Protein AF-A0A3R7BNQ1-F1 (afdb_monomer_lite)

Sequence (386 aa):
MLLGCMGVLMGVQVLVTVVGLSRGGGIFRRPANNYADFEPDLLHLNHLNDLCLHENNSIIPWTYNSPKESRAAHLLSKDAPLADLLAELARCPEVDVLLPDHLHGHGYCEDAMVYVKYLHTRSLPLWVFDLEFTLDGRVQTYFDLCPHSAILFLNHFWEGLHTHIMTVTEKKTLCMNPGPIAFEKDVLDAFAHEGISHVDPYFIDVFLAQDGQPLVVTGSGTLGWDMVASNLLEAGDDVLVINTGRPFIPSFLLCLPYLMTYLGVADYTAAIRAAQPDALVIVDSVCALGGEELRMKAWDVDVVLTGSQKCLGVPAGLSILVIRPRALKVHEKLSAAKPKYYCDWTNWLAIMKNYEARRPSYFATPAVNHVLALHKCTKDLATFRI

Organism: Aphanomyces astaci (NCBI:txid112090)

pLDDT: mean 73.63, std 19.95, range [23.52, 94.12]

InterPro domains:
  IPR000192 Aminotransferase class V domain [PF00266] (261-334)
  IPR015421 Pyridoxal phosphate-dependent transferase, major domain [G3DSA:3.40.640.10] (162-248)
  IPR015421 Pyridoxal phosphate-dependent transferase, major domain [G3DSA:3.40.640.10] (252-383)
  IPR015424 Pyridoxal phosphate-dependent transferase [SSF53383] (172-379)
  IPR020578 Aminotransferase class-V, pyridoxal-phosphate binding site [PS00595] (301-321)

Secondary structure (DSSP, 8-state):
---SS-S--------EEEEE-S------PPP----TTTHHHHHHHHHHHHHHHH-SSEEEETTTT-TT--S----EETTS-HHHHHHHHTS--SEEEE--GGG-SHHHHHHHHHHHHHTT-EEE-GGGTT--EEETTEEE-HHHHSTT-EEEE-TT--TTTHHHHTT-TTPPP---SSSSPPPPHHHHHHHT-----TTSHHHHTT---SSSEEEEEES-HHHHHHHHHHHH--TT-EEEEE--S--SSSSS------S---TTHHHHHHHHHHH-TT-EEEEE-TTTBTTB---TTTTT--EEEEETTSTT---S-EEEEEE-HHHHHHHHHHTTSS--STT-HHHHHHHHHHHHTT----SS---HHHHHHHHHHHHH-TT---

Radius of gyration: 24.3 Å; chains: 1; bounding box: 63×40×72 Å

Structure (mmCIF, N/CA/C/O backbone):
data_AF-A0A3R7BNQ1-F1
#
_entry.id   AF-A0A3R7BNQ1-F1
#
loop_
_atom_site.group_PDB
_atom_site.id
_atom_site.type_symbol
_atom_site.label_atom_id
_atom_site.label_alt_id
_atom_site.label_comp_id
_atom_site.label_asym_id
_atom_site.label_entity_id
_atom_site.label_seq_id
_atom_site.pdbx_PDB_ins_code
_atom_site.Cartn_x
_atom_site.Cartn_y
_atom_site.Cartn_z
_atom_site.occupancy
_atom_site.B_iso_or_equiv
_atom_site.auth_seq_id
_atom_site.auth_comp_id
_atom_site.auth_asym_id
_atom_site.auth_atom_id
_atom_site.pdbx_PDB_model_num
ATOM 1 N N . MET A 1 1 ? -0.046 -18.681 11.309 1.00 25.00 1 MET A N 1
ATOM 2 C CA . MET A 1 1 ? -1.218 -17.971 11.864 1.00 25.00 1 MET A CA 1
ATOM 3 C C . MET A 1 1 ? -1.448 -16.785 10.937 1.00 25.00 1 MET A C 1
ATOM 5 O O . MET A 1 1 ? -1.002 -15.694 11.239 1.00 25.00 1 MET A O 1
ATOM 9 N N . LEU A 1 2 ? -2.057 -17.046 9.771 1.00 23.78 2 LEU A N 1
ATOM 10 C CA . LEU A 1 2 ? -2.260 -16.128 8.629 1.00 23.78 2 LEU A CA 1
ATOM 11 C C . LEU A 1 2 ? -3.330 -15.052 8.924 1.00 23.78 2 LEU A C 1
ATOM 13 O O . LEU A 1 2 ? -4.277 -14.871 8.166 1.00 23.78 2 LEU A O 1
ATOM 17 N N . LEU A 1 3 ? -3.235 -14.392 10.078 1.00 28.19 3 LEU A N 1
ATOM 18 C CA . LEU A 1 3 ? -4.252 -13.461 10.584 1.00 28.19 3 LEU A CA 1
ATOM 19 C C . LEU A 1 3 ? -3.807 -11.992 10.568 1.00 28.19 3 LEU A C 1
ATOM 21 O O . LEU A 1 3 ? -4.579 -11.132 10.964 1.00 28.19 3 LEU A O 1
ATOM 25 N N . GLY A 1 4 ? -2.606 -11.679 10.067 1.00 28.88 4 GLY A N 1
ATOM 26 C CA . GLY A 1 4 ? -2.189 -10.288 9.831 1.00 28.88 4 GLY A CA 1
ATOM 27 C C . GLY A 1 4 ? -2.832 -9.644 8.594 1.00 28.88 4 GLY A C 1
ATOM 28 O O . GLY A 1 4 ? -2.860 -8.423 8.495 1.00 28.88 4 GLY A O 1
ATOM 29 N N . CYS A 1 5 ? -3.370 -10.458 7.674 1.00 28.56 5 CYS A N 1
ATOM 30 C CA . CYS A 1 5 ? -3.982 -10.009 6.415 1.00 28.56 5 CYS A CA 1
ATOM 31 C C . CYS A 1 5 ? -5.430 -10.494 6.209 1.00 28.56 5 CYS A C 1
ATOM 33 O O . CYS A 1 5 ? -5.943 -10.386 5.099 1.00 28.56 5 CYS A O 1
ATOM 35 N N . MET A 1 6 ? -6.111 -11.024 7.235 1.00 27.86 6 MET A N 1
ATOM 36 C CA . MET A 1 6 ? -7.535 -11.372 7.120 1.00 27.86 6 MET A CA 1
ATOM 37 C C . MET A 1 6 ? -8.425 -10.457 7.963 1.00 27.86 6 MET A C 1
ATOM 39 O O . MET A 1 6 ? -8.371 -10.495 9.188 1.00 27.86 6 MET A O 1
ATOM 43 N N . GLY A 1 7 ? -9.280 -9.710 7.254 1.00 26.11 7 GLY A N 1
ATOM 44 C CA . GLY A 1 7 ? -10.395 -8.907 7.766 1.00 26.11 7 GLY A CA 1
ATOM 45 C C . GLY A 1 7 ? -10.133 -7.416 7.550 1.00 26.11 7 GLY A C 1
ATOM 46 O O . GLY A 1 7 ? -9.681 -6.747 8.464 1.00 26.11 7 GLY A O 1
ATO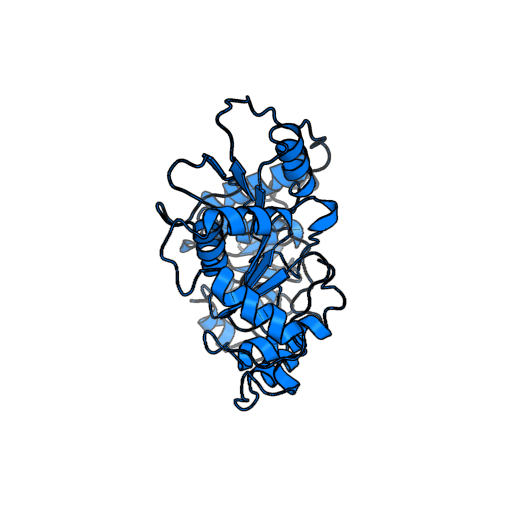M 47 N N . VAL A 1 8 ? -10.286 -6.835 6.358 1.00 26.78 8 VAL A N 1
ATOM 48 C CA . VAL A 1 8 ? -11.423 -6.892 5.425 1.00 26.78 8 VAL A CA 1
ATOM 49 C C . VAL A 1 8 ? -10.911 -6.736 3.987 1.00 26.78 8 VAL A C 1
ATOM 51 O O . VAL A 1 8 ? -9.947 -6.014 3.757 1.00 26.78 8 VAL A O 1
ATOM 54 N N . LEU A 1 9 ? -11.574 -7.371 3.014 1.00 28.70 9 LEU A N 1
ATOM 55 C CA . LEU A 1 9 ? -11.465 -7.024 1.589 1.00 28.70 9 LEU A CA 1
ATOM 56 C C . LEU A 1 9 ? -11.882 -5.556 1.388 1.00 28.70 9 LEU A C 1
ATOM 58 O O . LEU A 1 9 ? -13.058 -5.256 1.188 1.00 28.70 9 LEU A O 1
ATOM 62 N N . MET A 1 10 ? -10.933 -4.634 1.497 1.00 30.69 10 MET A N 1
ATOM 63 C CA . MET A 1 10 ? -11.147 -3.202 1.319 1.00 30.69 10 MET A CA 1
ATOM 64 C C . MET A 1 10 ? -10.058 -2.666 0.419 1.00 30.69 10 MET A C 1
ATOM 66 O O . MET A 1 10 ? -8.893 -2.571 0.798 1.00 30.69 10 MET A O 1
ATOM 70 N N . GLY A 1 11 ? -10.475 -2.389 -0.809 1.00 35.75 11 GLY A N 1
ATOM 71 C CA . GLY A 1 11 ? -9.564 -2.212 -1.916 1.00 35.75 11 GLY A CA 1
ATOM 72 C C . GLY A 1 11 ? -8.684 -0.972 -1.819 1.00 35.75 11 GLY A C 1
ATOM 73 O O . GLY A 1 11 ? -8.988 -0.017 -1.110 1.00 35.75 11 GLY A O 1
ATOM 74 N N . VAL A 1 12 ? -7.591 -1.004 -2.578 1.00 32.16 12 VAL A N 1
ATOM 75 C CA . VAL A 1 12 ? -6.521 0.001 -2.598 1.00 32.16 12 VAL A CA 1
ATOM 76 C C . VAL A 1 12 ? -6.293 0.505 -4.029 1.00 32.16 12 VAL A C 1
ATOM 78 O O . VAL A 1 12 ? -6.372 -0.275 -4.981 1.00 32.16 12 VAL A O 1
ATOM 81 N N . GLN A 1 13 ? -6.047 1.815 -4.180 1.00 39.47 13 GLN A N 1
ATOM 82 C CA . GLN A 1 13 ? -6.100 2.530 -5.461 1.00 39.47 13 GLN A CA 1
ATOM 83 C C . GLN A 1 13 ? -4.691 2.822 -5.986 1.00 39.47 13 GLN A C 1
ATOM 85 O O . GLN A 1 13 ? -3.786 3.177 -5.229 1.00 39.47 13 GLN A O 1
ATOM 90 N N . VAL A 1 14 ? -4.528 2.662 -7.299 1.00 33.03 14 VAL A N 1
ATOM 91 C CA . VAL A 1 14 ? -3.262 2.729 -8.037 1.00 33.03 14 VAL A CA 1
ATOM 92 C C . VAL A 1 14 ? -3.074 4.109 -8.663 1.00 33.03 14 VAL A C 1
ATOM 94 O O . VAL A 1 14 ? -3.956 4.595 -9.369 1.00 33.03 14 VAL A O 1
ATOM 97 N N . LEU A 1 15 ? -1.886 4.695 -8.501 1.00 34.12 15 LEU A N 1
ATOM 98 C CA . LEU A 1 15 ? -1.439 5.807 -9.337 1.00 34.12 15 LEU A CA 1
ATOM 99 C C . LEU A 1 15 ? -0.958 5.233 -10.679 1.00 34.12 15 LEU A C 1
ATOM 101 O O . LEU A 1 15 ? 0.073 4.558 -10.738 1.00 34.12 15 LEU A O 1
ATOM 105 N N . VAL A 1 16 ? -1.725 5.472 -11.748 1.00 36.94 16 VAL A N 1
ATOM 106 C CA . VAL A 1 16 ? -1.310 5.148 -13.120 1.00 36.94 16 VAL A CA 1
ATOM 107 C C . VAL A 1 16 ? -0.671 6.387 -13.729 1.00 36.94 16 VAL A C 1
ATOM 109 O O . VAL A 1 16 ? -1.344 7.396 -13.954 1.00 36.94 16 VAL A O 1
ATOM 112 N N . THR A 1 17 ? 0.623 6.299 -14.015 1.00 39.50 17 THR A N 1
ATOM 113 C CA . THR A 1 17 ? 1.340 7.328 -14.769 1.00 39.50 17 THR A CA 1
ATOM 114 C C . THR A 1 17 ? 1.547 6.824 -16.188 1.00 39.50 17 THR A C 1
ATOM 116 O O . THR A 1 17 ? 2.140 5.767 -16.412 1.00 39.50 17 THR A O 1
ATOM 119 N N . VAL A 1 18 ? 1.036 7.583 -17.148 1.00 43.00 18 VAL A N 1
ATOM 120 C CA . VAL A 1 18 ? 1.169 7.324 -18.577 1.00 43.00 18 VAL A CA 1
ATOM 121 C C . VAL A 1 18 ? 2.241 8.240 -19.127 1.00 43.00 18 VAL A C 1
ATOM 123 O O . VAL A 1 18 ? 2.127 9.456 -19.001 1.00 43.00 18 VAL A O 1
ATOM 126 N N . VAL A 1 19 ? 3.250 7.667 -19.773 1.00 44.72 19 VAL A N 1
ATOM 127 C CA . VAL A 1 19 ? 4.238 8.441 -20.532 1.00 44.72 19 VAL A CA 1
ATOM 128 C C . VAL A 1 19 ? 3.861 8.368 -22.003 1.00 44.72 19 VAL A C 1
ATOM 130 O O . VAL A 1 19 ? 3.937 7.302 -22.622 1.00 44.72 19 VAL A O 1
ATOM 133 N N . GLY A 1 20 ? 3.398 9.491 -22.544 1.00 35.88 20 GLY A N 1
ATOM 134 C CA . GLY A 1 20 ? 3.079 9.655 -23.953 1.00 35.88 20 GLY A CA 1
ATOM 135 C C . GLY A 1 20 ? 4.295 10.163 -24.719 1.00 35.88 20 GLY A C 1
ATOM 136 O O . GLY A 1 20 ? 4.674 11.321 -24.594 1.00 35.88 20 GLY A O 1
ATOM 137 N N . LEU A 1 21 ? 4.870 9.319 -25.575 1.00 39.91 21 LEU A N 1
ATOM 138 C CA . LEU A 1 21 ? 5.839 9.740 -26.590 1.00 39.91 21 LEU A CA 1
ATOM 139 C C . LEU A 1 21 ? 5.107 10.123 -27.889 1.00 39.91 21 LEU A C 1
ATOM 141 O O . LEU A 1 21 ? 5.368 9.535 -28.935 1.00 39.91 21 LEU A O 1
ATOM 145 N N . SER A 1 22 ? 4.147 11.059 -27.863 1.00 37.62 22 SER A N 1
ATOM 146 C CA . SER A 1 22 ? 3.671 11.682 -29.111 1.00 37.62 22 SER A CA 1
ATOM 147 C C . SER A 1 22 ? 2.910 12.999 -28.913 1.00 37.62 22 SER A C 1
ATOM 149 O O . SER A 1 22 ? 2.041 13.124 -28.054 1.00 37.62 22 SER A O 1
ATOM 151 N N . ARG A 1 23 ? 3.199 13.965 -29.798 1.00 35.25 23 ARG A N 1
ATOM 152 C CA . ARG A 1 23 ? 2.463 15.225 -29.972 1.00 35.25 23 ARG A CA 1
ATOM 153 C C . ARG A 1 23 ? 1.111 14.949 -30.641 1.00 35.25 23 ARG A C 1
ATOM 155 O O . ARG A 1 23 ? 1.018 14.977 -31.867 1.00 35.25 23 ARG A O 1
ATOM 162 N N . GLY A 1 24 ? 0.061 14.703 -29.864 1.00 36.31 24 GLY A N 1
ATOM 163 C CA . GLY A 1 24 ? -1.283 14.508 -30.412 1.00 36.31 24 GLY A CA 1
ATOM 164 C C . GLY A 1 24 ? -2.387 14.757 -29.392 1.00 36.31 24 GLY A C 1
ATOM 165 O O . GLY A 1 24 ? -2.638 13.924 -28.529 1.00 36.31 24 GLY A O 1
ATOM 166 N N . GLY A 1 25 ? -3.083 15.892 -29.515 1.00 33.56 25 GLY A N 1
ATOM 167 C CA . GLY A 1 25 ? -4.240 16.237 -28.686 1.00 33.56 25 GLY A CA 1
ATOM 168 C C . GLY A 1 25 ? -5.462 15.379 -29.022 1.00 33.56 25 GLY A C 1
ATOM 169 O O . GLY A 1 25 ? -6.239 15.722 -29.910 1.00 33.56 25 GLY A O 1
ATOM 170 N N . GLY A 1 26 ? -5.629 14.262 -28.314 1.00 37.72 26 GLY A N 1
ATOM 171 C CA . GLY A 1 26 ? -6.836 13.437 -28.341 1.00 37.72 26 GLY A CA 1
ATOM 172 C C . GLY A 1 26 ? -7.742 13.730 -27.144 1.00 37.72 26 GLY A C 1
ATOM 173 O O . GLY A 1 26 ? -7.279 13.798 -26.009 1.00 37.72 26 GLY A O 1
ATOM 174 N N . ILE A 1 27 ? -9.045 13.895 -27.384 1.00 35.69 27 ILE A N 1
ATOM 175 C CA . ILE A 1 27 ? -10.047 14.080 -26.326 1.00 35.69 27 ILE A CA 1
ATOM 176 C C . ILE A 1 27 ? -10.316 12.728 -25.653 1.00 35.69 27 ILE A C 1
ATOM 178 O O . ILE A 1 27 ? -10.838 11.806 -26.280 1.00 35.69 27 ILE A O 1
ATOM 182 N N . PHE A 1 28 ? -9.989 12.632 -24.363 1.00 38.94 28 PHE A N 1
ATOM 183 C CA . PHE A 1 28 ? -10.265 11.472 -23.518 1.00 38.94 28 PHE A CA 1
ATOM 184 C C . PHE A 1 28 ? -11.780 11.347 -23.292 1.00 38.94 28 PHE A C 1
ATOM 186 O O . PHE A 1 28 ? -12.399 12.217 -22.677 1.00 38.94 28 PHE A O 1
ATOM 193 N N . ARG A 1 29 ? -12.406 10.279 -23.796 1.00 35.91 29 ARG A N 1
ATOM 194 C CA . ARG A 1 29 ? -13.791 9.939 -23.442 1.00 35.91 29 ARG A CA 1
ATOM 195 C C . ARG A 1 29 ? -13.782 8.858 -22.371 1.00 35.91 29 ARG A C 1
ATOM 197 O O . ARG A 1 29 ? -13.180 7.806 -22.553 1.00 35.91 29 ARG A O 1
ATOM 204 N N . ARG A 1 30 ? -14.463 9.147 -21.260 1.00 36.56 30 ARG A N 1
ATOM 205 C CA . ARG A 1 30 ? -14.671 8.228 -20.136 1.00 36.56 30 ARG A CA 1
ATOM 206 C C . ARG A 1 30 ? -15.336 6.935 -20.650 1.00 36.56 30 ARG A C 1
ATOM 208 O O . ARG A 1 30 ? -16.325 7.054 -21.379 1.00 36.56 30 ARG A O 1
ATOM 215 N N . PRO A 1 31 ? -14.846 5.732 -20.298 1.00 36.72 31 PRO A N 1
ATOM 216 C CA . PRO A 1 31 ? -15.565 4.501 -20.597 1.00 36.72 31 PRO A CA 1
ATOM 217 C C . PRO A 1 31 ? -16.901 4.496 -19.844 1.00 36.72 31 PRO A C 1
ATOM 219 O O . PRO A 1 31 ? -16.984 4.954 -18.702 1.00 36.72 31 PRO A O 1
ATOM 222 N N . ALA A 1 32 ? -17.954 4.003 -20.492 1.00 37.72 32 ALA A N 1
ATOM 223 C CA . ALA A 1 32 ? -19.250 3.799 -19.862 1.00 37.72 32 ALA A CA 1
ATOM 224 C C . ALA A 1 32 ? -19.200 2.504 -19.038 1.00 37.72 32 ALA A C 1
ATOM 226 O O . ALA A 1 32 ? -19.364 1.419 -19.587 1.00 37.72 32 ALA A O 1
ATOM 227 N N . ASN A 1 33 ? -18.947 2.615 -17.734 1.00 47.69 33 ASN A N 1
ATOM 228 C CA . ASN A 1 33 ? -19.074 1.484 -16.817 1.00 47.69 33 ASN A CA 1
ATOM 229 C C . ASN A 1 33 ? -20.527 1.351 -16.334 1.00 47.69 33 ASN A C 1
ATOM 231 O O . ASN A 1 33 ? -21.196 2.349 -16.057 1.00 47.69 33 ASN A O 1
ATOM 235 N N . ASN A 1 34 ? -20.991 0.108 -16.177 1.00 43.97 34 ASN A N 1
ATOM 236 C CA . ASN A 1 34 ? -22.199 -0.220 -15.418 1.00 43.97 34 ASN A CA 1
ATOM 237 C C . ASN A 1 34 ? -21.898 -0.042 -13.919 1.00 43.97 34 ASN A C 1
ATOM 239 O O . ASN A 1 34 ? -21.531 -0.986 -13.229 1.00 43.97 34 ASN A O 1
ATOM 243 N N . TYR A 1 35 ? -22.018 1.189 -13.421 1.00 45.47 35 TYR A N 1
ATOM 244 C CA . TYR A 1 35 ? -21.847 1.525 -11.999 1.00 45.47 35 TYR A CA 1
ATOM 245 C C . TYR A 1 35 ? -23.042 1.132 -11.115 1.00 45.47 35 TYR A C 1
ATOM 247 O O . TYR A 1 35 ? -22.953 1.254 -9.894 1.00 45.47 35 TYR A O 1
ATOM 255 N N . ALA A 1 36 ? -24.134 0.647 -11.713 1.00 50.84 36 ALA A N 1
ATOM 256 C CA . ALA A 1 36 ? -25.421 0.451 -11.045 1.00 50.84 36 ALA A CA 1
ATOM 257 C C . ALA A 1 36 ? -25.354 -0.446 -9.793 1.00 50.84 36 ALA A C 1
ATOM 259 O O . ALA A 1 36 ? -26.110 -0.224 -8.851 1.00 50.84 36 ALA A O 1
ATOM 260 N N . ASP A 1 37 ? -24.427 -1.408 -9.747 1.00 51.88 37 ASP A N 1
ATOM 261 C CA . ASP A 1 37 ? -24.325 -2.354 -8.628 1.00 51.88 37 ASP A CA 1
ATOM 262 C C . ASP A 1 37 ? -23.526 -1.805 -7.426 1.00 51.88 37 ASP A C 1
ATOM 264 O O . ASP A 1 37 ? -23.744 -2.234 -6.294 1.00 51.88 37 ASP A O 1
ATOM 268 N N . PHE A 1 38 ? -22.626 -0.832 -7.635 1.00 54.50 38 PHE A N 1
ATOM 269 C CA . PHE A 1 38 ? -21.747 -0.273 -6.586 1.00 54.50 38 PHE A CA 1
ATOM 270 C C . PHE A 1 38 ? -22.184 1.104 -6.081 1.00 54.50 38 PHE A C 1
ATOM 272 O O . PHE A 1 38 ? -21.739 1.554 -5.023 1.00 54.50 38 PHE A O 1
ATOM 279 N N . GLU A 1 39 ? -23.041 1.789 -6.833 1.00 65.94 39 GLU A N 1
ATOM 280 C CA . GLU A 1 39 ? -23.495 3.149 -6.547 1.00 65.94 39 GLU A CA 1
ATOM 281 C C . GLU A 1 39 ? -24.127 3.311 -5.149 1.00 65.94 39 GLU A C 1
ATOM 283 O O . GLU A 1 39 ? -23.752 4.260 -4.457 1.00 65.94 39 GLU A O 1
ATOM 288 N N . PRO A 1 40 ? -24.971 2.383 -4.647 1.00 70.94 40 PRO A N 1
ATOM 289 C CA . PRO A 1 40 ? -25.557 2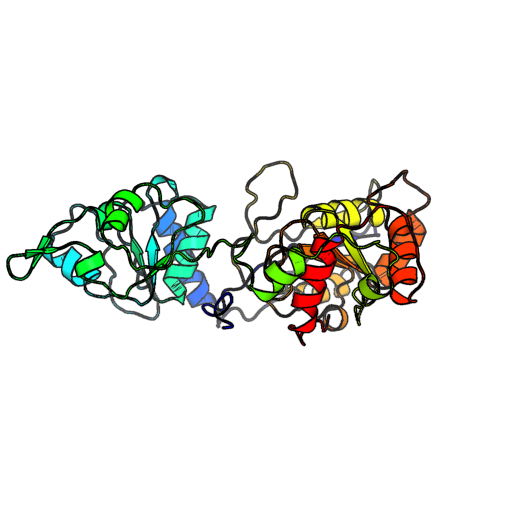.516 -3.311 1.00 70.94 40 PRO A CA 1
ATOM 290 C C . PRO A 1 40 ? -24.516 2.423 -2.190 1.00 70.94 40 PRO A C 1
ATOM 292 O O . PRO A 1 40 ? -24.578 3.158 -1.205 1.00 70.94 40 PRO A O 1
ATOM 295 N N . ASP A 1 41 ? -23.539 1.531 -2.347 1.00 72.12 41 ASP A N 1
ATOM 296 C CA . ASP A 1 41 ? -22.494 1.312 -1.355 1.00 72.12 41 ASP A CA 1
ATOM 297 C C . ASP A 1 41 ? -21.485 2.480 -1.366 1.00 72.12 41 ASP A C 1
ATOM 299 O O . ASP A 1 41 ? -21.063 2.937 -0.301 1.00 72.12 41 ASP A O 1
ATOM 303 N N . LEU A 1 42 ? -21.113 3.010 -2.534 1.00 72.56 42 LEU A N 1
ATOM 304 C CA . LEU A 1 42 ? -20.258 4.201 -2.633 1.00 72.56 42 LEU A CA 1
ATOM 305 C C . LEU A 1 42 ? -20.949 5.452 -2.082 1.00 72.56 42 LEU A C 1
ATOM 307 O O . LEU A 1 42 ? -20.323 6.227 -1.362 1.00 72.56 42 LEU A O 1
ATOM 311 N N . LEU A 1 43 ? -22.240 5.629 -2.370 1.00 77.38 43 LEU A N 1
ATOM 312 C CA . LEU A 1 43 ? -23.022 6.745 -1.844 1.00 77.38 43 LEU A CA 1
ATOM 313 C C . LEU A 1 43 ? -23.108 6.695 -0.315 1.00 77.38 43 LEU A C 1
ATOM 315 O O . LEU A 1 43 ? -22.889 7.706 0.346 1.00 77.38 43 LEU A O 1
ATOM 319 N N . HIS A 1 44 ? -23.352 5.511 0.247 1.00 80.94 44 HIS A N 1
ATOM 320 C CA . HIS A 1 44 ? -23.361 5.317 1.693 1.00 80.94 44 HIS A CA 1
ATOM 321 C C . HIS A 1 44 ? -22.003 5.654 2.328 1.00 80.94 44 HIS A C 1
ATOM 323 O O . HIS A 1 44 ? -21.949 6.369 3.326 1.00 80.94 44 HIS A O 1
ATOM 329 N N . LEU A 1 45 ? -20.897 5.213 1.720 1.00 82.50 45 LEU A N 1
ATOM 330 C CA . LEU A 1 45 ? -19.561 5.556 2.209 1.00 82.50 45 LEU A CA 1
ATOM 331 C C . LEU A 1 45 ? -19.305 7.072 2.159 1.00 82.50 45 LEU A C 1
ATOM 333 O O . LEU A 1 45 ? -18.761 7.631 3.107 1.00 82.50 45 LEU A O 1
ATOM 337 N N . ASN A 1 46 ? -19.749 7.751 1.098 1.00 80.88 46 ASN A N 1
ATOM 338 C CA . ASN A 1 46 ? -19.649 9.207 1.000 1.00 80.88 46 ASN A CA 1
ATOM 339 C C . ASN A 1 46 ? -20.453 9.922 2.094 1.00 80.88 46 ASN A C 1
ATOM 341 O O . ASN A 1 46 ? -19.972 10.915 2.630 1.00 80.88 46 ASN A O 1
ATOM 345 N N . HIS A 1 47 ? -21.640 9.423 2.453 1.00 84.25 47 HIS A N 1
ATOM 346 C CA . HIS A 1 47 ? -22.424 9.985 3.557 1.00 84.25 47 HIS A CA 1
ATOM 347 C C . HIS A 1 47 ? -21.722 9.829 4.909 1.00 84.25 47 HIS A C 1
ATOM 349 O O . HIS A 1 47 ? -21.721 10.770 5.698 1.00 84.25 47 HIS A O 1
ATOM 355 N N . LEU A 1 48 ? -21.112 8.669 5.171 1.00 87.00 48 LEU A N 1
ATOM 356 C CA . LEU A 1 48 ? -20.329 8.444 6.389 1.00 87.00 48 LEU A CA 1
ATOM 357 C C . LEU A 1 48 ? -19.100 9.365 6.439 1.00 87.00 48 LEU A C 1
ATOM 359 O O . LEU A 1 48 ? -18.832 9.975 7.471 1.00 87.00 48 LEU A O 1
ATOM 363 N N . ASN A 1 49 ? -18.392 9.520 5.316 1.00 84.62 49 ASN A N 1
ATOM 364 C CA . ASN A 1 49 ? -17.248 10.428 5.206 1.00 84.62 49 ASN A CA 1
ATOM 365 C C . ASN A 1 49 ? -17.644 11.885 5.466 1.00 84.62 49 ASN A C 1
ATOM 367 O O . ASN A 1 49 ? -16.991 12.565 6.253 1.00 84.62 49 ASN A O 1
ATOM 371 N N . ASP A 1 50 ? -18.713 12.360 4.822 1.00 85.44 50 ASP A N 1
ATOM 372 C CA . ASP A 1 50 ? -19.210 13.725 5.005 1.00 85.44 50 ASP A CA 1
ATOM 373 C C . ASP A 1 50 ? -19.631 13.974 6.456 1.00 85.44 50 ASP A C 1
ATOM 375 O O . ASP A 1 50 ? -19.236 14.977 7.050 1.00 85.44 50 ASP A O 1
ATOM 379 N N . LEU A 1 51 ? -20.334 13.014 7.064 1.00 89.62 51 LEU A N 1
ATOM 380 C CA . LEU A 1 51 ? -20.687 13.068 8.476 1.00 89.62 51 LEU A CA 1
ATOM 381 C C . LEU A 1 51 ? -19.443 13.178 9.363 1.00 89.62 51 LEU A C 1
ATOM 383 O O . LEU A 1 51 ? -19.370 14.084 10.186 1.00 89.62 51 LEU A O 1
ATOM 387 N N . CYS A 1 52 ? -18.455 12.302 9.180 1.00 89.62 52 CYS A N 1
ATOM 388 C CA . CYS A 1 52 ? -17.229 12.322 9.974 1.00 89.62 52 CYS A CA 1
ATOM 389 C C . CYS A 1 52 ? -16.497 13.670 9.891 1.00 89.62 52 CYS A C 1
ATOM 391 O O . CYS A 1 52 ? -15.931 14.127 10.879 1.00 89.62 52 CYS A O 1
ATOM 393 N N . LEU A 1 53 ? -16.525 14.347 8.741 1.00 87.38 53 LEU A N 1
ATOM 394 C CA . LEU A 1 53 ? -15.876 15.652 8.586 1.00 87.38 53 LEU A CA 1
ATOM 395 C C . LEU A 1 53 ? -16.547 16.776 9.384 1.00 87.38 53 LEU A C 1
ATOM 397 O O . LEU A 1 53 ? -15.883 17.759 9.713 1.00 87.38 53 LEU A O 1
ATOM 401 N N . HIS A 1 54 ? -17.844 16.654 9.660 1.00 88.69 54 HIS A N 1
ATOM 402 C CA . HIS A 1 54 ? -18.643 17.711 10.284 1.00 88.69 54 HIS A CA 1
ATOM 403 C C . HIS A 1 54 ? -19.025 17.390 11.730 1.00 88.69 54 HIS A C 1
ATOM 405 O O . HIS A 1 54 ? -19.308 18.308 12.497 1.00 88.69 54 HIS A O 1
ATOM 411 N N . GLU A 1 55 ? -19.010 16.112 12.101 1.00 88.88 55 GLU A N 1
ATOM 412 C CA . GLU A 1 55 ? -19.370 15.620 13.420 1.00 88.88 55 GLU A CA 1
ATOM 413 C C . GLU A 1 55 ? -18.171 14.921 14.061 1.00 88.88 55 GLU A C 1
ATOM 415 O O . GLU A 1 55 ? -17.780 13.825 13.658 1.00 88.88 55 GLU A O 1
ATOM 420 N N . ASN A 1 56 ? -17.588 15.570 15.068 1.00 85.94 56 ASN A N 1
ATOM 421 C CA . ASN A 1 56 ? -16.362 15.121 15.728 1.00 85.94 56 ASN A CA 1
ATOM 422 C C . ASN A 1 56 ? -16.543 14.703 17.186 1.00 85.94 56 ASN A C 1
ATOM 424 O O . ASN A 1 56 ? -15.558 14.427 17.859 1.00 85.94 56 ASN A O 1
ATOM 428 N N . ASN A 1 57 ? -17.783 14.676 17.680 1.00 87.81 57 ASN A N 1
ATOM 429 C CA . ASN A 1 57 ? -18.064 14.421 19.089 1.00 87.81 57 ASN A CA 1
ATOM 430 C C . ASN A 1 57 ? -19.226 13.436 19.303 1.00 87.81 57 ASN A C 1
ATOM 432 O O . ASN A 1 57 ? -19.792 13.355 20.397 1.00 87.81 57 ASN A O 1
ATOM 436 N N . SER A 1 58 ? -19.578 12.667 18.273 1.00 92.44 58 SER A N 1
ATOM 437 C CA . SER A 1 58 ? -20.665 11.689 18.325 1.00 92.44 58 SER A CA 1
ATOM 438 C C . SER A 1 58 ? -20.202 10.293 17.929 1.00 92.44 58 SER A C 1
ATOM 440 O O . SER A 1 58 ? -19.246 10.117 17.176 1.00 92.44 58 SER A O 1
ATOM 442 N N . ILE A 1 59 ? -20.921 9.285 18.421 1.00 93.31 59 ILE A N 1
ATOM 443 C CA . ILE A 1 59 ? -20.794 7.905 17.950 1.00 93.31 59 ILE A CA 1
ATOM 444 C C . ILE A 1 59 ? -21.343 7.839 16.520 1.00 93.31 59 ILE A C 1
ATOM 446 O O . ILE A 1 59 ? -22.506 8.186 16.295 1.00 93.31 59 ILE A O 1
ATOM 450 N N . ILE A 1 60 ? -20.530 7.373 15.566 1.00 92.88 60 ILE A N 1
ATOM 451 C CA . ILE A 1 60 ? -20.936 7.219 14.160 1.00 92.88 60 ILE A CA 1
ATOM 452 C C . ILE A 1 60 ? -21.130 5.729 13.862 1.00 92.88 60 ILE A C 1
ATOM 454 O O . ILE A 1 60 ? -20.143 5.013 13.681 1.00 92.88 60 ILE A O 1
ATOM 458 N N . PRO A 1 61 ? -22.373 5.223 13.816 1.00 91.75 61 PRO A N 1
ATOM 459 C CA . PRO A 1 61 ? -22.639 3.837 13.455 1.00 91.75 61 PRO A CA 1
ATOM 460 C C . PRO A 1 61 ? -22.639 3.643 11.933 1.00 91.75 61 PRO A C 1
ATOM 462 O O . PRO A 1 61 ? -23.081 4.512 11.182 1.00 91.75 61 PRO A O 1
ATOM 465 N N . TRP A 1 62 ? -22.253 2.452 11.470 1.00 89.38 62 TRP A N 1
ATOM 466 C CA . TRP A 1 62 ? -22.316 2.070 10.050 1.00 89.38 62 TRP A CA 1
ATOM 467 C C . TRP A 1 62 ? -23.721 2.111 9.455 1.00 89.38 62 TRP A C 1
ATOM 469 O O . TRP A 1 62 ? -23.884 2.065 8.244 1.00 89.38 62 TRP A O 1
ATOM 479 N N . THR A 1 63 ? -24.744 2.141 10.298 1.00 87.94 63 THR A N 1
ATOM 480 C CA . THR A 1 63 ? -26.148 2.144 9.898 1.00 87.94 63 THR A CA 1
ATOM 481 C C . THR A 1 63 ? -26.621 3.537 9.477 1.00 87.94 63 THR A C 1
ATOM 483 O O . THR A 1 63 ? -27.702 3.676 8.901 1.00 87.94 63 THR A O 1
ATOM 486 N N . TYR A 1 64 ? -25.818 4.578 9.727 1.00 85.94 64 TYR A N 1
ATOM 487 C CA . TYR A 1 64 ? -26.163 5.957 9.409 1.00 85.94 64 TYR A CA 1
ATOM 488 C C . TYR A 1 64 ? -26.370 6.175 7.909 1.00 85.94 64 TYR A C 1
ATOM 490 O O . TYR A 1 64 ? -25.449 6.073 7.104 1.00 85.94 64 TYR A O 1
ATOM 498 N N . ASN A 1 65 ? -27.606 6.530 7.546 1.00 80.81 65 ASN A N 1
ATOM 499 C CA . ASN A 1 65 ? -28.028 6.774 6.166 1.00 80.81 65 ASN A CA 1
ATOM 500 C C . ASN A 1 65 ? -27.712 5.597 5.215 1.00 80.81 65 ASN A C 1
ATOM 502 O O . ASN A 1 65 ? -27.439 5.788 4.025 1.00 80.81 65 ASN A O 1
ATOM 506 N N . SER A 1 66 ? -27.742 4.375 5.759 1.00 77.69 66 SER A N 1
ATOM 507 C CA . SER A 1 66 ? -27.553 3.141 5.007 1.00 77.69 66 SER A CA 1
ATOM 508 C C . SER A 1 66 ? -28.814 2.811 4.201 1.00 77.69 66 SER A C 1
ATOM 510 O O . SER A 1 66 ? -29.901 2.723 4.770 1.00 77.69 66 SER A O 1
ATOM 512 N N . PRO A 1 67 ? -28.713 2.533 2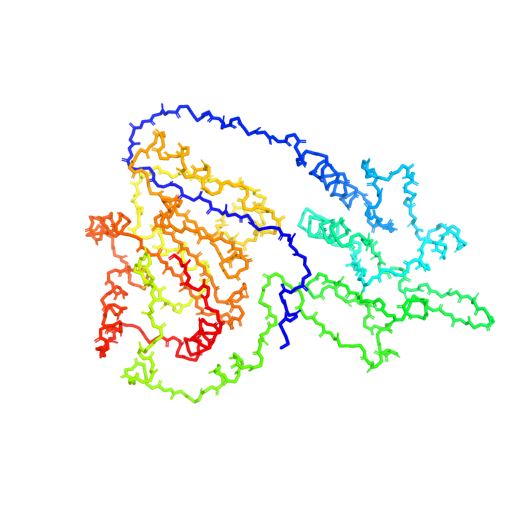.889 1.00 67.81 67 PRO A N 1
ATOM 513 C CA . PRO A 1 67 ? -29.869 2.142 2.079 1.00 67.81 67 PRO A CA 1
ATOM 514 C C . PRO A 1 67 ? -30.416 0.749 2.442 1.00 67.81 67 PRO A C 1
ATOM 516 O O . PRO A 1 67 ? -31.522 0.399 2.033 1.00 67.81 67 PRO A O 1
ATOM 519 N N . LYS A 1 68 ? -29.640 -0.059 3.179 1.00 66.06 68 LYS A N 1
ATOM 520 C CA . LYS A 1 68 ? -29.970 -1.445 3.555 1.00 66.06 68 LYS A CA 1
ATOM 521 C C . LYS A 1 68 ? -30.635 -1.552 4.934 1.00 66.06 68 LYS A C 1
ATOM 523 O O . LYS A 1 68 ? -31.232 -2.585 5.224 1.00 66.06 68 LYS A O 1
ATOM 528 N N . GLU A 1 69 ? -30.582 -0.505 5.760 1.00 64.19 69 GLU A N 1
ATOM 529 C CA . GLU A 1 69 ? -31.247 -0.464 7.065 1.00 64.19 69 GLU A CA 1
ATOM 530 C C . GLU A 1 69 ? -32.200 0.731 7.167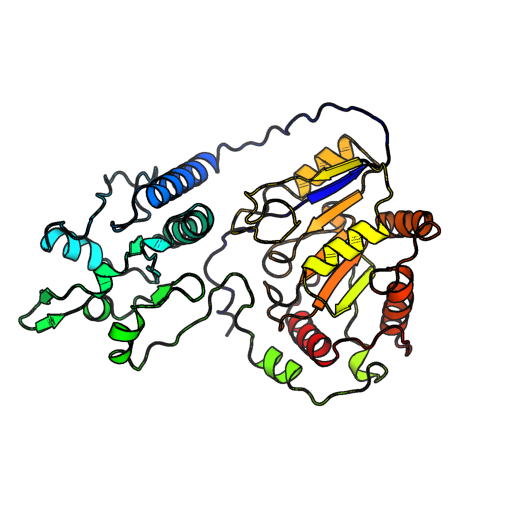 1.00 64.19 69 GLU A C 1
ATOM 532 O O . GLU A 1 69 ? -31.802 1.879 7.027 1.00 64.19 69 GLU A O 1
ATOM 537 N N . SER A 1 70 ? -33.479 0.480 7.470 1.00 50.06 70 SER A N 1
ATOM 538 C CA . SER A 1 70 ? -34.494 1.541 7.582 1.00 50.06 70 SER A CA 1
ATOM 539 C C . SER A 1 70 ? -34.504 2.257 8.942 1.00 50.06 70 SER A C 1
ATOM 541 O O . SER A 1 70 ? -35.487 2.924 9.280 1.00 50.06 70 SER A O 1
ATOM 543 N N . ARG A 1 71 ? -33.476 2.073 9.778 1.00 56.22 71 ARG A N 1
ATOM 544 C CA . ARG A 1 71 ? -33.387 2.770 11.064 1.00 56.22 71 ARG A CA 1
ATOM 545 C C . ARG A 1 71 ? -32.802 4.155 10.833 1.00 56.22 71 ARG A C 1
ATOM 547 O O . ARG A 1 71 ? -31.730 4.294 10.259 1.00 56.22 71 ARG A O 1
ATOM 554 N N . ALA A 1 72 ? -33.488 5.177 11.338 1.00 54.47 72 ALA A N 1
ATOM 555 C CA . ALA A 1 72 ? -32.863 6.469 11.569 1.00 54.47 72 ALA A CA 1
ATOM 556 C C . ALA A 1 72 ? -31.790 6.259 12.645 1.00 54.47 72 ALA A C 1
ATOM 558 O O . ALA A 1 72 ? -32.105 6.198 13.832 1.00 54.47 72 ALA A O 1
ATOM 559 N N . ALA A 1 73 ? -30.542 6.034 12.239 1.00 61.09 73 ALA A N 1
ATOM 560 C CA . ALA A 1 73 ? -29.442 5.992 13.186 1.00 61.09 73 ALA A CA 1
ATOM 561 C C . ALA A 1 73 ? -29.311 7.391 13.798 1.00 61.09 73 ALA A C 1
ATOM 563 O O . ALA A 1 73 ? -29.032 8.363 13.094 1.00 61.09 73 ALA A O 1
ATOM 564 N N . HIS A 1 74 ? -29.593 7.504 15.094 1.00 71.19 74 HIS A N 1
ATOM 565 C CA . HIS A 1 74 ? -29.404 8.748 15.822 1.00 71.19 74 HIS A CA 1
ATOM 566 C C . HIS A 1 74 ? -27.927 8.884 16.172 1.00 71.19 74 HIS A C 1
ATOM 568 O O . HIS A 1 74 ? -27.329 7.963 16.725 1.00 71.19 74 HIS A O 1
ATOM 574 N N . LEU A 1 75 ? -27.348 10.036 15.845 1.00 85.94 75 LEU A N 1
ATOM 575 C CA . LEU A 1 75 ? -26.019 10.397 16.316 1.00 85.94 75 LEU A CA 1
ATOM 576 C C . LEU A 1 75 ? -26.116 10.681 17.810 1.00 85.94 75 LEU A C 1
ATOM 578 O O . LEU A 1 75 ? -26.912 11.521 18.234 1.00 85.94 75 LEU A O 1
ATOM 582 N N . LEU A 1 76 ? -25.345 9.940 18.598 1.00 89.19 76 LEU A N 1
ATOM 583 C CA . LEU A 1 76 ? -25.302 10.094 20.045 1.00 89.19 76 LEU A CA 1
ATOM 584 C C . LEU A 1 76 ? -24.027 10.840 20.418 1.00 89.19 76 LEU A C 1
ATOM 586 O O . LEU A 1 76 ? -22.926 10.308 20.264 1.00 89.19 76 LEU A O 1
ATOM 590 N N . SER A 1 77 ? -24.194 12.065 20.906 1.00 90.56 77 SER A N 1
ATOM 591 C CA . SER A 1 77 ? -23.119 12.864 21.485 1.00 90.56 77 SER A CA 1
ATOM 592 C C . SER A 1 77 ? -22.972 12.581 22.981 1.00 90.56 77 SER A C 1
ATOM 594 O O . SER A 1 77 ? -23.804 11.906 23.594 1.00 90.56 77 SER A O 1
ATOM 596 N N . LYS A 1 78 ? -21.924 13.140 23.590 1.00 88.38 78 LYS A N 1
ATOM 597 C CA . LYS A 1 78 ? -21.630 12.997 25.025 1.00 88.38 78 LYS A CA 1
ATOM 598 C C . LYS A 1 78 ? -22.794 13.380 25.951 1.00 88.38 78 LYS A C 1
ATOM 600 O O . LYS A 1 78 ? -22.918 12.816 27.034 1.00 88.38 78 LYS A O 1
ATOM 605 N N . ASP A 1 79 ? -23.641 14.317 25.524 1.00 88.81 79 ASP A N 1
ATOM 606 C CA . ASP A 1 79 ? -24.757 14.848 26.319 1.00 88.81 79 ASP A CA 1
ATOM 607 C C . ASP A 1 79 ? -26.061 14.045 26.157 1.00 88.81 79 ASP A C 1
ATOM 609 O O . ASP A 1 79 ? -27.089 14.393 26.746 1.00 88.81 79 ASP A O 1
ATOM 613 N N . ALA A 1 80 ? -26.051 12.981 25.345 1.00 89.62 80 ALA A N 1
ATOM 614 C CA . ALA A 1 80 ? -27.214 12.126 25.161 1.00 89.62 80 ALA A CA 1
ATOM 615 C C . ALA A 1 80 ? -27.612 11.417 26.475 1.00 89.62 80 ALA A C 1
ATOM 617 O O . ALA A 1 80 ? -26.758 11.141 27.325 1.00 89.62 80 ALA A O 1
ATOM 618 N N . PRO A 1 81 ? -28.904 11.081 26.668 1.00 91.69 81 PRO A N 1
ATOM 619 C CA . PRO A 1 81 ? -29.345 10.350 27.849 1.00 91.69 81 PRO A CA 1
ATOM 620 C C . PRO A 1 81 ? -28.564 9.044 28.027 1.00 91.69 81 PRO A C 1
ATOM 622 O O . PRO A 1 81 ? -28.421 8.260 27.090 1.00 91.69 81 PRO A O 1
ATOM 625 N N . LEU A 1 82 ? -28.116 8.764 29.256 1.00 88.50 82 LEU A N 1
ATOM 626 C CA . LEU A 1 82 ? -27.312 7.571 29.553 1.00 88.50 82 LEU A CA 1
ATOM 627 C C . LEU A 1 82 ? -27.998 6.267 29.112 1.00 88.50 82 LEU A C 1
ATOM 629 O O . LEU A 1 82 ? -27.328 5.337 28.679 1.00 88.50 82 LEU A O 1
ATOM 633 N N . ALA A 1 83 ? -29.330 6.200 29.185 1.00 89.00 83 ALA A N 1
ATOM 634 C CA . ALA A 1 83 ? -30.091 5.044 28.718 1.00 89.00 83 ALA A CA 1
ATOM 635 C C . ALA A 1 83 ? -29.917 4.792 27.208 1.00 89.00 83 ALA A C 1
ATOM 637 O O . ALA A 1 83 ? -29.778 3.640 26.801 1.00 89.00 83 ALA A O 1
ATOM 638 N N . ASP A 1 84 ? -29.873 5.853 26.400 1.00 90.25 84 ASP A N 1
ATOM 639 C CA . ASP A 1 84 ? -29.696 5.762 24.949 1.00 90.25 84 ASP A CA 1
ATOM 640 C C . ASP A 1 84 ? -28.246 5.401 24.604 1.00 90.25 84 ASP A C 1
ATOM 642 O O . ASP A 1 84 ? -28.008 4.520 23.777 1.00 90.25 84 ASP A O 1
ATOM 646 N N . LEU A 1 85 ? -27.280 6.007 25.310 1.00 90.31 85 LEU A N 1
ATOM 647 C CA . LEU A 1 85 ? -25.861 5.653 25.203 1.00 90.31 85 LEU A CA 1
ATOM 648 C C . LEU A 1 85 ? -25.636 4.174 25.522 1.00 90.31 85 LEU A C 1
ATOM 650 O O . LEU A 1 85 ? -25.005 3.473 24.740 1.00 90.31 85 LEU A O 1
ATOM 654 N N . LEU A 1 86 ? -26.191 3.666 26.625 1.00 90.62 86 LEU A N 1
ATOM 655 C CA . LEU A 1 86 ? -26.057 2.257 27.002 1.00 90.62 86 LEU A CA 1
ATOM 656 C C . LEU A 1 86 ? -26.761 1.319 26.018 1.00 90.62 86 LEU A C 1
ATOM 658 O O . LEU A 1 86 ? -26.219 0.263 25.702 1.00 90.62 86 LEU A O 1
ATOM 662 N N . ALA A 1 87 ? -27.938 1.691 25.506 1.00 89.19 87 ALA A N 1
ATOM 663 C CA . ALA A 1 87 ? -28.662 0.884 24.525 1.00 89.19 87 ALA A CA 1
ATOM 664 C C . ALA A 1 87 ? -27.895 0.732 23.201 1.00 89.19 87 ALA A C 1
ATOM 666 O O . ALA A 1 87 ? -28.022 -0.297 22.527 1.00 89.19 87 ALA A O 1
ATOM 667 N N . GLU A 1 88 ? -27.111 1.746 22.830 1.00 88.94 88 GLU A N 1
ATOM 668 C CA . GLU A 1 88 ? -26.208 1.673 21.690 1.00 88.94 88 GLU A CA 1
ATOM 669 C C . GLU A 1 88 ? -24.925 0.920 22.059 1.00 88.94 88 GLU A C 1
ATOM 671 O O . GLU A 1 88 ? -24.608 -0.085 21.424 1.00 88.94 88 GLU A O 1
ATOM 676 N N . LEU A 1 89 ? -24.216 1.325 23.119 1.00 91.06 89 LEU A N 1
ATOM 677 C CA . LEU A 1 89 ? -22.921 0.760 23.517 1.00 91.06 89 LEU A CA 1
ATOM 678 C C . LEU A 1 89 ? -22.983 -0.735 23.848 1.00 91.06 89 LEU A C 1
ATOM 680 O O . LEU A 1 89 ? -22.063 -1.455 23.472 1.00 91.06 89 LEU A O 1
ATOM 684 N N . ALA A 1 90 ? -24.081 -1.221 24.435 1.00 89.81 90 ALA A N 1
ATOM 685 C CA . ALA A 1 90 ? -24.271 -2.638 24.762 1.00 89.81 90 ALA A CA 1
ATOM 686 C C . ALA A 1 90 ? -24.352 -3.555 23.527 1.00 89.81 90 ALA A C 1
ATOM 688 O O . ALA A 1 90 ? -24.287 -4.779 23.651 1.00 89.81 90 ALA A O 1
ATOM 689 N N . ARG A 1 91 ? -24.488 -2.991 22.320 1.00 89.00 91 ARG A N 1
ATOM 690 C CA . ARG A 1 91 ? -24.263 -3.727 21.074 1.00 89.00 91 ARG A CA 1
ATOM 691 C C . ARG A 1 91 ? -22.761 -3.785 20.840 1.00 89.00 91 ARG A C 1
ATOM 693 O O . ARG A 1 91 ? -22.201 -2.858 20.272 1.00 89.00 91 ARG A O 1
ATOM 700 N N . CYS A 1 92 ? -22.127 -4.847 21.317 1.00 90.56 92 CYS A N 1
ATOM 701 C CA . CYS A 1 92 ? -20.682 -5.032 21.238 1.00 90.56 92 CYS A CA 1
ATOM 702 C C . CYS A 1 92 ? -20.285 -5.690 19.901 1.00 90.56 92 CYS A C 1
ATOM 704 O O . CYS A 1 92 ? -20.455 -6.908 19.773 1.00 90.56 92 CYS A O 1
ATOM 706 N N . PRO A 1 93 ? -19.786 -4.942 18.895 1.00 90.94 93 PRO A N 1
ATOM 707 C CA . PRO A 1 93 ? -19.245 -5.542 17.676 1.00 90.94 93 PRO A CA 1
ATOM 708 C C . PRO A 1 93 ? -17.918 -6.260 17.967 1.00 90.94 93 PRO A C 1
ATOM 710 O O . PRO A 1 93 ? -17.316 -6.085 19.026 1.00 90.94 93 PRO A O 1
ATOM 713 N N . GLU A 1 94 ? -17.423 -7.059 17.018 1.00 88.50 94 GLU A N 1
ATOM 714 C CA . GLU A 1 94 ? -16.106 -7.707 17.158 1.00 88.50 94 GLU A CA 1
ATOM 715 C C . GLU A 1 94 ? -14.964 -6.680 17.233 1.00 88.50 94 GLU A C 1
ATOM 717 O O . GLU A 1 94 ? -13.988 -6.877 17.960 1.00 88.50 94 GLU A O 1
ATOM 722 N N . VAL A 1 95 ? -15.103 -5.569 16.508 1.00 88.56 95 VAL A N 1
ATOM 723 C CA . VAL A 1 95 ? -14.130 -4.476 16.435 1.00 88.56 95 VAL A CA 1
ATOM 724 C C . VAL A 1 95 ? -14.883 -3.158 16.492 1.00 88.56 95 VAL A C 1
ATOM 726 O O . VAL A 1 95 ? -15.807 -3.006 15.709 1.00 88.56 95 VAL A O 1
ATOM 729 N N . ASP A 1 96 ? -14.477 -2.203 17.323 1.00 91.56 96 ASP A N 1
ATOM 730 C CA . ASP A 1 96 ? -14.881 -0.789 17.253 1.00 91.56 96 ASP A CA 1
ATOM 731 C C . ASP A 1 96 ? -13.712 0.075 16.778 1.00 91.56 96 ASP A C 1
ATOM 733 O O . ASP A 1 96 ? -12.552 -0.272 17.000 1.00 91.56 96 ASP A O 1
ATOM 737 N N . VAL A 1 97 ? -13.997 1.222 16.161 1.00 89.69 97 VAL A N 1
ATOM 738 C CA . VAL A 1 97 ? -12.961 2.157 15.696 1.00 89.69 97 VAL A CA 1
ATOM 739 C C . VAL A 1 97 ? -12.845 3.332 16.665 1.00 89.69 97 VAL A C 1
ATOM 741 O O . VAL A 1 97 ? -13.791 4.094 16.813 1.00 89.69 97 VAL A O 1
ATOM 744 N N . LEU A 1 98 ? -11.695 3.534 17.304 1.00 89.56 98 LEU A N 1
ATOM 745 C CA . LEU A 1 98 ? -11.395 4.774 18.021 1.00 89.56 98 LEU A CA 1
ATOM 746 C C . LEU A 1 98 ? -11.066 5.872 17.005 1.00 89.56 98 LEU A C 1
ATOM 748 O O . LEU A 1 98 ? -10.097 5.751 16.249 1.00 89.56 98 LEU A O 1
ATOM 752 N N . LEU A 1 99 ? -11.826 6.964 17.047 1.00 88.88 99 LEU A N 1
ATOM 753 C CA . LEU A 1 99 ? -11.543 8.172 16.278 1.00 88.88 99 LEU A CA 1
ATOM 754 C C . LEU A 1 99 ? -11.587 9.397 17.207 1.00 88.88 99 LEU A C 1
ATOM 756 O O . LEU A 1 99 ? -12.670 9.849 17.566 1.00 88.88 99 LEU A O 1
ATOM 760 N N . PRO A 1 100 ? -10.426 9.916 17.645 1.00 87.50 100 PRO A N 1
ATOM 761 C CA . PRO A 1 100 ? -10.356 11.116 18.473 1.00 87.50 100 PRO A CA 1
ATOM 762 C C . PRO A 1 100 ? -10.757 12.383 17.709 1.00 87.50 100 PRO A C 1
ATOM 764 O O . PRO A 1 100 ? -10.418 12.531 16.535 1.00 87.50 100 PRO A O 1
ATOM 767 N N . ASP A 1 101 ? -11.337 13.355 18.416 1.00 88.12 101 ASP A N 1
ATOM 768 C CA . ASP A 1 101 ? -11.914 14.592 17.867 1.00 88.12 101 ASP A CA 1
ATOM 769 C C . ASP A 1 101 ? -10.954 15.374 16.942 1.00 88.12 101 ASP A C 1
ATOM 771 O O . ASP A 1 101 ? -11.371 15.985 15.959 1.00 88.12 101 ASP A O 1
ATOM 775 N N . HIS A 1 102 ? -9.646 15.343 17.228 1.00 84.94 102 HIS A N 1
ATOM 776 C CA . HIS A 1 102 ? -8.612 16.059 16.469 1.00 84.94 102 HIS A CA 1
ATOM 777 C C . HIS A 1 102 ? -8.183 15.361 15.165 1.00 84.94 102 HIS A C 1
ATOM 779 O O . HIS A 1 102 ? -7.436 15.950 14.383 1.00 84.94 102 HIS A O 1
ATOM 785 N N . LEU A 1 103 ? -8.618 14.119 14.930 1.00 83.62 103 LEU A N 1
ATOM 786 C CA . LEU A 1 103 ? -8.342 13.380 13.695 1.00 83.62 103 LEU A CA 1
ATOM 787 C C . LEU A 1 103 ? -9.443 13.529 12.647 1.00 83.62 103 LEU A C 1
ATOM 789 O O . LEU A 1 103 ? -9.240 13.108 11.511 1.00 83.62 103 LEU A O 1
ATOM 793 N N . HIS A 1 104 ? -10.579 14.140 12.987 1.00 86.81 104 HIS A N 1
ATOM 794 C CA . HIS A 1 104 ? -11.655 14.386 12.032 1.00 86.81 104 HIS A CA 1
ATOM 795 C C . HIS A 1 104 ? -11.168 15.323 10.920 1.00 86.81 104 HIS A C 1
ATOM 797 O O . HIS A 1 104 ? -10.946 16.518 11.111 1.00 86.81 104 HIS A O 1
ATOM 803 N N . GLY A 1 105 ? -10.949 14.750 9.742 1.00 77.75 105 GLY A N 1
ATOM 804 C CA . GLY A 1 105 ? -10.369 15.423 8.592 1.00 77.75 105 GLY A CA 1
ATOM 805 C C . GLY A 1 105 ? -10.312 14.484 7.398 1.00 77.75 105 GLY A C 1
ATOM 806 O O . GLY A 1 105 ? -10.517 13.280 7.530 1.00 77.75 105 GLY A O 1
ATOM 807 N N . HIS A 1 106 ? -10.023 15.034 6.219 1.00 68.69 106 HIS A N 1
ATOM 808 C CA . HIS A 1 106 ? -10.160 14.298 4.958 1.00 68.69 106 HIS A CA 1
ATOM 809 C C . HIS A 1 106 ? -9.394 12.969 4.908 1.00 68.69 106 HIS A C 1
ATOM 811 O O . HIS A 1 106 ? -9.908 12.031 4.329 1.00 68.69 106 HIS A O 1
ATOM 817 N N . GLY A 1 107 ? -8.222 12.854 5.544 1.00 65.31 107 GLY A N 1
ATOM 818 C CA . GLY A 1 107 ? -7.491 11.581 5.592 1.00 65.31 107 GLY A CA 1
ATOM 819 C C . GLY A 1 107 ? -8.156 10.548 6.507 1.00 65.31 107 GLY A C 1
ATOM 820 O O . GLY A 1 107 ? -8.712 9.559 6.050 1.00 65.31 107 GLY A O 1
ATOM 821 N N . TYR A 1 108 ? -8.135 10.787 7.819 1.00 75.38 108 TYR A N 1
ATOM 822 C CA . TYR A 1 108 ? -8.556 9.773 8.792 1.00 75.38 108 TYR A CA 1
ATOM 823 C C . TYR A 1 108 ? -10.064 9.500 8.811 1.00 75.38 108 TYR A C 1
ATOM 825 O O . TYR A 1 108 ? -10.461 8.415 9.230 1.00 75.38 108 TYR A O 1
ATOM 833 N N . CYS A 1 109 ? -10.905 10.431 8.347 1.00 79.31 109 CYS A N 1
ATOM 834 C CA . CYS A 1 109 ? -12.325 10.138 8.159 1.00 79.31 109 CYS A CA 1
ATOM 835 C C . CYS A 1 109 ? -12.550 9.116 7.047 1.00 79.31 109 CYS A C 1
ATOM 837 O O . CYS A 1 109 ? -13.320 8.181 7.249 1.00 79.31 109 CYS A O 1
ATOM 839 N N . GLU A 1 110 ? -11.857 9.256 5.913 1.00 73.06 110 GLU A N 1
ATOM 840 C CA . GLU A 1 110 ? -11.933 8.282 4.818 1.00 73.06 110 GLU A CA 1
ATOM 841 C C . GLU A 1 110 ? -11.473 6.893 5.297 1.00 73.06 110 GLU A C 1
ATOM 843 O O . GLU A 1 110 ? -12.130 5.893 5.005 1.00 73.06 110 GLU A O 1
ATOM 848 N N . ASP A 1 111 ? -10.428 6.836 6.128 1.00 73.31 111 ASP A N 1
ATOM 849 C CA . ASP A 1 111 ? -9.930 5.588 6.720 1.00 73.31 111 ASP A CA 1
ATOM 850 C C . ASP A 1 111 ? -10.943 4.954 7.676 1.00 73.31 111 ASP A C 1
ATOM 852 O O . ASP A 1 111 ? -11.343 3.797 7.521 1.00 73.31 111 ASP A O 1
ATOM 856 N N . ALA A 1 112 ? -11.359 5.716 8.691 1.00 81.38 112 ALA A N 1
ATOM 857 C CA . ALA A 1 112 ? -12.222 5.230 9.756 1.00 81.38 112 ALA A CA 1
ATOM 858 C C . ALA A 1 112 ? -13.576 4.776 9.212 1.00 81.38 112 ALA A C 1
ATOM 860 O O . ALA A 1 112 ? -14.067 3.712 9.587 1.00 81.38 112 ALA A O 1
ATOM 861 N N . MET A 1 113 ? -14.184 5.563 8.322 1.00 87.00 113 MET A N 1
ATOM 862 C CA . MET A 1 113 ? -15.547 5.312 7.854 1.00 87.00 113 MET A CA 1
ATOM 863 C C . MET A 1 113 ? -15.645 4.108 6.933 1.00 87.00 113 MET A C 1
ATOM 865 O O . MET A 1 113 ? -16.683 3.442 6.895 1.00 87.00 113 MET A O 1
ATOM 869 N N . VAL A 1 114 ? -14.563 3.762 6.239 1.00 80.44 114 VAL A N 1
ATOM 870 C CA . VAL A 1 114 ? -14.503 2.489 5.533 1.00 80.44 114 VAL A CA 1
ATOM 871 C C . VAL A 1 114 ? -14.555 1.339 6.535 1.00 80.44 114 VAL A C 1
ATOM 873 O O . VAL A 1 114 ? -15.435 0.487 6.386 1.00 80.44 114 VAL A O 1
ATOM 876 N N . TYR A 1 115 ? -13.708 1.329 7.576 1.00 84.00 115 TYR A N 1
ATOM 877 C CA . TYR A 1 115 ? -13.766 0.312 8.640 1.00 84.00 115 TYR A CA 1
ATOM 878 C C . TYR A 1 115 ? -15.158 0.219 9.252 1.00 84.00 115 TYR A C 1
ATOM 880 O O . TYR A 1 115 ? -15.733 -0.866 9.263 1.00 84.00 115 TYR A O 1
ATOM 888 N N . VAL A 1 116 ? -15.731 1.356 9.653 1.00 87.75 116 VAL A N 1
ATOM 889 C CA . VAL A 1 116 ? -17.108 1.450 10.153 1.00 87.75 116 VAL A CA 1
ATOM 890 C C . VAL A 1 116 ? -18.071 0.746 9.202 1.00 87.75 116 VAL A C 1
ATOM 892 O O . VAL A 1 116 ? -18.745 -0.200 9.608 1.00 87.75 116 VAL A O 1
ATOM 895 N N . LYS A 1 117 ? -18.073 1.125 7.922 1.00 85.31 117 LYS A N 1
ATOM 896 C CA . LYS A 1 117 ? -19.000 0.589 6.928 1.00 85.31 117 LYS A CA 1
ATOM 897 C C . LYS A 1 117 ? -18.884 -0.921 6.743 1.00 85.31 117 LYS A C 1
ATOM 899 O O . LYS A 1 117 ? -19.897 -1.596 6.871 1.00 85.31 117 LYS A O 1
ATOM 904 N N . TYR A 1 118 ? -17.717 -1.462 6.381 1.00 83.00 118 TYR A N 1
ATOM 905 C CA . TYR A 1 118 ? -17.661 -2.874 5.959 1.00 83.00 118 TYR A CA 1
ATOM 906 C C . TYR A 1 118 ? -17.311 -3.863 7.077 1.00 83.00 118 TYR A C 1
ATOM 908 O O . TYR A 1 118 ? -17.503 -5.060 6.879 1.00 83.00 118 TYR A O 1
ATOM 916 N N . LEU A 1 119 ? -16.859 -3.403 8.251 1.00 84.12 119 LEU A N 1
ATOM 917 C CA . LEU A 1 119 ? -16.893 -4.233 9.466 1.00 84.12 119 LEU A CA 1
ATOM 918 C C . LEU A 1 119 ? -18.277 -4.226 10.129 1.00 84.12 119 LEU A C 1
ATOM 920 O O . LEU A 1 119 ? -18.464 -4.915 11.127 1.00 84.12 119 LEU A O 1
ATOM 924 N N . HIS A 1 120 ? -19.233 -3.452 9.597 1.00 88.62 120 HIS A N 1
ATOM 925 C CA . HIS A 1 120 ? -20.541 -3.218 10.209 1.00 88.62 120 HIS A CA 1
ATOM 926 C C . HIS A 1 120 ? -20.407 -2.808 11.684 1.00 88.62 120 HIS A C 1
ATOM 928 O O . HIS A 1 120 ? -21.044 -3.372 12.577 1.00 88.62 120 HIS A O 1
ATOM 934 N N . THR A 1 121 ? -19.547 -1.821 11.931 1.00 91.19 121 THR A N 1
ATOM 935 C CA . THR A 1 121 ? -19.212 -1.339 13.273 1.00 91.19 121 THR A CA 1
ATOM 936 C C . THR A 1 121 ? -19.535 0.148 13.449 1.00 91.19 121 THR A C 1
ATOM 938 O O . THR A 1 121 ? -20.400 0.695 12.773 1.00 91.19 121 THR A O 1
ATOM 941 N N . ARG A 1 122 ? -18.905 0.823 14.401 1.00 93.06 122 ARG A N 1
ATOM 942 C CA . ARG A 1 122 ? -19.074 2.232 14.722 1.00 93.06 122 ARG A CA 1
ATOM 943 C C . ARG A 1 122 ? -17.731 2.865 15.044 1.00 93.06 122 ARG A C 1
ATOM 945 O O . ARG A 1 122 ? -16.806 2.181 15.491 1.00 93.06 122 ARG A O 1
ATOM 952 N N . SER A 1 123 ? -17.636 4.174 14.832 1.00 92.75 123 SER A N 1
ATOM 953 C CA . SER A 1 123 ? -16.550 4.958 15.404 1.00 92.75 123 SER A CA 1
ATOM 954 C C . SER A 1 123 ? -16.958 5.499 16.767 1.00 92.75 123 SER A C 1
ATOM 956 O O . SER A 1 123 ? -18.060 6.028 16.938 1.00 92.75 123 SER A O 1
ATOM 958 N N . LEU A 1 124 ? -16.054 5.367 17.729 1.00 93.25 124 LEU A N 1
ATOM 959 C CA . LEU A 1 124 ? -16.200 5.829 19.095 1.00 93.25 124 LEU A CA 1
ATOM 960 C C . LEU A 1 124 ? -15.248 7.010 19.331 1.00 93.25 124 LEU A C 1
ATOM 962 O O . LEU A 1 124 ? -14.037 6.857 19.129 1.00 93.25 124 LEU A O 1
ATOM 966 N N . PRO A 1 125 ? -15.763 8.169 19.770 1.00 92.12 125 PRO A N 1
ATOM 967 C CA . PRO A 1 125 ? -14.928 9.257 20.263 1.00 92.12 125 PRO A CA 1
ATOM 968 C C . PRO A 1 125 ? -14.306 8.889 21.616 1.00 92.12 125 PRO A C 1
ATOM 970 O O . PRO A 1 125 ? -14.794 8.007 22.331 1.00 92.12 125 PRO A O 1
ATOM 973 N N . LEU A 1 126 ? -13.228 9.581 21.993 1.00 88.50 126 LEU A N 1
ATOM 974 C CA . LEU A 1 126 ? -12.438 9.225 23.179 1.00 88.50 126 LEU A CA 1
ATOM 975 C C . LEU A 1 126 ? -13.269 9.256 24.476 1.00 88.50 126 LEU A C 1
ATOM 977 O O . LEU A 1 126 ? -13.097 8.391 25.332 1.00 88.50 126 LEU A O 1
ATOM 981 N N . TRP A 1 127 ? -14.235 10.177 24.582 1.00 90.19 127 TRP A N 1
ATOM 982 C CA . TRP A 1 127 ? -15.077 10.324 25.774 1.00 90.19 127 TRP A CA 1
ATOM 983 C C . TRP A 1 127 ? -15.934 9.096 26.096 1.00 90.19 127 TRP A C 1
ATOM 985 O O . TRP A 1 127 ? -16.373 8.965 27.234 1.00 90.19 127 TRP A O 1
ATOM 995 N N . VAL A 1 128 ? -16.173 8.190 25.140 1.00 91.62 128 VAL A N 1
ATOM 996 C CA . VAL A 1 128 ? -16.891 6.928 25.399 1.00 91.62 128 VAL A CA 1
ATOM 997 C C . VAL A 1 128 ? -16.120 6.058 26.390 1.00 91.62 128 VAL A C 1
ATOM 999 O O . VAL A 1 128 ? -16.722 5.382 27.222 1.00 91.62 128 VAL A O 1
ATOM 1002 N N . PHE A 1 129 ? -14.789 6.100 26.331 1.00 88.38 129 PHE A N 1
ATOM 1003 C CA . PHE A 1 129 ? -13.914 5.341 27.222 1.00 88.38 129 PHE A CA 1
ATOM 1004 C C . PHE A 1 129 ? -13.761 6.002 28.601 1.00 88.38 129 PHE A C 1
ATOM 1006 O O . PHE A 1 129 ? -13.408 5.316 29.558 1.00 88.38 129 PHE A O 1
ATOM 1013 N N . ASP A 1 130 ? -14.102 7.291 28.713 1.00 86.75 130 ASP A N 1
ATOM 1014 C CA . ASP A 1 130 ? -14.182 8.034 29.978 1.00 86.75 130 ASP A CA 1
ATOM 1015 C C . ASP A 1 130 ? -15.518 7.827 30.715 1.00 86.75 130 ASP A C 1
ATOM 1017 O O . ASP A 1 130 ? -15.674 8.280 31.851 1.00 86.75 130 ASP A O 1
ATOM 1021 N N . LEU A 1 131 ? -16.516 7.202 30.077 1.00 88.12 131 LEU A N 1
ATOM 1022 C CA . LEU A 1 131 ? -17.817 6.987 30.702 1.00 88.12 131 LEU A CA 1
ATOM 1023 C C . LEU A 1 131 ? -17.727 5.951 31.822 1.00 88.12 131 LEU A C 1
ATOM 1025 O O . LEU A 1 131 ? -17.364 4.794 31.602 1.00 88.12 131 LEU A O 1
ATOM 1029 N N . GLU A 1 132 ? -18.198 6.358 32.995 1.00 88.00 132 GLU A N 1
ATOM 1030 C CA . GLU A 1 132 ? -18.474 5.478 34.121 1.00 88.00 132 GLU A CA 1
ATOM 1031 C C . GLU A 1 132 ? -19.983 5.418 34.359 1.00 88.00 132 GLU A C 1
ATOM 1033 O O . GLU A 1 132 ? -20.659 6.443 34.488 1.00 88.00 132 GLU A O 1
ATOM 1038 N N . PHE A 1 133 ? -20.530 4.208 34.427 1.00 87.81 133 PHE A N 1
ATOM 1039 C CA . PHE A 1 133 ? -21.949 3.985 34.689 1.00 87.81 133 PHE A CA 1
ATOM 1040 C C . PHE A 1 133 ? -22.156 2.869 35.701 1.00 87.81 133 PHE A C 1
ATOM 1042 O O . PHE A 1 133 ? -21.379 1.923 35.789 1.00 87.81 133 PHE A O 1
ATOM 1049 N N . THR A 1 134 ? -23.238 2.964 36.470 1.00 88.12 134 THR A N 1
ATOM 1050 C CA . THR A 1 134 ? -23.578 1.945 37.464 1.00 88.12 134 THR A CA 1
ATOM 1051 C C . THR A 1 134 ? -24.542 0.929 36.867 1.00 88.12 134 THR A C 1
ATOM 1053 O O . THR A 1 134 ? -25.710 1.240 36.637 1.00 88.12 134 THR A O 1
ATOM 1056 N N . LEU A 1 135 ? -24.070 -0.299 36.675 1.00 82.00 135 LEU A N 1
ATOM 1057 C CA . LEU A 1 135 ? -24.868 -1.462 36.279 1.00 82.00 135 LEU A CA 1
ATOM 1058 C C . LEU A 1 135 ? -24.698 -2.540 37.354 1.00 82.00 135 LEU A C 1
ATOM 1060 O O . LEU A 1 135 ? -23.584 -2.800 37.813 1.00 82.00 135 LEU A O 1
ATOM 1064 N N . ASP A 1 136 ? -25.809 -3.121 37.811 1.00 83.88 136 ASP A N 1
ATOM 1065 C CA . ASP A 1 136 ? -25.844 -4.133 38.881 1.00 83.88 136 ASP A CA 1
ATOM 1066 C C . ASP A 1 136 ? -25.130 -3.713 40.182 1.00 83.88 136 ASP A C 1
ATOM 1068 O O . ASP A 1 136 ? -24.508 -4.515 40.882 1.00 83.88 136 ASP A O 1
ATOM 1072 N N . GLY A 1 137 ? -25.209 -2.420 40.516 1.00 85.38 137 GLY A N 1
ATOM 1073 C CA . GLY A 1 137 ? -24.604 -1.856 41.727 1.00 85.38 137 GLY A CA 1
ATOM 1074 C C . GLY A 1 137 ? -23.077 -1.737 41.680 1.00 85.38 137 GLY A C 1
ATOM 1075 O O . GLY A 1 137 ? -22.464 -1.471 42.712 1.00 85.38 137 GLY A O 1
ATOM 1076 N N . ARG A 1 138 ? -22.460 -1.921 40.507 1.00 87.12 138 ARG A N 1
ATOM 1077 C CA . ARG A 1 138 ? -21.025 -1.723 40.275 1.00 87.12 138 ARG A CA 1
ATOM 1078 C C . ARG A 1 138 ? -20.808 -0.625 39.247 1.00 87.12 138 ARG A C 1
ATOM 1080 O O . ARG A 1 138 ? -21.555 -0.543 38.276 1.00 87.12 138 ARG A O 1
ATOM 1087 N N . VAL A 1 139 ? -19.780 0.189 39.466 1.00 87.50 139 VAL A N 1
ATOM 1088 C CA . VAL A 1 139 ? -19.281 1.115 38.445 1.00 87.50 139 VAL A CA 1
ATOM 1089 C C . VAL A 1 139 ? -18.605 0.282 37.361 1.00 87.50 139 VAL A C 1
ATOM 1091 O O . VAL A 1 139 ? -17.784 -0.580 37.671 1.00 87.50 139 VAL A O 1
ATOM 1094 N N . GLN A 1 140 ? -19.013 0.503 36.120 1.00 86.75 140 GLN A N 1
ATOM 1095 C CA . GLN A 1 140 ? -18.558 -0.194 34.929 1.00 86.75 140 GLN A CA 1
ATOM 1096 C C . GLN A 1 140 ? -18.155 0.828 33.866 1.00 86.75 140 GLN A C 1
ATOM 1098 O O . GLN A 1 140 ? -18.671 1.948 33.830 1.00 86.75 140 GLN A O 1
ATOM 1103 N N . THR A 1 141 ? -17.232 0.411 33.009 1.00 88.69 141 THR A N 1
ATOM 1104 C CA . THR A 1 141 ? -16.712 1.164 31.866 1.00 88.69 141 THR A CA 1
ATOM 1105 C C . THR A 1 141 ? -17.107 0.490 30.552 1.00 88.69 141 THR A C 1
ATOM 1107 O O . THR A 1 141 ? -17.685 -0.601 30.534 1.00 88.69 141 THR A O 1
ATOM 1110 N N . TYR A 1 142 ? -16.734 1.094 29.421 1.00 89.12 142 TYR A N 1
ATOM 1111 C CA . TYR A 1 142 ? -16.893 0.465 28.107 1.00 89.12 142 TYR A CA 1
ATOM 1112 C C . TYR A 1 142 ? -16.281 -0.945 28.030 1.00 89.12 142 TYR A C 1
ATOM 1114 O O . TYR A 1 142 ? -16.877 -1.857 27.458 1.00 89.12 142 TYR A O 1
ATOM 1122 N N . PHE A 1 143 ? -15.100 -1.144 28.621 1.00 86.38 143 PHE A N 1
ATOM 1123 C CA . PHE A 1 143 ? -14.400 -2.428 28.559 1.00 86.38 143 PHE A CA 1
ATOM 1124 C C . PHE A 1 143 ? -15.073 -3.519 29.395 1.00 86.38 143 PHE A C 1
ATOM 1126 O O . PHE A 1 143 ? -14.936 -4.694 29.057 1.00 86.38 143 PHE A O 1
ATOM 1133 N N . ASP A 1 144 ? -15.820 -3.145 30.435 1.00 87.19 144 ASP A N 1
ATOM 1134 C CA . ASP A 1 144 ? -16.640 -4.080 31.211 1.00 87.19 144 ASP A CA 1
ATOM 1135 C C . ASP A 1 144 ? -17.913 -4.462 30.447 1.00 87.19 144 ASP A C 1
ATOM 1137 O O . ASP A 1 144 ? -18.329 -5.620 30.468 1.00 87.19 144 ASP A O 1
ATOM 1141 N N . LEU A 1 145 ? -18.497 -3.501 29.721 1.00 89.00 145 LEU A N 1
ATOM 1142 C CA . LEU A 1 145 ? -19.683 -3.715 28.894 1.00 89.00 145 LEU A CA 1
ATOM 1143 C C . LEU A 1 145 ? -19.383 -4.591 27.667 1.00 89.00 145 LEU A C 1
ATOM 1145 O O . LEU A 1 145 ? -20.159 -5.488 27.346 1.00 89.00 145 LEU A O 1
ATOM 1149 N N . CYS A 1 146 ? -18.244 -4.354 27.010 1.00 89.56 146 CYS A N 1
ATOM 1150 C CA . CYS A 1 146 ? -17.812 -5.047 25.796 1.00 89.56 146 CYS A CA 1
ATOM 1151 C C . CYS A 1 146 ? -16.412 -5.678 25.958 1.00 89.56 146 CYS A C 1
ATOM 1153 O O . CYS A 1 146 ? -15.443 -5.262 25.311 1.00 89.56 146 CYS A O 1
ATOM 1155 N N . PRO A 1 147 ? -16.268 -6.730 26.789 1.00 85.75 147 PRO A N 1
ATOM 1156 C CA . PRO A 1 147 ? -14.962 -7.293 27.138 1.00 85.75 147 PRO A CA 1
ATOM 1157 C C . PRO A 1 147 ? -14.249 -7.952 25.953 1.00 85.75 147 PRO A C 1
ATOM 1159 O O . PRO A 1 147 ? -13.017 -7.960 25.901 1.00 85.75 147 PRO A O 1
ATOM 1162 N N . HIS A 1 148 ? -14.998 -8.454 24.970 1.00 85.56 148 HIS A N 1
ATOM 1163 C CA . HIS A 1 148 ? -14.455 -9.168 23.811 1.00 85.56 148 HIS A CA 1
ATOM 1164 C C . HIS A 1 148 ? -14.263 -8.301 22.565 1.00 85.56 148 HIS A C 1
ATOM 1166 O O . HIS A 1 148 ? -13.616 -8.756 21.625 1.00 85.56 148 HIS A O 1
ATOM 1172 N N . SER A 1 149 ? -14.757 -7.061 22.564 1.00 87.25 149 SER A N 1
ATOM 1173 C CA . SER A 1 149 ? -14.554 -6.140 21.447 1.00 87.25 149 SER A CA 1
ATOM 1174 C C . SER A 1 149 ? -13.095 -5.688 21.388 1.00 87.25 149 SER A C 1
ATOM 1176 O O . SER A 1 149 ? -12.482 -5.321 22.406 1.00 87.25 149 SER A O 1
ATOM 1178 N N . ALA A 1 150 ? -12.520 -5.749 20.189 1.00 85.81 150 ALA A N 1
ATOM 1179 C CA . ALA A 1 150 ? -11.236 -5.142 19.881 1.00 85.81 150 ALA A CA 1
ATOM 1180 C C . ALA A 1 150 ? -11.426 -3.654 19.561 1.00 85.81 150 ALA A C 1
ATOM 1182 O O . ALA A 1 150 ? -12.452 -3.261 19.017 1.00 85.81 150 ALA A O 1
ATOM 1183 N N . ILE A 1 151 ? -10.427 -2.828 19.873 1.00 85.12 151 ILE A N 1
ATOM 1184 C CA . ILE A 1 151 ? -10.421 -1.412 19.491 1.00 85.12 151 ILE A CA 1
ATOM 1185 C C . ILE A 1 151 ? -9.380 -1.215 18.393 1.00 85.12 151 ILE A C 1
ATOM 1187 O O . ILE A 1 151 ? -8.189 -1.435 18.618 1.00 85.12 151 ILE A O 1
ATOM 1191 N N . LEU A 1 152 ? -9.835 -0.797 17.217 1.00 83.75 152 LEU A N 1
ATOM 1192 C CA . LEU A 1 152 ? -8.998 -0.345 16.117 1.00 83.75 152 LEU A CA 1
ATOM 1193 C C . LEU A 1 152 ? -8.728 1.148 16.294 1.00 83.75 152 LEU A C 1
ATOM 1195 O O . LEU A 1 152 ? -9.658 1.941 16.343 1.00 83.75 152 LEU A O 1
ATOM 1199 N N . PHE A 1 153 ? -7.467 1.551 16.358 1.00 79.56 153 PHE A N 1
ATOM 1200 C CA . PHE A 1 153 ? -7.068 2.957 16.399 1.00 79.56 153 PHE A CA 1
ATOM 1201 C C . PHE A 1 153 ? -6.153 3.265 15.217 1.00 79.56 153 PHE A C 1
ATOM 1203 O O . PHE A 1 153 ? -5.419 2.404 14.725 1.00 79.56 153 PHE A O 1
ATOM 1210 N N . LEU A 1 154 ? -6.202 4.506 14.744 1.00 74.06 154 LEU A N 1
ATOM 1211 C CA . LEU A 1 154 ? -5.432 4.925 13.581 1.00 74.06 154 LEU A CA 1
ATOM 1212 C C . LEU A 1 154 ? -4.005 5.284 14.018 1.00 74.06 154 LEU A C 1
ATOM 1214 O O . LEU A 1 154 ? -3.786 6.206 14.800 1.00 74.06 154 LEU A O 1
ATOM 1218 N N . ASN A 1 155 ? -3.012 4.559 13.497 1.00 70.50 155 ASN A N 1
ATOM 1219 C CA . ASN A 1 155 ? -1.586 4.833 13.712 1.00 70.50 155 ASN A CA 1
ATOM 1220 C C . ASN A 1 155 ? -1.182 4.874 15.211 1.00 70.50 155 ASN A C 1
ATOM 1222 O O . ASN A 1 155 ? -1.365 3.890 15.923 1.00 70.50 155 ASN A O 1
ATOM 1226 N N . HIS A 1 156 ? -0.602 5.983 15.687 1.00 67.62 156 HIS A N 1
ATOM 1227 C CA . HIS A 1 156 ? -0.164 6.183 17.073 1.00 67.62 156 HIS A CA 1
ATOM 1228 C C . HIS A 1 156 ? -1.173 6.990 17.905 1.00 67.62 156 HIS A C 1
ATOM 1230 O O . HIS A 1 156 ? -0.893 7.299 19.060 1.00 67.62 156 HIS A O 1
ATOM 1236 N N . PHE A 1 157 ? -2.355 7.302 17.361 1.00 73.50 157 PHE A N 1
ATOM 1237 C CA . PHE A 1 157 ? -3.358 8.144 18.018 1.00 73.50 157 PHE A CA 1
ATOM 1238 C C . PHE A 1 157 ? -4.239 7.355 18.997 1.00 73.50 157 PHE A C 1
ATOM 1240 O O . PHE A 1 157 ? -5.463 7.332 18.903 1.00 73.50 157 PHE A O 1
ATOM 1247 N N . TRP A 1 158 ? -3.588 6.690 19.946 1.00 71.88 158 TRP A N 1
ATOM 1248 C CA . TRP A 1 158 ? -4.197 6.021 21.102 1.00 71.88 158 TRP A CA 1
ATOM 1249 C C . TRP A 1 158 ? -3.822 6.731 22.417 1.00 71.88 158 TRP A C 1
ATOM 1251 O O . TRP A 1 158 ? -3.982 6.192 23.516 1.00 71.88 158 TRP A O 1
ATOM 1261 N N . GLU A 1 159 ? -3.302 7.958 22.313 1.00 66.50 159 GLU A N 1
ATOM 1262 C CA . GLU A 1 159 ? -3.089 8.851 23.449 1.00 66.50 159 GLU A CA 1
ATOM 1263 C C . GLU A 1 159 ? -4.416 9.062 24.196 1.00 66.50 159 GLU A C 1
ATOM 1265 O O . GLU A 1 159 ? -5.475 9.184 23.588 1.00 66.50 159 GLU A O 1
ATOM 1270 N N . GLY A 1 160 ? -4.379 9.022 25.528 1.00 67.19 160 GLY A N 1
ATOM 1271 C CA . GLY A 1 160 ? -5.577 9.018 26.373 1.00 67.19 160 GLY A CA 1
ATOM 1272 C C . GLY A 1 160 ? -6.206 7.636 26.571 1.00 67.19 160 GLY A C 1
ATOM 1273 O O . GLY A 1 160 ? -6.644 7.342 27.669 1.00 67.19 160 GLY A O 1
ATOM 1274 N N . LEU A 1 161 ? -6.154 6.714 25.604 1.00 70.06 161 LEU A N 1
ATOM 1275 C CA . LEU A 1 161 ? -6.694 5.359 25.818 1.00 70.06 161 LEU A CA 1
ATOM 1276 C C . LEU A 1 161 ? -5.842 4.554 26.821 1.00 70.06 161 LEU A C 1
ATOM 1278 O O . LEU A 1 161 ? -6.350 3.724 27.573 1.00 70.06 161 LEU A O 1
ATOM 1282 N N . HIS A 1 162 ? -4.534 4.824 26.874 1.00 60.88 162 HIS A N 1
ATOM 1283 C CA . HIS A 1 162 ? -3.589 4.130 27.752 1.00 60.88 162 HIS A CA 1
ATOM 1284 C C . HIS A 1 162 ? -3.908 4.272 29.248 1.00 60.88 162 HIS A C 1
ATOM 1286 O O . HIS A 1 162 ? -3.675 3.320 29.988 1.00 60.88 162 HIS A O 1
ATOM 1292 N N . THR A 1 163 ? -4.481 5.397 29.695 1.00 60.59 163 THR A N 1
ATOM 1293 C CA . THR A 1 163 ? -4.898 5.585 31.098 1.00 60.59 163 THR A CA 1
ATOM 1294 C C . THR A 1 163 ? -6.053 4.666 31.497 1.00 60.59 163 THR A C 1
ATOM 1296 O O . THR A 1 163 ? -6.164 4.330 32.672 1.00 60.59 163 THR A O 1
ATOM 1299 N N . HIS A 1 164 ? -6.842 4.187 30.528 1.00 59.25 164 HIS A N 1
ATOM 1300 C CA . HIS A 1 164 ? -7.920 3.205 30.721 1.00 59.25 164 HIS A CA 1
ATOM 1301 C C . HIS A 1 164 ? -7.476 1.765 30.409 1.00 59.25 164 HIS A C 1
ATOM 1303 O O . HIS A 1 164 ? -8.060 0.815 30.917 1.00 59.25 164 HIS A O 1
ATOM 1309 N N . ILE A 1 165 ? -6.427 1.582 29.595 1.00 53.88 165 ILE A N 1
ATOM 1310 C CA . ILE A 1 165 ? -5.858 0.262 29.260 1.00 53.88 165 ILE A CA 1
ATOM 1311 C C . ILE A 1 165 ? -4.957 -0.282 30.380 1.00 53.88 165 ILE A C 1
ATOM 1313 O O . ILE A 1 165 ? -4.818 -1.497 30.494 1.00 53.88 165 ILE A O 1
ATOM 1317 N N . MET A 1 166 ? -4.365 0.559 31.242 1.00 48.06 166 MET A N 1
ATOM 1318 C CA . MET A 1 166 ? -3.478 0.072 32.319 1.00 48.06 166 MET A CA 1
ATOM 1319 C C . MET A 1 166 ? -4.182 -0.829 33.359 1.00 48.06 166 MET A C 1
ATOM 1321 O O . MET A 1 166 ? -3.499 -1.485 34.144 1.00 48.06 166 MET A O 1
ATOM 1325 N N . THR A 1 167 ? -5.516 -0.917 33.346 1.00 49.41 167 THR A N 1
ATOM 1326 C CA . THR A 1 167 ? -6.321 -1.878 34.125 1.00 49.41 167 THR A CA 1
ATOM 1327 C C . THR A 1 167 ? -6.718 -3.144 33.349 1.00 49.41 167 THR A C 1
ATOM 1329 O O . THR A 1 167 ? -7.186 -4.098 33.964 1.00 49.41 167 THR A O 1
ATOM 1332 N N . VAL A 1 168 ? -6.485 -3.211 32.031 1.00 51.72 168 VAL A N 1
ATOM 1333 C CA . VAL A 1 168 ? -6.786 -4.366 31.164 1.00 51.72 168 VAL A CA 1
ATOM 1334 C C . VAL A 1 168 ? -5.472 -5.008 30.700 1.00 51.72 168 VAL A C 1
ATOM 1336 O O . VAL A 1 168 ? -5.055 -4.908 29.548 1.00 51.72 168 VAL A O 1
ATOM 1339 N N . THR A 1 169 ? -4.791 -5.678 31.625 1.00 48.41 169 THR A N 1
ATOM 1340 C CA . THR A 1 169 ? -3.445 -6.263 31.473 1.00 48.41 169 THR A CA 1
ATOM 1341 C C . THR A 1 169 ? -3.329 -7.464 30.517 1.00 48.41 169 THR A C 1
ATOM 1343 O O . THR A 1 169 ? -2.251 -8.047 30.418 1.00 48.41 169 THR A O 1
ATOM 1346 N N . GLU A 1 170 ? -4.380 -7.838 29.778 1.00 56.62 170 GLU A N 1
ATOM 1347 C CA . GLU A 1 170 ? -4.396 -9.068 28.960 1.00 56.62 170 GLU A CA 1
ATOM 1348 C C . GLU A 1 170 ? -4.653 -8.866 27.455 1.00 56.62 170 GLU A C 1
ATOM 1350 O O . GLU A 1 170 ? -4.491 -9.812 26.678 1.00 56.62 170 GLU A O 1
ATOM 1355 N N . LYS A 1 171 ? -5.025 -7.664 26.987 1.00 59.38 171 LYS A N 1
ATOM 1356 C CA . LYS A 1 171 ? -5.320 -7.458 25.556 1.00 59.38 171 LYS A CA 1
ATOM 1357 C C . LYS A 1 171 ? -4.039 -7.227 24.746 1.00 59.38 171 LYS A C 1
ATOM 1359 O O . LYS A 1 171 ? -3.252 -6.327 25.025 1.00 59.38 171 LYS A O 1
ATOM 1364 N N . LYS A 1 172 ? -3.838 -8.044 23.707 1.00 62.91 172 LYS A N 1
ATOM 1365 C CA . LYS A 1 172 ? -2.712 -7.924 22.768 1.00 62.91 172 LYS A CA 1
ATOM 1366 C C . LYS A 1 172 ? -2.924 -6.729 21.837 1.00 62.91 172 LYS A C 1
ATOM 1368 O O . LYS A 1 172 ? -3.866 -6.727 21.051 1.00 62.91 172 LYS A O 1
ATOM 1373 N N . THR A 1 173 ? -2.007 -5.767 21.856 1.00 64.38 173 THR A N 1
ATOM 1374 C CA . THR A 1 173 ? -1.973 -4.687 20.862 1.00 64.38 173 THR A CA 1
ATOM 1375 C C . THR A 1 173 ? -1.504 -5.229 19.511 1.00 64.38 173 THR A C 1
ATOM 1377 O O . THR A 1 173 ? -0.425 -5.820 19.412 1.00 64.38 173 THR A O 1
ATOM 1380 N N . LEU A 1 174 ? -2.308 -5.030 18.465 1.00 64.94 174 LEU A N 1
ATOM 1381 C CA . LEU A 1 174 ? -1.969 -5.367 17.082 1.00 64.94 174 LEU A CA 1
ATOM 1382 C C . LEU A 1 174 ? -1.783 -4.078 16.277 1.00 64.94 174 LEU A C 1
ATOM 1384 O O . LEU A 1 174 ? -2.632 -3.193 16.308 1.00 64.94 174 LEU A O 1
ATOM 1388 N N . CYS A 1 175 ? -0.668 -3.970 15.555 1.00 58.44 175 CYS A N 1
ATOM 1389 C CA . CYS A 1 175 ? -0.408 -2.838 14.669 1.00 58.44 175 CYS A CA 1
ATOM 1390 C C . CYS A 1 175 ? -1.139 -3.065 13.337 1.00 58.44 175 CYS A C 1
ATOM 1392 O O . CYS A 1 175 ? -0.733 -3.930 12.563 1.00 58.44 175 CYS A O 1
ATOM 1394 N N . MET A 1 176 ? -2.211 -2.306 13.092 1.00 63.28 176 MET A N 1
ATOM 1395 C CA . MET A 1 176 ? -3.020 -2.342 11.859 1.00 63.28 176 MET A CA 1
ATOM 1396 C C . MET A 1 176 ? -2.918 -1.024 11.075 1.00 63.28 176 MET A C 1
ATOM 1398 O O . MET A 1 176 ? -3.889 -0.514 10.525 1.00 63.28 176 MET A O 1
ATOM 1402 N N . ASN A 1 177 ? -1.731 -0.426 11.048 1.00 59.00 177 ASN A N 1
ATOM 1403 C CA . ASN A 1 177 ? -1.444 0.705 10.173 1.00 59.00 177 ASN A CA 1
ATOM 1404 C C . ASN A 1 177 ? -1.332 0.221 8.712 1.00 59.00 177 ASN A C 1
ATOM 1406 O O . ASN A 1 177 ? -0.929 -0.916 8.471 1.00 59.00 177 ASN A O 1
ATOM 1410 N N . PRO A 1 178 ? -1.570 1.074 7.700 1.00 52.66 178 PRO A N 1
ATOM 1411 C CA . PRO A 1 178 ? -1.421 0.695 6.289 1.00 52.66 178 PRO A CA 1
ATOM 1412 C C . PRO A 1 178 ? 0.051 0.506 5.874 1.00 52.66 178 PRO A C 1
ATOM 1414 O O . PRO A 1 178 ? 0.358 0.586 4.690 1.00 52.66 178 PRO A O 1
ATOM 1417 N N . GLY A 1 179 ? 0.991 0.371 6.816 1.00 61.09 179 GLY A N 1
ATOM 1418 C CA . GLY A 1 179 ? 2.431 0.259 6.592 1.00 61.09 179 GLY A CA 1
ATOM 1419 C C . GLY A 1 179 ? 3.272 1.306 7.332 1.00 61.09 179 GLY A C 1
ATOM 1420 O O . GLY A 1 179 ? 2.927 2.487 7.254 1.00 61.09 179 GLY A O 1
ATOM 1421 N N . PRO A 1 180 ? 4.417 0.929 7.941 1.00 62.09 180 PRO A N 1
ATOM 1422 C CA . PRO A 1 180 ? 4.971 -0.431 8.028 1.00 62.09 180 PRO A CA 1
ATOM 1423 C C . PRO A 1 180 ? 4.102 -1.381 8.858 1.00 62.09 180 PRO A C 1
ATOM 1425 O O . PRO A 1 180 ? 3.790 -1.044 9.993 1.00 62.09 180 PRO A O 1
ATOM 1428 N N . ILE A 1 181 ? 3.710 -2.530 8.304 1.00 68.06 181 ILE A N 1
ATOM 1429 C CA . ILE A 1 181 ? 2.811 -3.476 8.987 1.00 68.06 181 ILE A CA 1
ATOM 1430 C C . ILE A 1 181 ? 3.558 -4.349 10.006 1.00 68.06 181 ILE A C 1
ATOM 1432 O O . ILE A 1 181 ? 4.789 -4.388 10.021 1.00 68.06 181 ILE A O 1
ATOM 1436 N N . ALA A 1 182 ? 2.821 -5.086 10.840 1.00 71.88 182 ALA A N 1
ATOM 1437 C CA . ALA A 1 182 ? 3.408 -6.151 11.648 1.00 71.88 182 ALA A CA 1
ATOM 1438 C C . ALA A 1 182 ? 3.977 -7.269 10.751 1.00 71.88 182 ALA A C 1
ATOM 1440 O O . ALA A 1 182 ? 3.343 -7.683 9.782 1.00 71.88 182 ALA A O 1
ATOM 1441 N N . PHE A 1 183 ? 5.164 -7.768 11.093 1.00 79.69 183 PHE A N 1
ATOM 1442 C CA . PHE A 1 183 ? 5.873 -8.780 10.308 1.00 79.69 183 PHE A CA 1
ATOM 1443 C C . PHE A 1 183 ? 5.672 -10.185 10.894 1.00 79.69 183 PHE A C 1
ATOM 1445 O O . PHE A 1 183 ? 5.663 -10.362 12.115 1.00 79.69 183 PHE A O 1
ATOM 1452 N N . GLU A 1 184 ? 5.536 -11.190 10.026 1.00 80.44 184 GLU A N 1
ATOM 1453 C CA . GLU A 1 184 ? 5.537 -12.606 10.420 1.00 80.44 184 GLU A CA 1
ATOM 1454 C C . GLU A 1 184 ? 6.861 -12.962 11.118 1.00 80.44 184 GLU A C 1
ATOM 1456 O O . GLU A 1 184 ? 7.932 -12.467 10.747 1.00 80.44 184 GLU A O 1
ATOM 1461 N N . LYS A 1 185 ? 6.805 -13.847 12.124 1.00 82.50 185 LYS A N 1
ATOM 1462 C CA . LYS A 1 185 ? 7.989 -14.216 12.921 1.00 82.50 185 LYS A CA 1
ATOM 1463 C C . LYS A 1 185 ? 9.114 -14.748 12.033 1.00 82.50 185 LYS A C 1
ATOM 1465 O O . LYS A 1 185 ? 10.259 -14.347 12.196 1.00 82.50 185 LYS A O 1
ATOM 1470 N N . ASP A 1 186 ? 8.781 -15.595 11.067 1.00 85.56 186 ASP A N 1
ATOM 1471 C CA . ASP A 1 186 ? 9.775 -16.173 10.171 1.00 85.56 186 ASP A CA 1
ATOM 1472 C C . ASP A 1 186 ? 10.474 -15.113 9.296 1.00 85.56 186 ASP A C 1
ATOM 1474 O O . ASP A 1 186 ? 11.649 -15.263 8.963 1.00 85.56 186 ASP A O 1
ATOM 1478 N N . VAL A 1 187 ? 9.772 -14.031 8.930 1.00 86.38 187 VAL A N 1
ATOM 1479 C CA . VAL A 1 187 ? 10.357 -12.907 8.179 1.00 86.38 187 VAL A CA 1
ATOM 1480 C C . VAL A 1 187 ? 11.321 -12.124 9.068 1.00 86.38 187 VAL A C 1
ATOM 1482 O O . VAL A 1 187 ? 12.401 -11.751 8.614 1.00 86.38 187 VAL A O 1
ATOM 1485 N N . LEU A 1 188 ? 10.972 -11.915 10.343 1.00 87.06 188 LEU A N 1
ATOM 1486 C CA . LEU A 1 188 ? 11.864 -11.301 11.332 1.00 87.06 188 LEU A CA 1
ATOM 1487 C C . LEU A 1 188 ? 13.106 -12.157 11.598 1.00 87.06 188 LEU A C 1
ATOM 1489 O O . LEU A 1 188 ? 14.211 -11.622 11.642 1.00 87.06 188 LEU A O 1
ATOM 1493 N N . ASP A 1 189 ? 12.942 -13.473 11.731 1.00 89.00 189 ASP A N 1
ATOM 1494 C CA . ASP A 1 189 ? 14.056 -14.405 11.921 1.00 89.00 189 ASP A CA 1
ATOM 1495 C C . ASP A 1 189 ? 14.997 -14.383 10.701 1.00 89.00 189 ASP A C 1
ATOM 1497 O O . ASP A 1 189 ? 16.217 -14.334 10.857 1.00 89.00 189 ASP A O 1
ATOM 1501 N N . ALA A 1 190 ? 14.443 -14.349 9.481 1.00 87.19 190 ALA A N 1
ATOM 1502 C CA . ALA A 1 190 ? 15.224 -14.211 8.251 1.00 87.19 190 ALA A CA 1
ATOM 1503 C C . ALA A 1 190 ? 15.925 -12.845 8.148 1.00 87.19 190 ALA A C 1
ATOM 1505 O O . ALA A 1 190 ? 17.061 -12.763 7.680 1.00 87.19 190 ALA A O 1
ATOM 1506 N N . PHE A 1 191 ? 15.276 -11.773 8.609 1.00 89.50 191 PHE A N 1
ATOM 1507 C CA . PHE A 1 191 ? 15.868 -10.437 8.666 1.00 89.50 191 PHE A CA 1
ATOM 1508 C C . PHE A 1 191 ? 17.031 -10.356 9.663 1.00 89.50 191 PHE A C 1
ATOM 1510 O O . PHE A 1 191 ? 18.008 -9.651 9.415 1.00 89.50 191 PHE A O 1
ATOM 1517 N N . ALA A 1 192 ? 16.956 -11.092 10.773 1.00 91.00 192 ALA A N 1
ATOM 1518 C CA . ALA A 1 192 ? 17.977 -11.132 11.819 1.00 91.00 192 ALA A CA 1
ATOM 1519 C C . ALA A 1 192 ? 19.212 -11.988 11.467 1.00 91.00 192 ALA A C 1
ATOM 1521 O O . ALA A 1 192 ? 20.079 -12.186 12.317 1.00 91.00 192 ALA A O 1
ATOM 1522 N N . HIS A 1 193 ? 19.309 -12.496 10.235 1.00 85.44 193 HIS A N 1
ATOM 1523 C CA . HIS A 1 193 ? 20.442 -13.302 9.789 1.00 85.44 193 HIS A CA 1
ATOM 1524 C C . HIS A 1 193 ? 21.769 -12.528 9.879 1.00 85.44 193 HIS A C 1
ATOM 1526 O O . HIS A 1 193 ? 21.833 -11.334 9.570 1.00 85.44 193 HIS A O 1
ATOM 1532 N N . GLU A 1 194 ? 22.854 -13.211 10.257 1.00 85.62 194 GLU A N 1
ATOM 1533 C CA . GLU A 1 194 ? 24.194 -12.615 10.244 1.00 85.62 194 GLU A CA 1
ATOM 1534 C C . GLU A 1 194 ? 24.559 -12.126 8.836 1.00 85.62 194 GLU A C 1
ATOM 1536 O O . GLU A 1 194 ? 24.173 -12.732 7.832 1.00 85.62 194 GLU A O 1
ATOM 1541 N N . GLY A 1 195 ? 25.287 -11.010 8.756 1.00 76.75 195 GLY A N 1
ATOM 1542 C CA . GLY A 1 195 ? 25.637 -10.390 7.482 1.00 76.75 195 GLY A CA 1
ATOM 1543 C C . GLY A 1 195 ? 26.443 -11.339 6.596 1.00 76.75 195 GLY A C 1
ATOM 1544 O O . GLY A 1 195 ? 27.577 -11.684 6.921 1.00 76.75 195 GLY A O 1
ATOM 1545 N N . ILE A 1 196 ? 25.865 -11.731 5.462 1.00 82.44 196 ILE A N 1
ATOM 1546 C CA . ILE A 1 196 ? 26.532 -12.541 4.438 1.00 82.44 196 ILE A CA 1
ATOM 1547 C C . ILE A 1 196 ? 27.038 -11.662 3.292 1.00 82.44 196 ILE A C 1
ATOM 1549 O O . ILE A 1 196 ? 26.568 -10.544 3.071 1.00 82.44 196 ILE A O 1
ATOM 1553 N N . SER A 1 197 ? 28.008 -12.175 2.538 1.00 80.12 197 SER A N 1
ATOM 1554 C CA . SER A 1 197 ? 28.478 -11.504 1.328 1.00 80.12 197 SER A CA 1
ATOM 1555 C C . SER A 1 197 ? 27.377 -11.475 0.261 1.00 80.12 197 SER A C 1
ATOM 1557 O O . SER A 1 197 ? 26.724 -12.481 0.007 1.00 80.12 197 SER A O 1
ATOM 1559 N N . HIS A 1 198 ? 27.209 -10.348 -0.432 1.00 74.00 198 HIS A N 1
ATOM 1560 C CA . HIS A 1 198 ? 26.241 -10.204 -1.533 1.00 74.00 198 HIS A CA 1
ATOM 1561 C C . HIS A 1 198 ? 26.621 -11.003 -2.796 1.00 74.00 198 HIS A C 1
ATOM 1563 O O . HIS A 1 198 ? 25.857 -11.056 -3.753 1.00 74.00 198 HIS A O 1
ATOM 1569 N N . VAL A 1 199 ? 27.805 -11.618 -2.816 1.00 76.06 199 VAL A N 1
ATOM 1570 C CA . VAL A 1 199 ? 28.239 -12.561 -3.859 1.00 76.06 199 VAL A CA 1
ATOM 1571 C C . VAL A 1 199 ? 28.231 -14.016 -3.378 1.00 76.06 199 VAL A C 1
ATOM 1573 O O . VAL A 1 199 ? 28.720 -14.897 -4.084 1.00 76.06 199 VAL A O 1
ATOM 1576 N N . ASP A 1 200 ? 27.705 -14.273 -2.179 1.00 75.25 200 ASP A N 1
ATOM 1577 C CA . ASP A 1 200 ? 27.540 -15.624 -1.652 1.00 75.25 200 ASP A CA 1
ATOM 1578 C C . ASP A 1 200 ? 26.485 -16.399 -2.470 1.00 75.25 200 ASP A C 1
ATOM 1580 O O . ASP A 1 200 ? 25.418 -15.847 -2.756 1.00 75.25 200 ASP A O 1
ATOM 1584 N N . PRO A 1 201 ? 26.726 -17.672 -2.838 1.00 67.75 201 PRO A N 1
ATOM 1585 C CA . PRO A 1 201 ? 25.752 -18.484 -3.567 1.00 67.75 201 PRO A CA 1
ATOM 1586 C C . PRO A 1 201 ? 24.359 -18.548 -2.922 1.00 67.75 201 PRO A C 1
ATOM 1588 O O . PRO A 1 201 ? 23.368 -18.607 -3.646 1.00 67.75 201 PRO A O 1
ATOM 1591 N N . TYR A 1 202 ? 24.260 -18.493 -1.588 1.00 66.75 202 TYR A N 1
ATOM 1592 C CA . TYR A 1 202 ? 22.983 -18.514 -0.865 1.00 66.75 202 TYR A CA 1
ATOM 1593 C C . TYR A 1 202 ? 22.139 -17.247 -1.095 1.00 66.75 202 TYR A C 1
ATOM 1595 O O . TYR A 1 202 ? 20.910 -17.303 -1.090 1.00 66.75 202 TYR A O 1
ATOM 1603 N N . PHE A 1 203 ? 22.786 -16.105 -1.338 1.00 68.12 203 PHE A N 1
ATOM 1604 C CA . PHE A 1 203 ? 22.130 -14.813 -1.563 1.00 68.12 203 PHE A CA 1
ATOM 1605 C C . PHE A 1 203 ? 21.499 -14.687 -2.961 1.00 68.12 203 PHE A C 1
ATOM 1607 O O . PHE A 1 203 ? 20.557 -13.929 -3.179 1.00 68.12 203 PHE A O 1
ATOM 1614 N N . ILE A 1 204 ? 22.028 -15.431 -3.924 1.00 59.97 204 ILE A N 1
ATOM 1615 C CA . ILE A 1 204 ? 21.787 -15.236 -5.354 1.00 59.97 204 ILE A CA 1
ATOM 1616 C C . ILE A 1 204 ? 20.442 -15.834 -5.824 1.00 59.97 204 ILE A C 1
ATOM 1618 O O . ILE A 1 204 ? 19.863 -15.360 -6.798 1.00 59.97 204 ILE A O 1
ATOM 1622 N N . ASP A 1 205 ? 19.887 -16.814 -5.106 1.00 58.28 205 ASP A N 1
ATOM 1623 C CA . ASP A 1 205 ? 18.653 -17.531 -5.481 1.00 58.28 205 ASP A CA 1
ATOM 1624 C C . ASP A 1 205 ? 17.337 -16.738 -5.245 1.00 58.28 205 ASP A C 1
ATOM 1626 O O . ASP A 1 205 ? 16.249 -17.311 -5.326 1.00 58.28 205 ASP A O 1
ATOM 1630 N N . VAL A 1 206 ? 17.403 -15.437 -4.933 1.00 59.38 206 VAL A N 1
ATOM 1631 C CA . VAL A 1 206 ? 16.251 -14.619 -4.487 1.00 59.38 206 VAL A CA 1
ATOM 1632 C C . VAL A 1 206 ? 15.560 -13.834 -5.619 1.00 59.38 206 VAL A C 1
ATOM 1634 O O . VAL A 1 206 ? 14.411 -13.418 -5.477 1.00 59.38 206 VAL A O 1
ATOM 1637 N N . PHE A 1 207 ? 16.215 -13.630 -6.765 1.00 59.44 207 PHE A N 1
ATOM 1638 C CA . PHE A 1 207 ? 15.793 -12.633 -7.763 1.00 59.44 207 PHE A CA 1
ATOM 1639 C C . PHE A 1 207 ? 15.131 -13.244 -9.006 1.00 59.44 207 PHE A C 1
ATOM 1641 O O . PHE A 1 207 ? 15.751 -13.293 -10.060 1.00 59.44 207 PHE A O 1
ATOM 1648 N N . LEU A 1 208 ? 13.876 -13.696 -8.926 1.00 56.34 208 LEU A N 1
ATOM 1649 C CA . LEU A 1 208 ? 13.143 -14.195 -10.102 1.00 56.34 208 LEU A CA 1
ATOM 1650 C C . LEU A 1 208 ? 11.761 -13.540 -10.227 1.00 56.34 208 LEU A C 1
ATOM 1652 O O . LEU A 1 208 ? 10.988 -13.532 -9.274 1.00 56.34 208 LEU A O 1
ATOM 1656 N N . ALA A 1 209 ? 11.428 -13.048 -11.424 1.00 61.94 209 ALA A N 1
ATOM 1657 C CA . ALA A 1 209 ? 10.067 -12.664 -11.809 1.00 61.94 209 ALA A CA 1
ATOM 1658 C C . ALA A 1 209 ? 9.713 -13.286 -13.170 1.00 61.94 209 ALA A C 1
ATOM 1660 O O . ALA A 1 209 ? 10.584 -13.452 -14.023 1.00 61.94 209 ALA A O 1
ATOM 1661 N N . GLN A 1 210 ? 8.447 -13.668 -13.371 1.00 59.81 210 GLN A N 1
ATOM 1662 C CA . GLN A 1 210 ? 8.020 -14.399 -14.574 1.00 59.81 210 GLN A CA 1
ATOM 1663 C C . GLN A 1 210 ? 7.706 -13.481 -15.767 1.00 59.81 210 GLN A C 1
ATOM 1665 O O . GLN A 1 210 ? 8.055 -13.824 -16.897 1.00 59.81 210 GLN A O 1
ATOM 1670 N N . ASP A 1 211 ? 7.108 -12.308 -15.531 1.00 70.19 211 ASP A N 1
ATOM 1671 C CA . ASP A 1 211 ? 6.566 -11.453 -16.600 1.00 70.19 211 ASP A CA 1
ATOM 1672 C C . ASP A 1 211 ? 7.358 -10.159 -16.877 1.00 70.19 211 ASP A C 1
ATOM 1674 O O . ASP A 1 211 ? 6.905 -9.291 -17.631 1.00 70.19 211 ASP A O 1
ATOM 1678 N N . GLY A 1 212 ? 8.579 -10.036 -16.352 1.00 83.44 212 GLY A N 1
ATOM 1679 C CA . GLY A 1 212 ? 9.472 -8.907 -16.623 1.00 83.44 212 GLY A CA 1
ATOM 1680 C C . GLY A 1 212 ? 10.830 -9.044 -15.942 1.00 83.44 212 GLY A C 1
ATOM 1681 O O . GLY A 1 212 ? 11.093 -10.027 -15.259 1.00 83.44 212 GLY A O 1
ATOM 1682 N N . GLN A 1 213 ? 11.690 -8.044 -16.125 1.00 88.94 213 GLN A N 1
ATOM 1683 C CA . GLN A 1 213 ? 12.970 -7.958 -15.431 1.00 88.94 213 GLN A CA 1
ATOM 1684 C C . GLN A 1 213 ? 12.755 -7.330 -14.045 1.00 88.94 213 GLN A C 1
ATOM 1686 O O . GLN A 1 213 ? 12.376 -6.153 -13.986 1.00 88.94 213 GLN A O 1
ATOM 1691 N N . PRO A 1 214 ? 12.989 -8.063 -12.942 1.00 88.69 214 PRO A N 1
ATOM 1692 C CA . PRO A 1 214 ? 12.930 -7.491 -11.609 1.00 88.69 214 PRO A CA 1
ATOM 1693 C C . PRO A 1 214 ? 14.154 -6.609 -11.341 1.00 88.69 214 PRO A C 1
ATOM 1695 O O . PRO A 1 214 ? 15.279 -6.948 -11.718 1.00 88.69 214 PRO A O 1
ATOM 1698 N N . LEU A 1 215 ? 13.930 -5.494 -10.650 1.00 90.38 215 LEU A N 1
ATOM 1699 C CA . LEU A 1 215 ? 14.947 -4.699 -9.973 1.00 90.38 215 LEU A CA 1
ATOM 1700 C C . LEU A 1 215 ? 14.583 -4.619 -8.493 1.00 90.38 215 LEU A C 1
ATOM 1702 O O . LEU A 1 215 ? 13.515 -4.125 -8.144 1.00 90.38 215 LEU A O 1
ATOM 1706 N N . VAL A 1 216 ? 15.479 -5.080 -7.625 1.00 90.31 216 VAL A N 1
ATOM 1707 C CA . VAL A 1 216 ? 15.324 -4.983 -6.169 1.00 90.31 216 VAL A CA 1
ATOM 1708 C C . VAL A 1 216 ? 16.480 -4.150 -5.635 1.00 90.31 216 VAL A C 1
ATOM 1710 O O . VAL A 1 216 ? 17.630 -4.586 -5.644 1.00 90.31 216 VAL A O 1
ATOM 1713 N N . VAL A 1 217 ? 16.183 -2.926 -5.215 1.00 92.00 217 VAL A N 1
ATOM 1714 C CA . VAL A 1 217 ? 17.185 -1.911 -4.872 1.00 92.00 217 VAL A CA 1
ATOM 1715 C C . VAL A 1 217 ? 16.939 -1.391 -3.462 1.00 92.00 217 VAL A C 1
ATOM 1717 O O . VAL A 1 217 ? 15.798 -1.295 -3.016 1.00 92.00 217 VAL A O 1
ATOM 1720 N N . THR A 1 218 ? 18.004 -1.040 -2.743 1.00 94.12 218 THR A N 1
ATOM 1721 C CA . THR A 1 218 ? 17.888 -0.427 -1.417 1.00 94.12 218 THR A CA 1
ATOM 1722 C C . THR A 1 218 ? 17.230 0.954 -1.529 1.00 94.12 218 THR A C 1
ATOM 1724 O O . THR A 1 218 ? 17.751 1.852 -2.184 1.00 94.12 218 THR A O 1
ATOM 1727 N N . GLY A 1 219 ? 16.082 1.138 -0.881 1.00 92.38 219 GLY A N 1
ATOM 1728 C CA . GLY A 1 219 ? 15.297 2.373 -0.929 1.00 92.38 219 GLY A CA 1
ATOM 1729 C C . GLY A 1 219 ? 13.863 2.176 -0.449 1.00 92.38 219 GLY A C 1
ATOM 1730 O O . GLY A 1 219 ? 13.469 1.080 -0.074 1.00 92.38 219 GLY A O 1
ATOM 1731 N N . SER A 1 220 ? 13.057 3.234 -0.433 1.00 86.94 220 SER A N 1
ATOM 1732 C CA . SER A 1 220 ? 11.618 3.122 -0.155 1.00 86.94 220 SER A CA 1
ATOM 1733 C C . SER A 1 220 ? 10.821 2.915 -1.449 1.00 86.94 220 SER A C 1
ATOM 1735 O O . SER A 1 220 ? 11.359 3.050 -2.546 1.00 86.94 220 SER A O 1
ATOM 1737 N N . GLY A 1 221 ? 9.512 2.660 -1.343 1.00 78.00 221 GLY A N 1
ATOM 1738 C CA . GLY A 1 221 ? 8.619 2.636 -2.510 1.00 78.00 221 GLY A CA 1
ATOM 1739 C C . GLY A 1 221 ? 8.715 3.902 -3.377 1.00 78.00 221 GLY A C 1
ATOM 1740 O O . GLY A 1 221 ? 8.680 3.806 -4.599 1.00 78.00 221 GLY A O 1
ATOM 1741 N N . THR A 1 222 ? 8.962 5.068 -2.765 1.00 79.88 222 THR A N 1
ATOM 1742 C CA . THR A 1 222 ? 9.159 6.347 -3.472 1.00 79.88 222 THR A CA 1
ATOM 1743 C C . THR A 1 222 ? 10.334 6.311 -4.445 1.00 79.88 222 THR A C 1
ATOM 1745 O O . THR A 1 222 ? 10.199 6.833 -5.543 1.00 79.88 222 THR A O 1
ATOM 1748 N N . LEU A 1 223 ? 11.434 5.620 -4.113 1.00 88.38 223 LEU A N 1
ATOM 1749 C CA . LEU A 1 223 ? 12.575 5.468 -5.028 1.00 88.38 223 LEU A CA 1
ATOM 1750 C C . LEU A 1 223 ? 12.155 4.837 -6.367 1.00 88.38 223 LEU A C 1
ATOM 1752 O O . LEU A 1 223 ? 12.762 5.121 -7.397 1.00 88.38 223 LEU A O 1
ATOM 1756 N N . GLY A 1 224 ? 11.094 4.023 -6.376 1.00 87.19 224 GLY A N 1
ATOM 1757 C CA . GLY A 1 224 ? 10.550 3.447 -7.601 1.00 87.19 224 GLY A CA 1
ATOM 1758 C C . GLY A 1 224 ? 10.118 4.524 -8.597 1.00 87.19 224 GLY A C 1
ATOM 1759 O O . GLY A 1 224 ? 10.369 4.385 -9.793 1.00 87.19 224 GLY A O 1
ATOM 1760 N N . TRP A 1 225 ? 9.550 5.632 -8.113 1.00 85.38 225 TRP A N 1
ATOM 1761 C CA . TRP A 1 225 ? 9.172 6.773 -8.945 1.00 85.38 225 TRP A CA 1
ATOM 1762 C C . TRP A 1 225 ? 10.379 7.532 -9.480 1.00 85.38 225 TRP A C 1
ATOM 1764 O O . TRP A 1 225 ? 10.422 7.813 -10.676 1.00 85.38 225 TRP A O 1
ATOM 1774 N N . ASP A 1 226 ? 11.383 7.809 -8.646 1.00 87.88 226 ASP A N 1
ATOM 1775 C CA . ASP A 1 226 ? 12.644 8.417 -9.083 1.00 87.88 226 ASP A CA 1
ATOM 1776 C C . ASP A 1 226 ? 13.319 7.575 -10.173 1.00 87.88 226 ASP A C 1
ATOM 1778 O O . ASP A 1 226 ? 13.815 8.100 -11.174 1.00 87.88 226 ASP A O 1
ATOM 1782 N N . MET A 1 227 ? 13.305 6.250 -10.014 1.00 90.88 227 MET A N 1
ATOM 1783 C CA . MET A 1 227 ? 13.824 5.311 -11.003 1.00 90.88 227 MET A CA 1
ATOM 1784 C C . MET A 1 227 ? 12.984 5.323 -12.286 1.00 90.88 227 MET A C 1
ATOM 1786 O O . MET A 1 227 ? 13.549 5.422 -13.368 1.00 90.88 227 MET A O 1
ATOM 1790 N N . VAL A 1 228 ? 11.655 5.304 -12.218 1.00 88.38 228 VAL A N 1
ATOM 1791 C CA . VAL A 1 228 ? 10.810 5.422 -13.419 1.00 88.38 228 VAL A CA 1
ATOM 1792 C C . VAL A 1 228 ? 11.062 6.745 -14.146 1.00 88.38 228 VAL A C 1
ATOM 1794 O O . VAL A 1 228 ? 11.376 6.744 -15.335 1.00 88.38 228 VAL A O 1
ATOM 1797 N N . ALA A 1 229 ? 10.991 7.870 -13.437 1.00 86.50 229 ALA A N 1
ATOM 1798 C CA . ALA A 1 229 ? 11.115 9.196 -14.028 1.00 86.50 229 ALA A CA 1
ATOM 1799 C C . ALA A 1 229 ? 12.500 9.427 -14.651 1.00 86.50 229 ALA A C 1
ATOM 1801 O O . ALA A 1 229 ? 12.610 9.947 -15.758 1.00 86.50 229 ALA A O 1
ATOM 1802 N N . SER A 1 230 ? 13.573 9.002 -13.981 1.00 87.81 230 SER A N 1
ATOM 1803 C CA . SER A 1 230 ? 14.939 9.182 -14.494 1.00 87.81 230 SER A CA 1
ATOM 1804 C C . SER A 1 230 ? 15.292 8.272 -15.680 1.00 87.81 230 SER A C 1
ATOM 1806 O O . SER A 1 230 ? 16.240 8.571 -16.415 1.00 87.81 230 SER A O 1
ATOM 1808 N N . ASN A 1 231 ? 14.559 7.172 -15.888 1.00 90.50 231 ASN A N 1
ATOM 1809 C CA . ASN A 1 231 ? 14.841 6.208 -16.957 1.00 90.50 231 ASN A CA 1
ATOM 1810 C C . ASN A 1 231 ? 13.868 6.264 -18.134 1.00 90.50 231 ASN A C 1
ATOM 1812 O O . ASN A 1 231 ? 14.255 5.865 -19.230 1.00 90.50 231 ASN A O 1
ATOM 1816 N N . LEU A 1 232 ? 12.649 6.764 -17.931 1.00 87.31 232 LEU A N 1
ATOM 1817 C CA . LEU A 1 232 ? 11.597 6.751 -18.949 1.00 87.31 232 LEU A CA 1
ATOM 1818 C C . LEU A 1 232 ? 11.138 8.136 -19.414 1.00 87.31 232 LEU A C 1
ATOM 1820 O O . LEU A 1 232 ? 10.341 8.187 -20.343 1.00 87.31 232 LEU A O 1
ATOM 1824 N N . LEU A 1 233 ? 11.613 9.225 -18.797 1.00 84.06 233 LEU A N 1
ATOM 1825 C CA . LEU A 1 233 ? 11.198 10.588 -19.144 1.00 84.06 233 LEU A CA 1
ATOM 1826 C C . LEU A 1 233 ? 12.362 11.460 -19.612 1.00 84.06 233 LEU A C 1
ATOM 1828 O O . LEU A 1 233 ? 13.432 11.501 -18.992 1.00 84.06 233 LEU A O 1
ATOM 1832 N N . GLU A 1 234 ? 12.102 12.276 -20.626 1.00 80.25 234 GLU A N 1
ATOM 1833 C CA . GLU A 1 234 ? 12.900 13.415 -21.062 1.00 80.25 234 GLU A CA 1
ATOM 1834 C C . GLU A 1 234 ? 12.175 14.751 -20.863 1.00 80.25 234 GLU A C 1
ATOM 1836 O O . GLU A 1 234 ? 10.978 14.828 -20.594 1.00 80.25 234 GLU A O 1
ATOM 1841 N N . ALA A 1 235 ? 12.945 15.841 -20.904 1.00 79.56 235 ALA A N 1
ATOM 1842 C CA . ALA A 1 235 ? 12.355 17.168 -20.810 1.00 79.56 235 ALA A CA 1
ATOM 1843 C C . ALA A 1 235 ? 11.513 17.426 -22.069 1.00 79.56 235 ALA A C 1
ATOM 1845 O O . ALA A 1 235 ? 12.052 17.449 -23.173 1.00 79.56 235 ALA A O 1
ATOM 1846 N N . GLY A 1 236 ? 10.212 17.648 -21.885 1.00 78.50 236 GLY A N 1
ATOM 1847 C CA . GLY A 1 236 ? 9.263 17.854 -22.980 1.00 78.50 236 GLY A CA 1
ATOM 1848 C C . GLY A 1 236 ? 8.408 16.635 -23.331 1.00 78.50 236 GLY A C 1
ATOM 1849 O O . GLY A 1 236 ? 7.569 16.768 -24.218 1.00 78.50 236 GLY A O 1
ATOM 1850 N N . ASP A 1 237 ? 8.585 15.499 -22.647 1.00 78.56 237 ASP A N 1
ATOM 1851 C CA . ASP A 1 237 ? 7.654 14.372 -22.745 1.00 78.56 237 ASP A CA 1
ATOM 1852 C C . ASP A 1 237 ? 6.318 14.696 -22.067 1.00 78.56 237 ASP A C 1
ATOM 1854 O O . ASP A 1 237 ? 6.272 15.347 -21.018 1.00 78.56 237 ASP A O 1
ATOM 1858 N N . ASP A 1 238 ? 5.230 14.195 -22.651 1.00 78.25 238 ASP A N 1
ATOM 1859 C CA . ASP A 1 238 ? 3.892 14.335 -22.091 1.00 78.25 238 ASP A CA 1
ATOM 1860 C C . ASP A 1 238 ? 3.628 13.218 -21.074 1.00 78.25 238 ASP A C 1
ATOM 1862 O O . ASP A 1 238 ? 3.798 12.028 -21.357 1.00 78.25 238 ASP A O 1
ATOM 1866 N N . VAL A 1 239 ? 3.169 13.597 -19.880 1.00 77.88 239 VAL A N 1
ATOM 1867 C CA . VAL A 1 239 ? 2.844 12.656 -18.804 1.00 77.88 239 VAL A CA 1
ATOM 1868 C C . VAL A 1 239 ? 1.409 12.869 -18.346 1.00 77.88 239 VAL A C 1
ATOM 1870 O O . VAL A 1 239 ? 1.054 13.945 -17.865 1.00 77.88 239 VAL A O 1
ATOM 1873 N N . LEU A 1 240 ? 0.582 11.831 -18.459 1.00 76.88 240 LEU A N 1
ATOM 1874 C CA . LEU A 1 240 ? -0.762 11.813 -17.892 1.00 76.88 240 LEU A CA 1
ATOM 1875 C C . LEU A 1 240 ? -0.733 11.054 -16.566 1.00 76.88 240 LEU A C 1
ATOM 1877 O O . LEU A 1 240 ? -0.465 9.856 -16.525 1.00 76.88 240 LEU A O 1
ATOM 1881 N N . VAL A 1 241 ? -1.051 11.758 -15.485 1.00 74.25 241 VAL A N 1
ATOM 1882 C CA . VAL A 1 241 ? -1.161 11.184 -14.144 1.00 74.25 241 VAL A CA 1
ATOM 1883 C C . VAL A 1 241 ? -2.637 10.992 -13.818 1.00 74.25 241 VAL A C 1
ATOM 1885 O O . VAL A 1 241 ? -3.382 11.966 -13.688 1.00 74.25 241 VAL A O 1
ATOM 1888 N N . ILE A 1 242 ? -3.072 9.740 -13.685 1.00 66.69 242 ILE A N 1
ATOM 1889 C CA . ILE A 1 242 ? -4.427 9.421 -13.231 1.00 66.69 242 ILE A CA 1
ATOM 1890 C C . ILE A 1 242 ? -4.427 9.481 -11.708 1.00 66.69 242 ILE A C 1
ATOM 1892 O O . ILE A 1 242 ? -4.034 8.531 -11.036 1.00 66.69 242 ILE A O 1
ATOM 1896 N N . ASN A 1 243 ? -4.849 10.625 -11.173 1.00 62.09 243 ASN A N 1
ATOM 1897 C CA . ASN A 1 243 ? -4.974 10.814 -9.738 1.00 62.09 243 ASN A CA 1
ATOM 1898 C C . ASN A 1 243 ? -6.374 10.412 -9.256 1.00 62.09 243 ASN A C 1
ATOM 1900 O O . ASN A 1 243 ? -7.369 11.011 -9.668 1.00 62.09 243 ASN A O 1
ATOM 1904 N N . THR A 1 244 ? -6.440 9.424 -8.368 1.00 53.69 244 THR A N 1
ATOM 1905 C CA . THR A 1 244 ? -7.693 8.912 -7.804 1.00 53.69 244 THR A CA 1
ATOM 1906 C C . THR A 1 244 ? -7.919 9.304 -6.335 1.00 53.69 244 THR A C 1
ATOM 1908 O O . THR A 1 244 ? -8.950 8.934 -5.788 1.00 53.69 244 THR A O 1
ATOM 1911 N N . GLY A 1 245 ? -7.040 10.112 -5.715 1.00 47.22 245 GLY A N 1
ATOM 1912 C CA . GLY A 1 245 ? -7.180 10.603 -4.328 1.00 47.22 245 GLY A CA 1
ATOM 1913 C C . GLY A 1 245 ? -6.648 12.032 -4.103 1.00 47.22 245 GLY A C 1
ATOM 1914 O O . GLY A 1 245 ? -6.063 12.649 -4.997 1.00 47.22 245 GLY A O 1
ATOM 1915 N N . ARG A 1 246 ? -6.858 12.620 -2.913 1.00 32.28 246 ARG A N 1
ATOM 1916 C CA . ARG A 1 246 ? -6.289 13.947 -2.576 1.00 32.28 246 ARG A CA 1
ATOM 1917 C C . ARG A 1 246 ? -4.865 13.818 -2.004 1.00 32.28 246 ARG A C 1
ATOM 1919 O O . ARG A 1 246 ? -4.650 13.003 -1.115 1.00 32.28 246 ARG A O 1
ATOM 1926 N N . PRO A 1 247 ? -3.898 14.648 -2.439 1.00 30.06 247 PRO A N 1
ATOM 1927 C CA . PRO A 1 247 ? -2.542 14.625 -1.901 1.00 30.06 247 PRO A CA 1
ATOM 1928 C C . PRO A 1 247 ? -2.463 15.327 -0.540 1.00 30.06 247 PRO A C 1
ATOM 1930 O O . PRO A 1 247 ? -2.783 16.511 -0.417 1.00 30.06 247 PRO A O 1
ATOM 1933 N N . PHE A 1 248 ? -1.931 14.640 0.470 1.00 26.23 248 PHE A N 1
ATOM 1934 C CA . PHE A 1 248 ? -1.288 15.309 1.597 1.00 26.23 248 PHE A CA 1
ATOM 1935 C C . PHE A 1 248 ? 0.134 15.674 1.142 1.00 26.23 248 PHE A C 1
ATOM 1937 O O . PHE A 1 248 ? 1.038 14.859 1.276 1.00 26.23 248 PHE A O 1
ATOM 1944 N N . ILE A 1 249 ? 0.278 16.852 0.506 1.00 25.14 249 ILE A N 1
ATOM 1945 C CA . ILE A 1 249 ? 1.485 17.697 0.283 1.00 25.14 249 ILE A CA 1
ATOM 1946 C C . ILE A 1 249 ? 1.432 18.360 -1.121 1.00 25.14 249 ILE A C 1
ATOM 1948 O O . ILE A 1 249 ? 1.223 17.664 -2.113 1.00 25.14 249 ILE A O 1
ATOM 1952 N N . PRO A 1 250 ? 1.673 19.686 -1.268 1.00 25.61 250 PRO A N 1
ATOM 1953 C CA . PRO A 1 250 ? 1.431 20.409 -2.527 1.00 25.61 250 PRO A CA 1
ATOM 1954 C C . PRO A 1 250 ? 2.525 20.286 -3.605 1.00 25.61 250 PRO A C 1
ATOM 1956 O O . PRO A 1 250 ? 2.444 20.975 -4.620 1.00 25.61 250 PRO A O 1
ATOM 1959 N N . SER A 1 251 ? 3.603 19.519 -3.408 1.00 25.50 251 SER A N 1
ATOM 1960 C CA . SER A 1 251 ? 4.770 19.588 -4.320 1.00 25.50 251 SER A CA 1
ATOM 1961 C C . SER A 1 251 ? 5.637 18.330 -4.398 1.00 25.50 251 SER A C 1
ATOM 1963 O O . SER A 1 251 ? 6.729 18.384 -4.952 1.00 25.50 251 SER A O 1
ATOM 1965 N N . PHE A 1 252 ? 5.173 17.195 -3.883 1.00 24.36 252 PHE A N 1
ATOM 1966 C CA . PHE A 1 252 ? 5.901 15.935 -3.987 1.00 24.36 252 PHE A CA 1
ATOM 1967 C C . PHE A 1 252 ? 4.925 14.806 -4.288 1.00 24.36 252 PHE A C 1
ATOM 1969 O O . PHE A 1 252 ? 3.875 14.699 -3.657 1.00 24.36 252 PHE A O 1
ATOM 1976 N N . LEU A 1 253 ? 5.298 13.979 -5.265 1.00 27.19 253 LEU A N 1
ATOM 1977 C CA . LEU A 1 253 ? 4.672 12.703 -5.585 1.00 27.19 253 LEU A CA 1
ATOM 1978 C C . LEU A 1 253 ? 4.938 11.752 -4.403 1.00 27.19 253 LEU A C 1
ATOM 1980 O O . LEU A 1 253 ? 5.874 10.956 -4.419 1.00 27.19 253 LEU A O 1
ATOM 1984 N N . LEU A 1 254 ? 4.192 11.928 -3.311 1.00 23.52 254 LEU A N 1
ATOM 1985 C CA . LEU A 1 254 ? 4.313 11.127 -2.101 1.00 23.52 254 LEU A CA 1
ATOM 1986 C C . LEU A 1 254 ? 3.063 10.267 -1.923 1.00 23.52 254 LEU A C 1
ATOM 1988 O O . LEU A 1 254 ? 1.931 10.743 -1.895 1.00 23.52 254 LEU A O 1
ATOM 1992 N N . CYS A 1 255 ? 3.332 8.974 -1.818 1.00 24.17 255 CYS A N 1
ATOM 1993 C CA . CYS A 1 255 ? 2.396 7.882 -1.656 1.00 24.17 255 CYS A CA 1
ATOM 1994 C C . CYS A 1 255 ? 1.703 7.942 -0.286 1.00 24.17 255 CYS A C 1
ATOM 1996 O O . CYS A 1 255 ? 2.272 7.509 0.715 1.00 24.17 255 CYS A O 1
ATOM 1998 N N . LEU A 1 256 ? 0.452 8.394 -0.264 1.00 24.88 256 LEU A N 1
ATOM 1999 C CA . LEU A 1 256 ? -0.559 7.914 0.679 1.00 24.88 256 LEU A CA 1
ATOM 2000 C C . LEU A 1 256 ? -1.901 7.778 -0.057 1.00 24.88 256 LEU A C 1
ATOM 2002 O O . LEU A 1 256 ? -2.731 8.677 0.033 1.00 24.88 256 LEU A O 1
ATOM 2006 N N . PRO A 1 257 ? -2.142 6.688 -0.804 1.00 34.78 257 PRO A N 1
ATOM 2007 C CA . PRO A 1 257 ? -3.490 6.345 -1.211 1.00 34.78 257 PRO A CA 1
ATOM 2008 C C . PRO A 1 257 ? -4.070 5.433 -0.134 1.00 34.78 257 PRO A C 1
ATOM 2010 O O . PRO A 1 257 ? -3.812 4.226 -0.102 1.00 34.78 257 PRO A O 1
ATOM 2013 N N . TYR A 1 258 ? -4.809 6.026 0.793 1.00 30.95 258 TYR A N 1
ATOM 2014 C CA . TYR A 1 258 ? -5.705 5.247 1.618 1.00 30.95 258 TYR A CA 1
ATOM 2015 C C . TYR A 1 258 ? -6.904 4.818 0.760 1.00 30.95 258 TYR A C 1
ATOM 2017 O O . TYR A 1 258 ? -7.641 5.633 0.218 1.00 30.95 258 TYR A O 1
ATOM 2025 N N . LEU A 1 259 ? -7.029 3.496 0.622 1.00 35.50 259 LEU A N 1
ATOM 2026 C CA . LEU A 1 259 ? -8.301 2.785 0.686 1.00 35.50 259 LEU A CA 1
ATOM 2027 C C . LEU A 1 259 ? -9.343 3.074 -0.409 1.00 35.50 259 LEU A C 1
ATOM 2029 O O . LEU A 1 259 ? -10.417 3.564 -0.092 1.00 35.50 259 LEU A O 1
ATOM 2033 N N . MET A 1 260 ? -9.098 2.679 -1.668 1.00 32.75 260 MET A N 1
ATOM 2034 C CA . MET A 1 260 ? -10.184 2.442 -2.640 1.00 32.75 260 MET A CA 1
ATOM 2035 C C . MET A 1 260 ? -9.841 1.416 -3.744 1.00 32.75 260 MET A C 1
ATOM 2037 O O . MET A 1 260 ? -8.826 1.515 -4.395 1.00 32.75 260 MET A O 1
ATOM 2041 N N . THR A 1 261 ? -10.731 0.459 -4.008 1.00 33.12 261 THR A N 1
ATOM 2042 C CA . THR A 1 261 ? -10.767 -0.603 -5.052 1.00 33.12 261 THR A CA 1
ATOM 2043 C C . THR A 1 261 ? -9.922 -0.498 -6.342 1.00 33.12 261 THR A C 1
ATOM 2045 O O . THR A 1 261 ? -9.937 0.519 -7.033 1.00 33.12 261 THR A O 1
ATOM 2048 N N . TYR A 1 262 ? -9.392 -1.659 -6.776 1.00 41.31 262 TYR A N 1
ATOM 2049 C CA . TYR A 1 262 ? -8.803 -2.008 -8.093 1.00 41.31 262 TYR A CA 1
ATOM 2050 C C . TYR A 1 262 ? -9.769 -1.929 -9.297 1.00 41.31 262 TYR A C 1
ATOM 2052 O O . TYR A 1 262 ? -9.571 -2.577 -10.329 1.00 41.31 262 TYR A O 1
ATOM 2060 N N . LEU A 1 263 ? -10.831 -1.130 -9.197 1.00 46.75 263 LEU A N 1
ATOM 2061 C CA . LEU A 1 263 ? -11.765 -0.887 -10.291 1.00 46.75 263 LEU A CA 1
ATOM 2062 C C . LEU A 1 263 ? -11.097 0.049 -11.306 1.00 46.75 263 LEU A C 1
ATOM 2064 O O . LEU A 1 263 ? -11.299 1.262 -11.297 1.00 46.75 263 LEU A O 1
ATOM 2068 N N . GLY A 1 264 ? -10.260 -0.532 -12.166 1.00 61.88 264 GLY A N 1
ATOM 2069 C CA . GLY A 1 264 ? -9.957 0.074 -13.451 1.00 61.88 264 GLY A CA 1
ATOM 2070 C C . GLY A 1 264 ? -8.539 -0.064 -13.977 1.00 61.88 264 GLY A C 1
ATOM 2071 O O . GLY A 1 264 ? -8.332 0.421 -15.069 1.00 61.88 264 GLY A O 1
ATOM 2072 N N . VAL A 1 265 ? -7.545 -0.688 -13.327 1.00 72.25 265 VAL A N 1
ATOM 2073 C CA . VAL A 1 265 ? -6.193 -0.752 -13.951 1.00 72.25 265 VAL A CA 1
ATOM 2074 C C . VAL A 1 265 ? -6.245 -1.430 -15.324 1.00 72.25 265 VAL A C 1
ATOM 2076 O O . VAL A 1 265 ? -5.678 -0.908 -16.283 1.00 72.25 265 VAL A O 1
ATOM 2079 N N . ALA A 1 266 ? -6.991 -2.530 -15.446 1.00 77.31 266 ALA A N 1
ATOM 2080 C CA . ALA A 1 266 ? -7.233 -3.186 -16.727 1.00 77.31 266 ALA A CA 1
ATOM 2081 C C . ALA A 1 266 ? -7.986 -2.268 -17.710 1.00 77.31 266 ALA A C 1
ATOM 2083 O O . ALA A 1 266 ? -7.562 -2.124 -18.855 1.00 77.31 266 ALA A O 1
ATOM 2084 N N . ASP A 1 267 ? -9.050 -1.599 -17.258 1.00 78.12 267 ASP A N 1
ATOM 2085 C CA . ASP A 1 267 ? -9.897 -0.739 -18.100 1.00 78.12 267 ASP A CA 1
ATOM 2086 C C . ASP A 1 267 ? -9.189 0.551 -18.537 1.00 78.12 267 ASP A C 1
ATOM 2088 O O . ASP A 1 267 ? -9.264 0.948 -19.697 1.00 78.12 267 ASP A O 1
ATOM 2092 N N . TYR A 1 268 ? -8.462 1.196 -17.625 1.00 78.75 268 TYR A N 1
ATOM 2093 C CA . TYR A 1 268 ? -7.608 2.348 -17.878 1.00 78.75 268 TYR A CA 1
ATOM 2094 C C . TYR A 1 268 ? -6.519 1.959 -18.856 1.00 78.75 268 TYR A C 1
ATOM 2096 O O . TYR A 1 268 ? -6.359 2.644 -19.860 1.00 78.75 268 TYR A O 1
ATOM 2104 N N . THR A 1 269 ? -5.814 0.848 -18.622 1.00 80.31 269 THR A N 1
ATOM 2105 C CA . THR A 1 269 ? -4.783 0.393 -19.560 1.00 80.31 269 THR A CA 1
ATOM 2106 C C . THR A 1 269 ? -5.380 0.105 -20.933 1.00 80.31 269 THR A C 1
ATOM 2108 O O . THR A 1 269 ? -4.826 0.555 -21.932 1.00 80.31 269 THR A O 1
ATOM 2111 N N . ALA A 1 270 ? -6.542 -0.550 -21.008 1.00 83.31 270 ALA A N 1
ATOM 2112 C CA . ALA A 1 270 ? -7.239 -0.796 -22.268 1.00 83.31 270 ALA A CA 1
ATOM 2113 C C . ALA A 1 270 ? -7.640 0.511 -22.979 1.00 83.31 270 ALA A C 1
ATOM 2115 O O . ALA A 1 270 ? -7.406 0.656 -24.180 1.00 83.31 270 ALA A O 1
ATOM 2116 N N . ALA A 1 271 ? -8.186 1.489 -22.250 1.00 81.31 271 ALA A N 1
ATOM 2117 C CA . ALA A 1 271 ? -8.573 2.792 -22.789 1.00 81.31 271 ALA A CA 1
ATOM 2118 C C . ALA A 1 271 ? -7.359 3.617 -23.252 1.00 81.31 271 ALA A C 1
ATOM 2120 O O . ALA A 1 271 ? -7.375 4.187 -24.344 1.00 81.31 271 ALA A O 1
ATOM 2121 N N . ILE A 1 272 ? -6.286 3.641 -22.455 1.00 79.50 272 ILE A N 1
ATOM 2122 C CA . ILE A 1 272 ? -5.011 4.281 -22.797 1.00 79.50 272 ILE A CA 1
ATOM 2123 C C . ILE A 1 272 ? -4.440 3.627 -24.048 1.00 79.50 272 ILE A C 1
ATOM 2125 O O . ILE A 1 272 ? -4.081 4.329 -24.986 1.00 79.50 272 ILE A O 1
ATOM 2129 N N . ARG A 1 273 ? -4.403 2.293 -24.102 1.00 81.12 273 ARG A N 1
ATOM 2130 C CA . ARG A 1 273 ? -3.857 1.556 -25.241 1.00 81.12 273 ARG A CA 1
ATOM 2131 C C . ARG A 1 273 ? -4.665 1.789 -26.516 1.00 81.12 273 ARG A C 1
ATOM 2133 O O . ARG A 1 273 ? -4.072 1.884 -27.587 1.00 81.12 273 ARG A O 1
ATOM 2140 N N . ALA A 1 274 ? -5.986 1.933 -26.409 1.00 85.38 274 ALA A N 1
ATOM 2141 C CA . ALA A 1 274 ? -6.849 2.280 -27.535 1.00 85.38 274 ALA A CA 1
ATOM 2142 C C . ALA A 1 274 ? -6.603 3.709 -28.055 1.00 85.38 274 ALA A C 1
ATOM 2144 O O . ALA A 1 274 ? -6.645 3.934 -29.263 1.00 85.38 274 ALA A O 1
ATOM 2145 N N . ALA A 1 275 ? -6.342 4.672 -27.164 1.00 82.56 275 ALA A N 1
ATOM 2146 C CA . ALA A 1 275 ? -6.121 6.072 -27.532 1.00 82.56 275 ALA A CA 1
ATOM 2147 C C . ALA A 1 275 ? -4.671 6.381 -27.948 1.00 82.56 275 ALA A C 1
ATOM 2149 O O . ALA A 1 275 ? -4.441 7.238 -28.799 1.00 82.56 275 ALA A O 1
ATOM 2150 N N . GLN A 1 276 ? -3.698 5.713 -27.329 1.00 82.06 276 GLN A N 1
ATOM 2151 C CA . GLN A 1 276 ? -2.258 5.911 -27.496 1.00 82.06 276 GLN A CA 1
ATOM 2152 C C . GLN A 1 276 ? -1.543 4.541 -27.492 1.00 82.06 276 GLN A C 1
ATOM 2154 O O . GLN A 1 276 ? -1.038 4.100 -26.456 1.00 82.06 276 GLN A O 1
ATOM 2159 N N . PRO A 1 277 ? -1.472 3.847 -28.647 1.00 82.88 277 PRO A N 1
ATOM 2160 C CA . PRO A 1 277 ? -0.920 2.493 -28.770 1.00 82.88 277 PRO A CA 1
ATOM 2161 C C . PRO A 1 277 ? 0.533 2.298 -28.326 1.00 82.88 277 PRO A C 1
ATOM 2163 O O . PRO A 1 277 ? 0.911 1.177 -27.993 1.00 82.88 277 PRO A O 1
ATOM 2166 N N . ASP A 1 278 ? 1.304 3.382 -28.246 1.00 81.25 278 ASP A N 1
ATOM 2167 C CA . ASP A 1 278 ? 2.722 3.364 -27.874 1.00 81.25 278 ASP A CA 1
ATOM 2168 C C . ASP A 1 278 ? 3.006 3.916 -26.467 1.00 81.25 278 ASP A C 1
ATOM 2170 O O . ASP A 1 278 ? 4.142 3.842 -26.001 1.00 81.25 278 ASP A O 1
ATOM 2174 N N . ALA A 1 279 ? 1.999 4.455 -25.767 1.00 82.31 279 ALA A N 1
ATOM 2175 C CA . ALA A 1 279 ? 2.198 5.014 -24.430 1.00 82.31 279 ALA A CA 1
ATOM 2176 C C . ALA A 1 279 ? 2.630 3.934 -23.429 1.00 82.31 279 ALA A C 1
ATOM 2178 O O . ALA A 1 279 ? 2.084 2.828 -23.451 1.00 82.31 279 ALA A O 1
ATOM 2179 N N . LEU A 1 280 ? 3.572 4.252 -22.541 1.00 86.56 280 LEU A N 1
ATOM 2180 C CA . LEU A 1 280 ? 3.943 3.355 -21.445 1.00 86.56 280 LEU A CA 1
ATOM 2181 C C . LEU A 1 280 ? 2.948 3.488 -20.295 1.00 86.56 280 LEU A C 1
ATOM 2183 O O . LEU A 1 280 ? 2.575 4.604 -19.937 1.00 86.56 280 LEU A O 1
ATOM 2187 N N . VAL A 1 281 ? 2.569 2.362 -19.693 1.00 87.00 281 VAL A N 1
ATOM 2188 C CA . VAL A 1 281 ? 1.692 2.318 -18.518 1.00 87.00 281 VAL A CA 1
ATOM 2189 C C . VAL A 1 281 ? 2.485 1.875 -17.295 1.00 87.00 281 VAL A C 1
ATOM 2191 O O . VAL A 1 281 ? 2.892 0.716 -17.193 1.00 87.00 281 VAL A O 1
ATOM 2194 N N . ILE A 1 282 ? 2.695 2.803 -16.362 1.00 86.56 282 ILE A N 1
ATOM 2195 C CA . ILE A 1 282 ? 3.351 2.543 -15.078 1.00 86.56 282 ILE A CA 1
ATOM 2196 C C . ILE A 1 282 ? 2.300 2.489 -13.971 1.00 86.56 282 ILE A C 1
ATOM 2198 O O . ILE A 1 282 ? 1.444 3.367 -13.882 1.00 86.56 282 ILE A O 1
ATOM 2202 N N . VAL A 1 283 ? 2.405 1.476 -13.114 1.00 85.12 283 VAL A N 1
ATOM 2203 C CA . VAL A 1 283 ? 1.520 1.222 -11.976 1.00 85.12 283 VAL A CA 1
ATOM 2204 C C . VAL A 1 283 ? 2.315 1.298 -10.673 1.00 85.12 283 VAL A C 1
ATOM 2206 O O . VAL A 1 283 ? 3.247 0.520 -10.454 1.00 85.12 283 VAL A O 1
ATOM 2209 N N . ASP A 1 284 ? 1.915 2.206 -9.785 1.00 82.12 284 ASP A N 1
ATOM 2210 C CA . ASP A 1 284 ? 2.325 2.165 -8.381 1.00 82.12 284 ASP A CA 1
ATOM 2211 C C . ASP A 1 284 ? 1.448 1.198 -7.601 1.00 82.12 284 ASP A C 1
ATOM 2213 O O . ASP A 1 284 ? 0.237 1.371 -7.465 1.00 82.12 284 ASP A O 1
ATOM 2217 N N . SER A 1 285 ? 2.107 0.160 -7.106 1.00 79.31 285 SER A N 1
ATOM 2218 C CA . SER A 1 285 ? 1.527 -0.916 -6.323 1.00 79.31 285 SER A CA 1
ATOM 2219 C C . SER A 1 285 ? 2.155 -1.012 -4.931 1.00 79.31 285 SER A C 1
ATOM 2221 O O . SER A 1 285 ? 2.119 -2.082 -4.319 1.00 79.31 285 SER A O 1
ATOM 2223 N N . VAL A 1 286 ? 2.737 0.078 -4.408 1.00 78.75 286 VAL A N 1
ATOM 2224 C CA . VAL A 1 286 ? 3.355 0.117 -3.070 1.00 78.75 286 VAL A CA 1
ATOM 2225 C C . VAL A 1 286 ? 2.393 -0.425 -2.022 1.00 78.75 286 VAL A C 1
ATOM 2227 O O . VAL A 1 286 ? 2.767 -1.314 -1.270 1.00 78.75 286 VAL A O 1
ATOM 2230 N N . CYS A 1 287 ? 1.144 0.033 -2.012 1.00 69.56 287 CYS A N 1
ATOM 2231 C CA . CYS A 1 287 ? 0.127 -0.429 -1.064 1.00 69.56 287 CYS A CA 1
ATOM 2232 C C . CYS A 1 287 ? -0.734 -1.600 -1.581 1.00 69.56 287 CYS A C 1
ATOM 2234 O O . CYS A 1 287 ? -1.744 -1.902 -0.960 1.00 69.56 287 CYS A O 1
ATOM 2236 N N . ALA A 1 288 ? -0.377 -2.234 -2.703 1.00 69.94 288 ALA A N 1
ATOM 2237 C CA . ALA A 1 288 ? -1.242 -3.203 -3.385 1.00 69.94 288 ALA A CA 1
ATOM 2238 C C . ALA A 1 288 ? -0.593 -4.571 -3.633 1.00 69.94 288 ALA A C 1
ATOM 2240 O O . ALA A 1 288 ? -1.245 -5.602 -3.463 1.00 69.94 288 ALA A O 1
ATOM 2241 N N . LEU A 1 289 ? 0.674 -4.610 -4.062 1.00 76.44 289 LEU A N 1
ATOM 2242 C CA . LEU A 1 289 ? 1.300 -5.866 -4.473 1.00 76.44 289 LEU A CA 1
ATOM 2243 C C . LEU A 1 289 ? 1.405 -6.841 -3.293 1.00 76.44 289 LEU A C 1
ATOM 2245 O O . LEU A 1 289 ? 2.029 -6.531 -2.283 1.00 76.44 289 LEU A O 1
ATOM 2249 N N . GLY A 1 290 ? 0.825 -8.032 -3.453 1.00 73.44 290 GLY A N 1
ATOM 2250 C CA . GLY A 1 290 ? 0.775 -9.082 -2.430 1.00 73.44 290 GLY A CA 1
ATOM 2251 C C . GLY A 1 290 ? -0.527 -9.107 -1.623 1.00 73.44 290 GLY A C 1
ATOM 2252 O O . GLY A 1 290 ? -0.842 -10.139 -1.041 1.00 73.44 290 GLY A O 1
ATOM 2253 N N . GLY A 1 291 ? -1.296 -8.012 -1.626 1.00 68.19 291 GLY A N 1
ATOM 2254 C CA . GLY A 1 291 ? -2.631 -7.940 -1.020 1.00 68.19 291 GLY A CA 1
ATOM 2255 C C . GLY A 1 291 ? -3.767 -7.989 -2.044 1.00 68.19 291 GLY A C 1
ATOM 2256 O O . GLY A 1 291 ? -4.843 -8.486 -1.738 1.00 68.19 291 GLY A O 1
ATOM 2257 N N . GLU A 1 292 ? -3.509 -7.522 -3.267 1.00 67.81 292 GLU A N 1
ATOM 2258 C CA . GLU A 1 292 ? -4.483 -7.429 -4.356 1.00 67.81 292 GLU A CA 1
ATOM 2259 C C . GLU A 1 292 ? -3.978 -8.120 -5.629 1.00 67.81 292 GLU A C 1
ATOM 2261 O O . GLU A 1 292 ? -2.773 -8.307 -5.835 1.00 67.81 292 GLU A O 1
ATOM 2266 N N . GLU A 1 293 ? -4.912 -8.487 -6.509 1.00 73.56 293 GLU A N 1
ATOM 2267 C CA . GLU A 1 293 ? -4.577 -9.060 -7.810 1.00 73.56 293 GLU A CA 1
ATOM 2268 C C . GLU A 1 293 ? -3.922 -8.013 -8.722 1.00 73.56 293 GLU A C 1
ATOM 2270 O O . GLU A 1 293 ? -4.458 -6.929 -8.938 1.00 73.56 293 GLU A O 1
ATOM 2275 N N . LEU A 1 294 ? -2.776 -8.361 -9.312 1.00 75.56 294 LEU A N 1
ATOM 2276 C CA . LEU A 1 294 ? -2.094 -7.548 -10.314 1.00 75.56 294 LEU A CA 1
ATOM 2277 C C . LEU A 1 294 ? -1.568 -8.442 -11.432 1.00 75.56 294 LEU A C 1
ATOM 2279 O O . LEU A 1 294 ? -0.636 -9.212 -11.224 1.00 75.56 294 LEU A O 1
ATOM 2283 N N . ARG A 1 295 ? -2.156 -8.333 -12.628 1.00 83.25 295 ARG A N 1
ATOM 2284 C CA . ARG A 1 295 ? -1.772 -9.152 -13.787 1.00 83.25 295 ARG A CA 1
ATOM 2285 C C . ARG A 1 295 ? -1.044 -8.308 -14.824 1.00 83.25 295 ARG A C 1
ATOM 2287 O O . ARG A 1 295 ? -1.659 -7.848 -15.788 1.00 83.25 295 ARG A O 1
ATOM 2294 N N . MET A 1 296 ? 0.264 -8.111 -14.656 1.00 84.69 296 MET A N 1
ATOM 2295 C CA . MET A 1 296 ? 1.040 -7.213 -15.524 1.00 84.69 296 MET A CA 1
ATOM 2296 C C . MET A 1 296 ? 0.915 -7.576 -17.001 1.00 84.69 296 MET A C 1
ATOM 2298 O O . MET A 1 296 ? 0.682 -6.709 -17.848 1.00 84.69 296 MET A O 1
ATOM 2302 N N . LYS A 1 297 ? 1.046 -8.869 -17.322 1.00 88.62 297 LYS A N 1
ATOM 2303 C CA . LYS A 1 297 ? 0.960 -9.339 -18.704 1.00 88.62 297 LYS A CA 1
ATOM 2304 C C . LYS A 1 297 ? -0.441 -9.246 -19.282 1.00 88.62 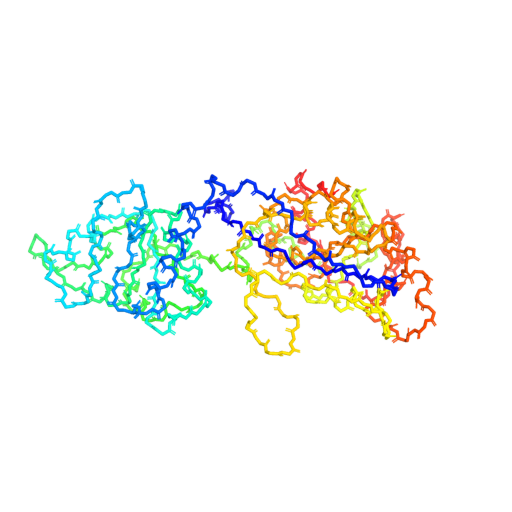297 LYS A C 1
ATOM 2306 O O . LYS A 1 297 ? -0.591 -8.758 -20.400 1.00 88.62 297 LYS A O 1
ATOM 2311 N N . ALA A 1 298 ? -1.440 -9.713 -18.534 1.00 89.88 298 ALA A N 1
ATOM 2312 C CA . ALA A 1 298 ? -2.824 -9.755 -18.997 1.00 89.88 298 ALA A CA 1
ATOM 2313 C C . ALA A 1 298 ? -3.424 -8.353 -19.169 1.00 89.88 298 ALA A C 1
ATOM 2315 O O . ALA A 1 298 ? -4.253 -8.155 -20.050 1.00 89.88 298 ALA A O 1
ATOM 2316 N N . TRP A 1 299 ? -2.997 -7.391 -18.350 1.00 86.75 299 TRP A N 1
ATOM 2317 C CA . TRP A 1 299 ? -3.496 -6.018 -18.383 1.00 86.75 299 TRP A CA 1
ATOM 2318 C C . TRP A 1 299 ? -2.622 -5.067 -19.206 1.00 86.75 299 TRP A C 1
ATOM 2320 O O . TRP A 1 299 ? -2.888 -3.880 -19.195 1.00 86.75 299 TRP A O 1
ATOM 2330 N N . ASP A 1 300 ? -1.601 -5.559 -19.920 1.00 88.25 300 ASP A N 1
ATOM 2331 C CA . ASP A 1 300 ? -0.647 -4.759 -20.718 1.00 88.25 300 ASP A CA 1
ATOM 2332 C C . ASP A 1 300 ? 0.075 -3.622 -19.953 1.00 88.25 300 ASP A C 1
ATOM 2334 O O . ASP A 1 300 ? 0.426 -2.593 -20.531 1.00 88.25 300 ASP A O 1
ATOM 2338 N N . VAL A 1 301 ? 0.345 -3.821 -18.659 1.00 86.69 301 VAL A N 1
ATOM 2339 C CA . VAL A 1 301 ? 1.100 -2.876 -17.812 1.00 86.69 301 VAL A CA 1
ATOM 2340 C C . VAL A 1 301 ? 2.596 -3.018 -18.074 1.00 86.69 301 VAL A C 1
ATOM 2342 O O . VAL A 1 301 ? 3.098 -4.138 -18.092 1.00 86.69 301 VAL A O 1
ATOM 2345 N N . ASP A 1 302 ? 3.323 -1.912 -18.246 1.00 88.00 302 ASP A N 1
ATOM 2346 C CA . ASP A 1 302 ? 4.749 -1.909 -18.603 1.00 88.00 302 ASP A CA 1
ATOM 2347 C C . ASP A 1 302 ? 5.695 -1.989 -17.418 1.00 88.00 302 ASP A C 1
ATOM 2349 O O . ASP A 1 302 ? 6.724 -2.667 -17.483 1.00 88.00 302 ASP A O 1
ATOM 2353 N N . VAL A 1 303 ? 5.376 -1.245 -16.365 1.00 88.56 303 VAL A N 1
ATOM 2354 C CA . VAL A 1 303 ? 6.200 -1.150 -15.166 1.00 88.56 303 VAL A CA 1
ATOM 2355 C C . VAL A 1 303 ? 5.296 -1.215 -13.959 1.00 88.56 303 VAL A C 1
ATOM 2357 O O . VAL A 1 303 ? 4.302 -0.498 -13.882 1.00 88.56 303 VAL A O 1
ATOM 2360 N N . VAL A 1 304 ? 5.675 -2.049 -13.005 1.00 87.94 304 VAL A N 1
ATOM 2361 C CA . VAL A 1 304 ? 5.097 -2.049 -11.667 1.00 87.94 304 VAL A CA 1
ATOM 2362 C C . VAL A 1 304 ? 6.193 -1.672 -10.694 1.00 87.94 304 VAL A C 1
ATOM 2364 O O . VAL A 1 304 ? 7.294 -2.212 -10.782 1.00 87.94 304 VAL A O 1
ATOM 2367 N N . LEU A 1 305 ? 5.893 -0.758 -9.777 1.00 86.69 305 LEU A N 1
ATOM 2368 C CA . LEU A 1 305 ? 6.765 -0.411 -8.658 1.00 86.69 305 LEU A CA 1
ATOM 2369 C C . LEU A 1 305 ? 6.047 -0.654 -7.329 1.00 86.69 305 LEU A C 1
ATOM 2371 O O . LEU A 1 305 ? 4.824 -0.541 -7.245 1.00 86.69 305 LEU A O 1
ATOM 2375 N N . THR A 1 306 ? 6.799 -1.024 -6.298 1.00 86.12 306 THR A N 1
ATOM 2376 C CA . THR A 1 306 ? 6.282 -1.312 -4.956 1.00 86.12 306 THR A CA 1
ATOM 2377 C C . THR A 1 306 ? 7.370 -1.148 -3.883 1.00 86.12 306 THR A C 1
ATOM 2379 O O . THR A 1 306 ? 8.528 -0.850 -4.188 1.00 86.12 306 THR A O 1
ATOM 2382 N N . GLY A 1 307 ? 6.999 -1.327 -2.613 1.00 86.19 307 GLY A N 1
ATOM 2383 C CA . GLY A 1 307 ? 7.901 -1.282 -1.461 1.00 86.19 307 GLY A CA 1
ATOM 2384 C C . GLY A 1 307 ? 7.751 -2.504 -0.553 1.00 86.19 307 GLY A C 1
ATOM 2385 O O . GLY A 1 307 ? 6.719 -3.170 -0.555 1.00 86.19 307 GLY A O 1
ATOM 2386 N N . SER A 1 308 ? 8.773 -2.790 0.254 1.00 87.94 308 SER A N 1
ATOM 2387 C CA . SER A 1 308 ? 8.808 -3.981 1.118 1.00 87.94 308 SER A CA 1
ATOM 2388 C C . SER A 1 308 ? 7.807 -3.970 2.286 1.00 87.94 308 SER A C 1
ATOM 2390 O O . SER A 1 308 ? 7.294 -5.015 2.674 1.00 87.94 308 SER A O 1
ATOM 2392 N N . GLN A 1 309 ? 7.498 -2.797 2.840 1.00 79.75 309 GLN A N 1
ATOM 2393 C CA . GLN A 1 309 ? 6.846 -2.624 4.151 1.00 79.75 309 GLN A CA 1
ATOM 2394 C C . GLN A 1 309 ? 5.320 -2.560 4.162 1.00 79.75 309 GLN A C 1
ATOM 2396 O O . GLN A 1 309 ? 4.721 -2.142 5.155 1.00 79.75 309 GLN A O 1
ATOM 2401 N N . LYS A 1 310 ? 4.693 -2.898 3.043 1.00 79.69 310 LYS A N 1
ATOM 2402 C CA . LYS A 1 310 ? 3.239 -2.869 2.874 1.00 79.69 310 LYS A CA 1
ATOM 2403 C C . LYS A 1 310 ? 2.723 -4.305 2.871 1.00 79.69 310 LYS A C 1
ATOM 2405 O O . LYS A 1 310 ? 3.087 -5.068 3.758 1.00 79.69 310 LYS A O 1
ATOM 2410 N N . CYS A 1 311 ? 1.939 -4.701 1.874 1.00 76.75 311 CYS A N 1
ATOM 2411 C CA . CYS A 1 311 ? 1.387 -6.052 1.776 1.00 76.75 311 CYS A CA 1
ATOM 2412 C C . CYS A 1 311 ? 2.461 -7.149 1.657 1.00 76.75 311 CYS A C 1
ATOM 2414 O O . CYS A 1 311 ? 2.187 -8.298 1.978 1.00 76.75 311 CYS A O 1
ATOM 2416 N N . LEU A 1 312 ? 3.692 -6.799 1.261 1.00 79.38 312 LEU A N 1
ATOM 2417 C CA . LEU A 1 312 ? 4.827 -7.724 1.273 1.00 79.38 312 LEU A CA 1
ATOM 2418 C C . LEU A 1 312 ? 5.358 -8.031 2.681 1.00 79.38 312 LEU A C 1
ATOM 2420 O O . LEU A 1 312 ? 6.174 -8.929 2.805 1.00 79.38 312 LEU A O 1
ATOM 2424 N N . GLY A 1 313 ? 4.948 -7.324 3.739 1.00 82.44 313 GLY A N 1
ATOM 2425 C CA . GLY A 1 313 ? 5.269 -7.711 5.120 1.00 82.44 313 GLY A CA 1
ATOM 2426 C C . GLY A 1 313 ? 6.761 -7.868 5.435 1.00 82.44 313 GLY A C 1
ATOM 2427 O O . GLY A 1 313 ? 7.122 -8.682 6.281 1.00 82.44 313 GLY A O 1
ATOM 2428 N N . VAL A 1 314 ? 7.627 -7.100 4.773 1.00 87.75 314 VAL A N 1
ATOM 2429 C CA . VAL A 1 314 ? 9.084 -7.091 4.976 1.00 87.75 314 VAL A CA 1
ATOM 2430 C C . VAL A 1 314 ? 9.493 -5.728 5.546 1.00 87.75 314 VAL A C 1
ATOM 2432 O O . VAL A 1 314 ? 8.915 -4.715 5.155 1.00 87.75 314 VAL A O 1
ATOM 2435 N N . PRO A 1 315 ? 10.499 -5.629 6.435 1.00 90.06 315 PRO A N 1
ATOM 2436 C CA . PRO A 1 315 ? 10.972 -4.338 6.934 1.00 90.06 315 PRO A CA 1
ATOM 2437 C C . PRO A 1 315 ? 11.223 -3.299 5.829 1.00 90.06 315 PRO A C 1
ATOM 2439 O O . PRO A 1 315 ? 11.667 -3.624 4.723 1.00 90.06 315 PRO A O 1
ATOM 2442 N N . ALA A 1 316 ? 10.930 -2.029 6.119 1.00 89.19 316 ALA A N 1
ATOM 2443 C CA . ALA A 1 316 ? 11.113 -0.940 5.161 1.00 89.19 316 ALA A CA 1
ATOM 2444 C C . ALA A 1 316 ? 12.584 -0.821 4.745 1.00 89.19 316 ALA A C 1
ATOM 2446 O O . ALA A 1 316 ? 13.475 -0.833 5.597 1.00 89.19 316 ALA A O 1
ATOM 2447 N N . GLY A 1 317 ? 12.833 -0.700 3.439 1.00 91.31 317 GLY A N 1
ATOM 2448 C CA . GLY A 1 317 ? 14.190 -0.534 2.914 1.00 91.31 317 GLY A CA 1
ATOM 2449 C C . GLY A 1 317 ? 14.449 -1.113 1.527 1.00 91.31 317 GLY A C 1
ATOM 2450 O O . GLY A 1 317 ? 15.567 -0.954 1.040 1.00 91.31 317 GLY A O 1
ATOM 2451 N N . LEU A 1 318 ? 13.459 -1.738 0.875 1.00 92.38 318 LEU A N 1
ATOM 2452 C CA . LEU A 1 318 ? 13.564 -2.119 -0.536 1.00 92.38 318 LEU A CA 1
ATOM 2453 C C . LEU A 1 318 ? 12.553 -1.376 -1.412 1.00 92.38 318 LEU A C 1
ATOM 2455 O O . LEU A 1 318 ? 11.362 -1.304 -1.098 1.00 92.38 318 LEU A O 1
ATOM 2459 N N . SER A 1 319 ? 13.052 -0.898 -2.548 1.00 92.44 319 SER A N 1
ATOM 2460 C CA . SER A 1 319 ? 12.278 -0.510 -3.717 1.00 92.44 319 SER A CA 1
ATOM 2461 C C . SER A 1 319 ? 12.319 -1.657 -4.715 1.00 92.44 319 SER A C 1
ATOM 2463 O O . SER A 1 319 ? 13.397 -2.151 -5.059 1.00 92.44 319 SER A O 1
ATOM 2465 N N . ILE A 1 320 ? 11.148 -2.113 -5.144 1.00 91.25 320 ILE A N 1
ATOM 2466 C CA . ILE A 1 320 ? 11.020 -3.266 -6.031 1.00 91.25 320 ILE A CA 1
ATOM 2467 C C . ILE A 1 320 ? 10.291 -2.802 -7.284 1.00 91.25 320 ILE A C 1
ATOM 2469 O O . ILE A 1 320 ? 9.218 -2.208 -7.197 1.00 91.25 320 ILE A O 1
ATOM 2473 N N . LEU A 1 321 ? 10.876 -3.072 -8.447 1.00 91.62 321 LEU A N 1
ATOM 2474 C CA . LEU A 1 321 ? 10.273 -2.797 -9.743 1.00 91.62 321 LEU A CA 1
ATOM 2475 C C . LEU A 1 321 ? 10.263 -4.065 -10.588 1.00 91.62 321 LEU A C 1
ATOM 2477 O O . LEU A 1 321 ? 11.207 -4.850 -10.543 1.00 91.62 321 LEU A O 1
ATOM 2481 N N . VAL A 1 322 ? 9.237 -4.230 -11.415 1.00 90.81 322 VAL A N 1
ATOM 2482 C CA . VAL A 1 322 ? 9.228 -5.209 -12.506 1.00 90.81 322 VAL A CA 1
ATOM 2483 C C . VAL A 1 322 ? 9.001 -4.462 -13.806 1.00 90.81 322 VAL A C 1
ATOM 2485 O O . VAL A 1 322 ? 8.040 -3.706 -13.937 1.00 90.81 322 VAL A O 1
ATOM 2488 N N . ILE A 1 323 ? 9.920 -4.645 -14.753 1.00 92.56 323 ILE A N 1
ATOM 2489 C CA . ILE A 1 323 ? 9.984 -3.856 -15.984 1.00 92.56 323 ILE A CA 1
ATOM 2490 C C . ILE A 1 323 ? 9.819 -4.785 -17.185 1.00 92.56 323 ILE A C 1
ATOM 2492 O O . ILE A 1 323 ? 10.588 -5.730 -17.374 1.00 92.56 323 ILE A O 1
ATOM 2496 N N . ARG A 1 324 ? 8.828 -4.508 -18.033 1.00 92.06 324 ARG A N 1
ATOM 2497 C CA . ARG A 1 324 ? 8.567 -5.289 -19.248 1.00 92.06 324 ARG A CA 1
ATOM 2498 C C . ARG A 1 324 ? 9.408 -4.824 -20.441 1.00 92.06 324 ARG A C 1
ATOM 2500 O O . ARG A 1 324 ? 9.893 -3.690 -20.466 1.00 92.06 324 ARG A O 1
ATOM 2507 N N . PRO A 1 325 ? 9.543 -5.659 -21.493 1.00 93.56 325 PRO A N 1
ATOM 2508 C CA . PRO A 1 325 ? 10.408 -5.361 -22.636 1.00 93.56 325 PRO A CA 1
ATOM 2509 C C . PRO A 1 325 ? 10.128 -4.035 -23.356 1.00 93.56 325 PRO A C 1
ATOM 2511 O O . PRO A 1 325 ? 11.056 -3.446 -23.903 1.00 93.56 325 PRO A O 1
ATOM 2514 N N . ARG A 1 326 ? 8.876 -3.551 -23.387 1.00 89.62 326 ARG A N 1
ATOM 2515 C CA . ARG A 1 326 ? 8.530 -2.277 -24.044 1.00 89.62 326 ARG A CA 1
ATOM 2516 C C . ARG A 1 326 ? 9.161 -1.083 -23.313 1.00 89.62 326 ARG A C 1
ATOM 2518 O O . ARG A 1 326 ? 9.813 -0.276 -23.968 1.00 89.62 326 ARG A O 1
ATOM 2525 N N . ALA A 1 327 ? 9.078 -1.031 -21.982 1.00 91.06 327 ALA A N 1
ATOM 2526 C CA . ALA A 1 327 ? 9.754 -0.009 -21.178 1.00 91.06 327 ALA A CA 1
ATOM 2527 C C . ALA A 1 327 ? 11.288 -0.117 -21.240 1.00 91.06 327 ALA A C 1
ATOM 2529 O O . ALA A 1 327 ? 11.962 0.902 -21.367 1.00 91.06 327 ALA A O 1
ATOM 2530 N N . LEU A 1 328 ? 11.853 -1.334 -21.236 1.00 92.94 328 LEU A N 1
ATOM 2531 C CA . LEU A 1 328 ? 13.305 -1.524 -21.386 1.00 92.94 328 LEU A CA 1
ATOM 2532 C C . LEU A 1 328 ? 13.830 -0.962 -22.715 1.00 92.94 328 LEU A C 1
ATOM 2534 O O . LEU A 1 328 ? 14.841 -0.269 -22.724 1.00 92.94 328 LEU A O 1
ATOM 2538 N N . LYS A 1 329 ? 13.108 -1.183 -23.822 1.00 91.50 329 LYS A N 1
ATOM 2539 C CA . LYS A 1 329 ? 13.459 -0.619 -25.138 1.00 91.50 329 LYS A CA 1
ATOM 2540 C C . LYS A 1 329 ? 13.407 0.908 -25.169 1.00 91.50 329 LYS A C 1
ATOM 2542 O O . LYS A 1 329 ? 14.138 1.519 -25.942 1.00 91.50 329 LYS A O 1
ATOM 2547 N N . VAL A 1 330 ? 12.512 1.525 -24.396 1.00 88.81 330 VAL A N 1
ATOM 2548 C CA . VAL A 1 330 ? 12.473 2.987 -24.254 1.00 88.81 330 VAL A CA 1
ATOM 2549 C C . VAL A 1 330 ? 13.689 3.454 -23.460 1.00 88.81 330 VAL A C 1
ATOM 2551 O O . VAL A 1 330 ? 14.432 4.293 -23.956 1.00 88.81 330 VAL A O 1
ATOM 2554 N N . HIS A 1 331 ? 13.971 2.842 -22.306 1.00 90.81 331 HIS A N 1
ATOM 2555 C CA . HIS A 1 331 ? 15.168 3.150 -21.514 1.00 90.81 331 HIS A CA 1
ATOM 2556 C C . HIS A 1 331 ? 16.466 3.033 -22.328 1.00 90.81 331 HIS A C 1
ATOM 2558 O O . HIS A 1 331 ? 17.284 3.944 -22.284 1.00 90.81 331 HIS A O 1
ATOM 2564 N N . GLU A 1 332 ? 16.633 1.974 -23.127 1.00 88.81 332 GLU A N 1
ATOM 2565 C CA . GLU A 1 332 ? 17.801 1.782 -24.008 1.00 88.81 332 GLU A CA 1
ATOM 2566 C C . GLU A 1 332 ? 18.003 2.931 -25.010 1.00 88.81 332 GLU A C 1
ATOM 2568 O O . GLU A 1 332 ? 19.133 3.223 -25.399 1.00 88.81 332 GLU A O 1
ATOM 2573 N N . LYS A 1 333 ? 16.922 3.598 -25.431 1.00 85.00 333 LYS A N 1
ATOM 2574 C CA . LYS A 1 333 ? 16.996 4.770 -26.315 1.00 85.00 333 LYS A CA 1
ATOM 2575 C C . LYS A 1 333 ? 17.355 6.044 -25.550 1.00 85.00 333 LYS A C 1
ATOM 2577 O O . LYS A 1 333 ? 18.110 6.857 -26.074 1.00 85.00 333 LYS A O 1
ATOM 2582 N N . LEU A 1 334 ? 16.830 6.213 -24.335 1.00 81.00 334 LEU A N 1
ATOM 2583 C CA . LEU A 1 334 ? 16.997 7.427 -23.522 1.00 81.00 334 LEU A CA 1
ATOM 2584 C C . LEU A 1 334 ? 18.298 7.434 -22.695 1.00 81.00 334 LEU A C 1
ATOM 2586 O O . LEU A 1 334 ? 18.781 8.491 -22.288 1.00 81.00 334 LEU A O 1
ATOM 2590 N N . SER A 1 335 ? 18.900 6.269 -22.424 1.00 66.94 335 SER A N 1
ATOM 2591 C CA . SER A 1 335 ? 20.039 6.121 -21.501 1.00 66.94 335 SER A CA 1
ATOM 2592 C C . SER A 1 335 ? 21.294 6.906 -21.901 1.00 66.94 335 SER A C 1
ATOM 2594 O O . SER A 1 335 ? 22.159 7.125 -21.059 1.00 66.94 335 SER A O 1
ATOM 2596 N N . ALA A 1 336 ? 21.398 7.368 -23.150 1.00 62.53 336 ALA A N 1
ATOM 2597 C CA . ALA A 1 336 ? 22.523 8.170 -23.629 1.00 62.53 336 ALA A CA 1
ATOM 2598 C C . ALA A 1 336 ? 22.466 9.658 -23.214 1.00 62.53 336 ALA A C 1
ATOM 2600 O O . ALA A 1 336 ? 23.478 10.349 -23.318 1.00 62.53 336 ALA A O 1
ATOM 2601 N N . ALA A 1 337 ? 21.311 10.166 -22.765 1.00 61.44 337 ALA A N 1
ATOM 2602 C CA . ALA A 1 337 ? 21.053 11.608 -22.702 1.00 61.44 337 ALA A CA 1
ATOM 2603 C C . ALA A 1 337 ? 21.248 12.268 -21.320 1.00 61.44 337 ALA A C 1
ATOM 2605 O O . ALA A 1 337 ? 21.306 13.496 -21.244 1.00 61.44 337 ALA A O 1
ATOM 2606 N N . LYS A 1 338 ? 21.343 11.507 -20.215 1.00 65.69 338 LYS A N 1
ATOM 2607 C CA . LYS A 1 338 ? 21.349 12.071 -18.847 1.00 65.69 338 LYS A CA 1
ATOM 2608 C C . LYS A 1 338 ? 22.360 11.389 -17.917 1.00 65.69 338 LYS A C 1
ATOM 2610 O O . LYS A 1 338 ? 22.361 10.162 -17.847 1.00 65.69 338 LYS A O 1
ATOM 2615 N N . PRO A 1 339 ? 23.162 12.142 -17.134 1.00 67.56 339 PRO A N 1
ATOM 2616 C CA . PRO A 1 339 ? 23.978 11.557 -16.079 1.00 67.56 339 PRO A CA 1
ATOM 2617 C C . PRO A 1 339 ? 23.077 11.128 -14.915 1.00 67.56 339 PRO A C 1
ATOM 2619 O O . PRO A 1 339 ? 22.535 11.953 -14.181 1.00 67.56 339 PRO A O 1
ATOM 2622 N N . LYS A 1 340 ? 22.920 9.819 -14.752 1.00 83.25 340 LYS A N 1
ATOM 2623 C CA . LYS A 1 340 ? 22.227 9.159 -13.641 1.00 83.25 340 LYS A CA 1
ATOM 2624 C C . LYS A 1 340 ? 23.163 8.095 -13.078 1.00 83.25 340 LYS A C 1
ATOM 2626 O O . LYS A 1 340 ? 23.934 7.495 -13.818 1.00 83.25 340 LYS A O 1
ATOM 2631 N N . TYR A 1 341 ? 23.141 7.906 -11.760 1.00 90.81 341 TYR A N 1
ATOM 2632 C CA . TYR A 1 341 ? 24.027 6.944 -11.103 1.00 90.81 341 TYR A CA 1
ATOM 2633 C C . TYR A 1 341 ? 23.224 5.872 -10.378 1.00 90.81 341 TYR A C 1
ATOM 2635 O O . TYR A 1 341 ? 22.973 4.813 -10.946 1.00 90.81 341 TYR A O 1
ATOM 2643 N N . TYR A 1 342 ? 22.759 6.162 -9.160 1.00 93.62 342 TYR A N 1
ATOM 2644 C CA . TYR A 1 342 ? 22.050 5.178 -8.344 1.00 93.62 342 TYR A CA 1
ATOM 2645 C C . TYR A 1 342 ? 20.687 4.792 -8.929 1.00 93.62 342 TYR A C 1
ATOM 2647 O O . TYR A 1 342 ? 20.333 3.623 -8.908 1.00 93.62 342 TYR A O 1
ATOM 2655 N N . CYS A 1 343 ? 19.941 5.740 -9.502 1.00 92.12 343 CYS A N 1
ATOM 2656 C CA . CYS A 1 343 ? 18.644 5.446 -10.115 1.00 92.12 343 CYS A CA 1
ATOM 2657 C C . CYS A 1 343 ? 18.754 4.862 -11.532 1.00 92.12 343 CYS A C 1
ATOM 2659 O O . CYS A 1 343 ? 17.727 4.528 -12.108 1.00 92.12 343 CYS A O 1
ATOM 2661 N N . ASP A 1 344 ? 19.949 4.740 -12.123 1.00 92.19 344 ASP A N 1
ATOM 2662 C CA . ASP A 1 344 ? 20.098 4.262 -13.502 1.00 92.19 344 ASP A CA 1
ATOM 2663 C C . ASP A 1 344 ? 19.810 2.764 -13.617 1.00 92.19 344 ASP A C 1
ATOM 2665 O O . ASP A 1 344 ? 20.527 1.929 -13.055 1.00 92.19 344 ASP A O 1
ATOM 2669 N N . TRP A 1 345 ? 18.789 2.412 -14.401 1.00 93.25 345 TRP A N 1
ATOM 2670 C CA . TRP A 1 345 ? 18.481 1.017 -14.687 1.00 93.25 345 TRP A CA 1
ATOM 2671 C C . TRP A 1 345 ? 19.645 0.305 -15.367 1.00 93.25 345 TRP A C 1
ATOM 2673 O O . TRP A 1 345 ? 19.858 -0.865 -15.093 1.00 93.25 345 TRP A O 1
ATOM 2683 N N . THR A 1 346 ? 20.459 0.979 -16.180 1.00 91.12 346 THR A N 1
ATOM 2684 C CA . THR A 1 346 ? 21.613 0.360 -16.857 1.00 91.12 346 THR A CA 1
ATOM 2685 C C . THR A 1 346 ? 22.579 -0.276 -15.859 1.00 91.12 346 THR A C 1
ATOM 2687 O O . THR A 1 346 ? 23.006 -1.416 -16.054 1.00 91.12 346 THR A O 1
ATOM 2690 N N . ASN A 1 347 ? 22.859 0.429 -14.759 1.00 92.12 347 ASN A N 1
ATOM 2691 C CA . ASN A 1 347 ? 23.750 -0.053 -13.709 1.00 92.12 347 ASN A CA 1
ATOM 2692 C C . ASN A 1 347 ? 23.146 -1.263 -12.989 1.00 92.12 347 ASN A C 1
ATOM 2694 O O . ASN A 1 347 ? 23.834 -2.258 -12.787 1.00 92.12 347 ASN A O 1
ATOM 2698 N N . TRP A 1 348 ? 21.853 -1.222 -12.661 1.00 92.50 348 TRP A N 1
ATOM 2699 C CA . TRP A 1 348 ? 21.183 -2.300 -11.927 1.00 92.50 348 TRP A CA 1
ATOM 2700 C C . TRP A 1 348 ? 20.834 -3.525 -12.775 1.00 92.50 348 TRP A C 1
ATOM 2702 O O . TRP A 1 348 ? 20.945 -4.646 -12.288 1.00 92.50 348 TRP A O 1
ATOM 2712 N N . LEU A 1 349 ? 20.447 -3.346 -14.039 1.00 91.12 349 LEU A N 1
ATOM 2713 C CA . LEU A 1 349 ? 20.045 -4.427 -14.943 1.00 91.12 349 LEU A CA 1
ATOM 2714 C C . LEU A 1 349 ? 21.177 -5.435 -15.152 1.00 91.12 349 LEU A C 1
ATOM 2716 O O . LEU A 1 349 ? 20.927 -6.637 -15.191 1.00 91.12 349 LEU A O 1
ATOM 2720 N N . ALA A 1 350 ? 22.421 -4.961 -15.265 1.00 90.44 350 ALA A N 1
ATOM 2721 C CA . ALA A 1 350 ? 23.585 -5.837 -15.363 1.00 90.44 350 ALA A CA 1
ATOM 2722 C C . ALA A 1 350 ? 23.752 -6.700 -14.101 1.00 90.44 350 ALA A C 1
ATOM 2724 O O . ALA A 1 350 ? 24.038 -7.893 -14.204 1.00 90.44 350 ALA A O 1
ATOM 2725 N N . ILE A 1 351 ? 23.529 -6.112 -12.923 1.00 90.38 351 ILE A N 1
ATOM 2726 C CA . ILE A 1 351 ? 23.629 -6.809 -11.638 1.00 90.38 351 ILE A CA 1
ATOM 2727 C C . ILE A 1 351 ? 22.520 -7.846 -11.492 1.00 90.38 351 ILE A C 1
ATOM 2729 O O . ILE A 1 351 ? 22.821 -9.006 -11.228 1.00 90.38 351 ILE A O 1
ATOM 2733 N N . MET A 1 352 ? 21.262 -7.463 -11.731 1.00 87.69 352 MET A N 1
ATOM 2734 C CA . MET A 1 352 ? 20.112 -8.361 -11.572 1.00 87.69 352 MET A CA 1
ATOM 2735 C C . MET A 1 352 ? 20.192 -9.555 -12.526 1.00 87.69 352 MET A C 1
ATOM 2737 O O . MET A 1 352 ? 20.056 -10.690 -12.083 1.00 87.69 352 MET A O 1
ATOM 2741 N N . LYS A 1 353 ? 20.555 -9.332 -13.798 1.00 87.12 353 LYS A N 1
ATOM 2742 C CA . LYS A 1 353 ? 20.780 -10.421 -14.767 1.00 87.12 353 LYS A CA 1
ATOM 2743 C C . LYS A 1 353 ? 21.926 -11.346 -14.364 1.00 87.12 353 LYS A C 1
ATOM 2745 O O . LYS A 1 353 ? 21.896 -12.540 -14.654 1.00 87.12 353 LYS A O 1
ATOM 2750 N N . ASN A 1 354 ? 22.971 -10.810 -13.735 1.00 88.00 354 ASN A N 1
ATOM 2751 C CA . ASN A 1 354 ? 24.064 -11.636 -13.236 1.00 88.00 354 ASN A CA 1
ATOM 2752 C C . ASN A 1 354 ? 23.637 -12.453 -12.017 1.00 88.00 354 ASN A C 1
ATOM 2754 O O . ASN A 1 354 ? 23.936 -13.644 -11.997 1.00 88.00 354 ASN A O 1
ATOM 2758 N N . TYR A 1 355 ? 22.890 -11.875 -11.073 1.00 83.38 355 TYR A N 1
ATOM 2759 C CA . TYR A 1 355 ? 22.317 -12.628 -9.957 1.00 83.38 355 TYR A CA 1
ATOM 2760 C C . TYR A 1 355 ? 21.357 -13.726 -10.440 1.00 83.38 355 TYR A C 1
ATOM 2762 O O . TYR A 1 355 ? 21.526 -14.877 -10.053 1.00 83.38 355 TYR A O 1
ATOM 2770 N N . GLU A 1 356 ? 20.458 -13.440 -11.384 1.00 80.31 356 GLU A N 1
ATOM 2771 C CA . GLU A 1 356 ? 19.606 -14.456 -12.030 1.00 80.31 356 GLU A CA 1
ATOM 2772 C C . GLU A 1 356 ? 20.422 -15.596 -12.664 1.00 80.31 356 GLU A C 1
ATOM 2774 O O . GLU A 1 356 ? 20.083 -16.773 -12.543 1.00 80.31 356 GLU A O 1
ATOM 2779 N N . ALA A 1 357 ? 21.541 -15.260 -13.314 1.00 83.81 357 ALA A N 1
ATOM 2780 C CA . ALA A 1 357 ? 22.456 -16.222 -13.931 1.00 83.81 357 ALA A CA 1
ATOM 2781 C C . ALA A 1 357 ? 23.414 -16.904 -12.935 1.00 83.81 357 ALA A C 1
ATOM 2783 O O . ALA A 1 357 ? 24.335 -17.610 -13.351 1.00 83.81 357 ALA A O 1
ATOM 2784 N N . ARG A 1 358 ? 23.236 -16.674 -11.633 1.00 80.50 358 ARG A N 1
ATOM 2785 C CA . ARG A 1 358 ? 24.117 -17.127 -10.554 1.00 80.50 358 ARG A CA 1
ATOM 2786 C C . ARG A 1 358 ? 25.581 -16.722 -10.683 1.00 80.50 358 ARG A C 1
ATOM 2788 O O . ARG A 1 358 ? 26.492 -17.482 -10.354 1.00 80.50 358 ARG A O 1
ATOM 2795 N N . ARG A 1 359 ? 25.814 -15.507 -11.167 1.00 84.56 359 ARG A N 1
ATOM 2796 C CA . ARG A 1 359 ? 27.142 -14.915 -11.311 1.00 84.56 359 ARG A CA 1
ATOM 2797 C C . ARG A 1 359 ? 27.312 -13.747 -10.344 1.00 84.56 359 ARG A C 1
ATOM 2799 O O . ARG A 1 359 ? 26.448 -12.872 -10.295 1.00 84.56 359 ARG A O 1
ATOM 2806 N N . PRO A 1 360 ? 28.438 -13.686 -9.617 1.00 83.50 360 PRO A N 1
ATOM 2807 C CA . PRO A 1 360 ? 28.724 -12.562 -8.742 1.00 83.50 360 PRO A CA 1
ATOM 2808 C C . PRO A 1 360 ? 28.874 -11.281 -9.568 1.00 83.50 360 PRO A C 1
ATOM 2810 O O . PRO A 1 360 ? 29.510 -11.270 -10.625 1.00 83.50 360 PRO A O 1
ATOM 2813 N N . SER A 1 361 ? 28.279 -10.193 -9.092 1.00 88.19 361 SER A N 1
ATOM 2814 C CA . SER A 1 361 ? 28.358 -8.885 -9.733 1.00 88.19 361 SER A CA 1
ATOM 2815 C C . SER A 1 361 ? 28.168 -7.789 -8.694 1.00 88.19 361 SER A C 1
ATOM 2817 O O . SER A 1 361 ? 27.538 -8.018 -7.665 1.00 88.19 361 SER A O 1
ATOM 2819 N N . TYR A 1 362 ? 28.730 -6.609 -8.946 1.00 90.25 362 TYR A N 1
ATOM 2820 C CA . TYR A 1 362 ? 28.704 -5.508 -7.991 1.00 90.25 362 TYR A CA 1
ATOM 2821 C C . TYR A 1 362 ? 28.492 -4.163 -8.685 1.00 90.25 362 TYR A C 1
ATOM 2823 O O . TYR A 1 362 ? 29.158 -3.848 -9.670 1.00 90.25 362 TYR A O 1
ATOM 2831 N N . PHE A 1 363 ? 27.589 -3.366 -8.116 1.00 92.56 363 PHE A N 1
ATOM 2832 C CA . PHE A 1 363 ? 27.400 -1.949 -8.428 1.00 92.56 363 PHE A CA 1
ATOM 2833 C C . PHE A 1 363 ? 27.310 -1.150 -7.125 1.00 92.56 363 PHE A C 1
ATOM 2835 O O . PHE A 1 363 ? 28.166 -0.319 -6.836 1.00 92.56 363 PHE A O 1
ATOM 2842 N N . ALA A 1 364 ? 26.306 -1.468 -6.311 1.00 91.19 364 ALA A N 1
ATOM 2843 C CA . ALA A 1 364 ? 26.143 -0.979 -4.954 1.00 91.19 364 ALA A CA 1
ATOM 2844 C C . ALA A 1 364 ? 25.757 -2.152 -4.054 1.00 91.19 364 ALA A C 1
ATOM 2846 O O . ALA A 1 364 ? 25.052 -3.064 -4.493 1.00 91.19 364 ALA A O 1
ATOM 2847 N N . THR A 1 365 ? 26.219 -2.131 -2.803 1.00 88.38 365 THR A N 1
ATOM 2848 C CA . THR A 1 365 ? 25.919 -3.188 -1.834 1.00 88.38 365 THR A CA 1
ATOM 2849 C C . THR A 1 365 ? 24.403 -3.275 -1.614 1.00 88.38 365 THR A C 1
ATOM 2851 O O . THR A 1 365 ? 23.813 -2.305 -1.127 1.00 88.38 365 THR A O 1
ATOM 2854 N N . PRO A 1 366 ? 23.748 -4.397 -1.968 1.00 87.38 366 PRO A N 1
ATOM 2855 C CA . PRO A 1 366 ? 22.326 -4.571 -1.703 1.00 87.38 366 PRO A CA 1
ATOM 2856 C C . PRO A 1 366 ? 22.083 -4.715 -0.196 1.00 87.38 366 PRO A C 1
ATOM 2858 O O . PRO A 1 366 ? 22.957 -5.169 0.544 1.00 87.38 366 PRO A O 1
ATOM 2861 N N . ALA A 1 367 ? 20.887 -4.354 0.267 1.00 90.88 367 ALA A N 1
ATOM 2862 C CA . ALA A 1 367 ? 20.476 -4.575 1.650 1.00 90.88 367 ALA A CA 1
ATOM 2863 C C . ALA A 1 367 ? 20.241 -6.076 1.904 1.00 90.88 367 ALA A C 1
ATOM 2865 O O . ALA A 1 367 ? 19.129 -6.580 1.765 1.00 90.88 367 ALA A O 1
ATOM 2866 N N . VAL A 1 368 ? 21.317 -6.795 2.237 1.00 88.75 368 VAL A N 1
ATOM 2867 C CA . VAL A 1 368 ? 21.352 -8.265 2.304 1.00 88.75 368 VAL A CA 1
ATOM 2868 C C . VAL A 1 368 ? 20.244 -8.831 3.196 1.00 88.75 368 VAL A C 1
ATOM 2870 O O . VAL A 1 368 ? 19.460 -9.663 2.748 1.00 88.75 368 VAL A O 1
ATOM 2873 N N . ASN A 1 369 ? 20.123 -8.325 4.424 1.00 90.88 369 ASN A N 1
ATOM 2874 C CA . ASN A 1 369 ? 19.111 -8.750 5.394 1.00 90.88 369 ASN A CA 1
ATOM 2875 C C . ASN A 1 369 ? 17.679 -8.523 4.892 1.00 90.88 369 ASN A C 1
ATOM 2877 O O . ASN A 1 369 ? 16.817 -9.386 5.052 1.00 90.88 369 ASN A O 1
ATOM 2881 N N . HIS A 1 370 ? 17.425 -7.391 4.230 1.00 91.81 370 HIS A N 1
ATOM 2882 C CA . HIS A 1 370 ? 16.123 -7.111 3.630 1.00 91.81 370 HIS A CA 1
ATOM 2883 C C . HIS A 1 370 ? 15.800 -8.072 2.488 1.00 91.81 370 HIS A C 1
ATOM 2885 O O . HIS A 1 370 ? 14.665 -8.522 2.384 1.00 91.81 370 HIS A O 1
ATOM 2891 N N . VAL A 1 371 ? 16.777 -8.400 1.640 1.00 88.38 371 VAL A N 1
ATOM 2892 C CA . VAL A 1 371 ? 16.591 -9.344 0.527 1.00 88.38 371 VAL A CA 1
ATOM 2893 C C . VAL A 1 371 ? 16.335 -10.762 1.049 1.00 88.38 371 VAL A C 1
ATOM 2895 O O . VAL A 1 371 ? 15.472 -11.452 0.517 1.00 88.38 371 VAL A O 1
ATOM 2898 N N . LEU A 1 372 ? 17.006 -11.190 2.122 1.00 87.75 372 LEU A N 1
ATOM 2899 C CA . LEU A 1 372 ? 16.732 -12.481 2.768 1.00 87.75 372 LEU A CA 1
ATOM 2900 C C . LEU A 1 372 ? 15.322 -12.538 3.371 1.00 87.75 372 LEU A C 1
ATOM 2902 O O . LEU A 1 372 ? 14.608 -13.525 3.185 1.00 87.75 372 LEU A O 1
ATOM 2906 N N . ALA A 1 373 ? 14.898 -11.467 4.044 1.00 89.44 373 ALA A N 1
ATOM 2907 C CA . ALA A 1 373 ? 13.537 -11.337 4.556 1.00 89.44 373 ALA A CA 1
ATOM 2908 C C . ALA A 1 373 ? 12.500 -11.349 3.418 1.00 89.44 373 ALA A C 1
ATOM 2910 O O . ALA A 1 373 ? 11.482 -12.038 3.515 1.00 89.44 373 ALA A O 1
ATOM 2911 N N . LEU A 1 374 ? 12.792 -10.656 2.311 1.00 87.38 374 LEU A N 1
ATOM 2912 C CA . LEU A 1 374 ? 11.972 -10.674 1.103 1.00 87.38 374 LEU A CA 1
ATOM 2913 C C . LEU A 1 374 ? 11.862 -12.086 0.532 1.00 87.38 374 LEU A C 1
ATOM 2915 O O . LEU A 1 374 ? 10.748 -12.532 0.298 1.00 87.38 374 LEU A O 1
ATOM 2919 N N . HIS A 1 375 ? 12.972 -12.816 0.393 1.00 84.81 375 HIS A N 1
ATOM 2920 C CA . HIS A 1 375 ? 12.973 -14.208 -0.074 1.00 84.81 375 HIS A CA 1
ATOM 2921 C C . HIS A 1 375 ? 12.073 -15.110 0.756 1.00 84.81 375 HIS A C 1
ATOM 2923 O O . HIS A 1 375 ? 11.367 -15.963 0.224 1.00 84.81 375 HIS A O 1
ATOM 2929 N N . LYS A 1 376 ? 12.115 -14.950 2.083 1.00 84.75 376 LYS A N 1
ATOM 2930 C CA . LYS A 1 376 ? 11.282 -15.744 2.981 1.00 84.75 376 LYS A CA 1
ATOM 2931 C C . LYS A 1 376 ? 9.802 -15.447 2.743 1.00 84.75 376 LYS A C 1
ATOM 2933 O O . LYS A 1 376 ? 9.026 -16.383 2.579 1.00 84.75 376 LYS A O 1
ATOM 2938 N N . CYS A 1 377 ? 9.439 -14.172 2.630 1.00 79.69 377 CYS A N 1
ATOM 2939 C CA . CYS A 1 377 ? 8.070 -13.783 2.314 1.00 79.69 377 CYS A CA 1
ATOM 2940 C C . CYS A 1 377 ? 7.620 -14.280 0.925 1.00 79.69 377 CYS A C 1
ATOM 2942 O O . CYS A 1 377 ? 6.551 -14.874 0.789 1.00 79.69 377 CYS A O 1
ATOM 2944 N N . THR A 1 378 ? 8.443 -14.106 -0.111 1.00 74.31 378 THR A N 1
ATOM 2945 C CA . THR A 1 378 ? 8.084 -14.474 -1.490 1.00 74.31 378 THR A CA 1
ATOM 2946 C C . THR A 1 378 ? 8.079 -15.981 -1.740 1.00 74.31 378 THR A C 1
ATOM 2948 O O . THR A 1 378 ? 7.373 -16.434 -2.635 1.00 74.31 378 THR A O 1
ATOM 2951 N N . LYS A 1 379 ? 8.813 -16.777 -0.951 1.00 67.31 379 LYS A N 1
ATOM 2952 C CA . LYS A 1 379 ? 8.741 -18.249 -0.977 1.00 67.31 379 LYS A CA 1
ATOM 2953 C C . LYS A 1 379 ? 7.424 -18.788 -0.433 1.00 67.31 379 LYS A C 1
ATOM 2955 O O . LYS A 1 379 ? 6.898 -19.756 -0.978 1.00 67.31 379 LYS A O 1
ATOM 2960 N N . ASP A 1 380 ? 6.924 -18.181 0.639 1.00 50.50 380 ASP A N 1
ATOM 2961 C CA . ASP A 1 380 ? 5.669 -18.591 1.274 1.00 50.50 380 ASP A CA 1
ATOM 2962 C C . ASP A 1 380 ? 4.455 -18.074 0.471 1.00 50.50 380 ASP A C 1
ATOM 2964 O O . ASP A 1 380 ? 3.400 -18.711 0.429 1.00 50.50 380 ASP A O 1
ATOM 2968 N N . LEU A 1 381 ? 4.631 -16.974 -0.269 1.00 45.59 381 LEU A N 1
ATOM 2969 C CA . LEU A 1 381 ? 3.709 -16.514 -1.302 1.00 45.59 381 LEU A CA 1
ATOM 2970 C C . LEU A 1 381 ? 3.903 -17.333 -2.591 1.00 45.59 381 LEU A C 1
ATOM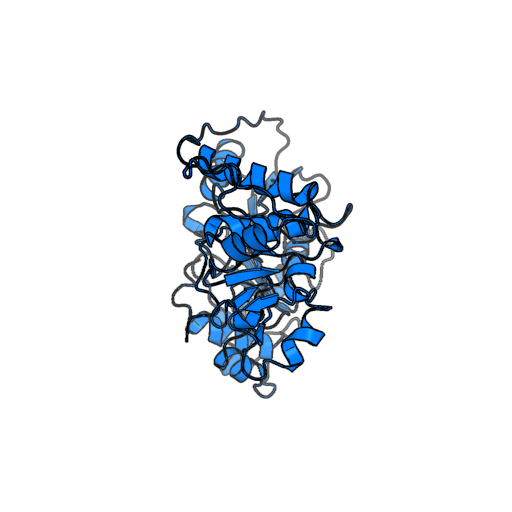 2972 O O . LEU A 1 381 ? 4.605 -16.923 -3.514 1.00 45.59 381 LEU A O 1
ATOM 2976 N N . ALA A 1 382 ? 3.155 -18.430 -2.747 1.00 31.72 382 ALA A N 1
ATOM 2977 C CA . ALA A 1 382 ? 2.959 -19.125 -4.038 1.00 31.72 382 ALA A CA 1
ATOM 2978 C C . ALA A 1 382 ? 2.394 -18.219 -5.176 1.00 31.72 382 ALA A C 1
ATOM 2980 O O . ALA A 1 382 ? 2.107 -18.681 -6.284 1.00 31.72 382 ALA A O 1
ATOM 2981 N N . THR A 1 383 ? 2.224 -16.930 -4.883 1.00 36.75 383 THR A N 1
ATOM 2982 C CA . THR A 1 383 ? 1.480 -15.881 -5.573 1.00 36.75 383 THR A CA 1
ATOM 2983 C C . THR A 1 383 ? 2.355 -14.791 -6.193 1.00 36.75 383 THR A C 1
ATOM 2985 O O . THR A 1 383 ? 1.800 -13.829 -6.715 1.00 36.75 383 THR A O 1
ATOM 2988 N N . PHE A 1 384 ? 3.687 -14.932 -6.254 1.00 41.88 384 PHE A N 1
ATOM 2989 C CA . PHE A 1 384 ? 4.517 -14.127 -7.175 1.00 41.88 384 PHE A CA 1
ATOM 2990 C C . PHE A 1 384 ? 4.318 -14.572 -8.641 1.00 41.88 384 PHE A C 1
ATOM 2992 O O . PHE A 1 384 ? 5.253 -14.893 -9.372 1.00 41.88 384 PHE A O 1
ATOM 2999 N N . ARG A 1 385 ? 3.055 -14.619 -9.072 1.00 36.22 385 ARG A N 1
ATOM 3000 C CA . ARG A 1 385 ? 2.641 -14.664 -10.473 1.00 36.22 385 ARG A CA 1
ATOM 3001 C C . ARG A 1 385 ? 2.297 -13.237 -10.876 1.00 36.22 385 ARG A C 1
ATOM 3003 O O . ARG A 1 385 ? 1.128 -12.869 -10.923 1.00 36.22 385 ARG A O 1
ATOM 3010 N N . ILE A 1 386 ? 3.341 -12.435 -11.049 1.00 38.41 386 ILE A N 1
ATOM 3011 C CA . ILE A 1 386 ? 3.252 -11.194 -11.822 1.00 38.41 386 ILE A CA 1
ATOM 3012 C C . ILE A 1 386 ? 3.081 -11.561 -13.285 1.00 38.41 386 ILE A C 1
ATOM 3014 O O . ILE A 1 386 ? 3.830 -12.490 -13.680 1.00 38.41 386 ILE A O 1
#

Foldseek 3Di:
DPPLQDDDPFAFDKKKKKWFPDDDDDDQDDDDDPCVVCVLVVVLLVVQLVCLLVDLFWKFALLDVRPVDPDNPDTDGPPHPPVVVCVVLLPAQQEEEEDESVNSDNPVSSVRSSCRNPSRYIYDYLCQQVDWDADPNDTDGSCRSHVNYHYHYEDPPCPSVVVSCVVVVPDDDADPYQWLHAADPVLVVLLPDDDDDCLDLVLLVQQDADAFHKFKAWDFLLLLVVLCCVQQDDDPIDMDIDDPDDDPDDDDPDDDGPTHHPPDLLPVLVSCCVRRVLMAIEIECQQPPQSHDDQCVVSVHAKYWYFCRGNVRFDGTIIMMGGHPSSVVSSVVCVVPDDDARSRVVLRSVCSVCSVVSHDDDRDGGSRSRSSSSSSSVVVPPPSND